Protein AF-A0AAP3CNC2-F1 (afdb_monomer_lite)

Organism: Bacillus mojavensis (NCBI:txid72360)

Secondary structure (DSSP, 8-state):
--------------PPPSEEHHHHHHHHHHHS-SPPPHHHHHHHHHHHHHHHHHHHHTT------SGGGEEEEEETTEEEEEE---STHHHHS---TTSS-S------TTS-HHHHH-STT--THHHHHHHHHHHHHHHH----SS--GGGGTT-TTHHHHHHHT-SSGGGS-SSHHHHHHHHHHHHT--HHHHHHHHHHHHHHHHHHHH--HHHHHHHHHHHHHTTT-HHIIIIIGGGS-HHHHHHHHHHSHHHHHHHHHHHHHHT-S---HHHHHHHHHIIIIIIHHHHTTT-HHHHHHHHHHHHHHHHHTT-HHHHHHHHHHHHH---HHHHHHHHHHHHH-HHHHHHHHHH-S-GGG--HHHHHHHHHH-

Structure (mmCIF, N/CA/C/O backbone):
data_AF-A0AAP3CNC2-F1
#
_entry.id   AF-A0AAP3CNC2-F1
#
loop_
_atom_site.group_PDB
_atom_site.id
_atom_site.type_symbol
_atom_site.label_atom_id
_atom_site.label_alt_id
_atom_site.label_comp_id
_atom_site.label_asym_id
_atom_site.label_entity_id
_atom_site.label_seq_id
_atom_site.pdbx_PDB_ins_code
_atom_site.Cartn_x
_atom_site.Cartn_y
_atom_site.Cartn_z
_atom_site.occupancy
_atom_site.B_iso_or_equiv
_atom_site.auth_seq_id
_atom_site.auth_comp_id
_atom_site.auth_asym_id
_atom_site.auth_atom_id
_atom_site.pdbx_PDB_model_num
ATOM 1 N N . MET A 1 1 ? 43.412 -47.731 -35.402 1.00 42.03 1 MET A N 1
ATOM 2 C CA . MET A 1 1 ? 42.365 -47.232 -34.490 1.00 42.03 1 MET A CA 1
ATOM 3 C C . MET A 1 1 ? 42.784 -45.843 -34.057 1.00 42.03 1 MET A C 1
ATOM 5 O O . MET A 1 1 ? 43.633 -45.721 -33.188 1.00 42.03 1 MET A O 1
ATOM 9 N N . SER A 1 2 ? 42.279 -44.824 -34.744 1.00 35.53 2 SER A N 1
ATOM 10 C CA . SER A 1 2 ? 42.559 -43.418 -34.448 1.00 35.53 2 SER A CA 1
ATOM 11 C C . SER A 1 2 ? 41.281 -42.857 -33.838 1.00 35.53 2 SER A C 1
ATOM 13 O O . SER A 1 2 ? 40.270 -42.754 -34.529 1.00 35.53 2 SER A O 1
ATOM 15 N N . SER A 1 3 ? 41.277 -42.620 -32.528 1.00 43.50 3 SER A N 1
ATOM 16 C CA . SER A 1 3 ? 40.125 -42.074 -31.814 1.00 43.50 3 SER A CA 1
ATOM 17 C C . SER A 1 3 ? 40.007 -40.578 -32.108 1.00 43.50 3 SER A C 1
ATOM 19 O O . SER A 1 3 ? 40.675 -39.764 -31.473 1.00 43.50 3 SER A O 1
ATOM 21 N N . ASN A 1 4 ? 39.159 -40.230 -33.076 1.00 48.72 4 ASN A N 1
ATOM 22 C CA . ASN A 1 4 ? 38.598 -38.888 -33.205 1.00 48.72 4 ASN A CA 1
ATOM 23 C C . ASN A 1 4 ? 37.740 -38.603 -31.967 1.00 48.72 4 ASN A C 1
ATOM 25 O O . ASN A 1 4 ? 36.585 -39.014 -31.894 1.00 48.72 4 ASN A O 1
ATOM 29 N N . THR A 1 5 ? 38.303 -37.898 -30.995 1.00 52.66 5 THR A N 1
ATOM 30 C CA . THR A 1 5 ? 37.522 -37.125 -30.025 1.00 52.66 5 THR A CA 1
ATOM 31 C C . THR A 1 5 ? 37.851 -35.658 -30.240 1.00 52.66 5 THR A C 1
ATOM 33 O O . THR A 1 5 ? 38.486 -35.020 -29.403 1.00 52.66 5 THR A O 1
ATOM 36 N N . GLU A 1 6 ? 37.456 -35.133 -31.400 1.00 53.88 6 GLU A N 1
ATOM 37 C CA . GLU A 1 6 ? 37.222 -33.699 -31.532 1.00 53.88 6 GLU A CA 1
ATOM 38 C C . GLU A 1 6 ? 36.062 -33.376 -30.586 1.00 53.88 6 GLU A C 1
ATOM 40 O O . GLU A 1 6 ? 34.918 -33.772 -30.810 1.00 53.88 6 GLU A O 1
ATOM 45 N N . GLN A 1 7 ? 36.369 -32.751 -29.449 1.00 61.75 7 GLN A N 1
ATOM 46 C CA . GLN A 1 7 ? 35.343 -32.132 -28.624 1.00 61.75 7 GLN A CA 1
ATOM 47 C C . GLN A 1 7 ? 34.680 -31.061 -29.491 1.00 61.75 7 GLN A C 1
ATOM 49 O O . GLN A 1 7 ? 35.320 -30.065 -29.823 1.00 61.75 7 GLN A O 1
ATOM 54 N N . ASN A 1 8 ? 33.425 -31.281 -29.885 1.00 63.44 8 ASN A N 1
ATOM 55 C CA . ASN A 1 8 ? 32.613 -30.267 -30.551 1.00 63.44 8 ASN A CA 1
ATOM 56 C C . ASN A 1 8 ? 32.514 -29.042 -29.632 1.00 63.44 8 ASN A C 1
ATOM 58 O O . ASN A 1 8 ? 31.722 -29.025 -28.689 1.00 63.44 8 ASN A O 1
ATOM 62 N N . LEU A 1 9 ? 33.349 -28.036 -29.884 1.00 70.75 9 LEU A N 1
ATOM 63 C CA . LEU A 1 9 ? 33.241 -26.729 -29.256 1.00 70.75 9 LEU A CA 1
ATOM 64 C C . LEU A 1 9 ? 32.028 -26.032 -29.870 1.00 70.75 9 LEU A C 1
ATOM 66 O O . LEU A 1 9 ? 31.993 -25.753 -31.067 1.00 70.75 9 LEU A O 1
ATOM 70 N N . TYR A 1 10 ? 31.018 -25.782 -29.045 1.00 76.31 10 TYR A N 1
ATOM 71 C CA . TYR A 1 10 ? 29.879 -24.967 -29.434 1.00 76.31 10 TYR A CA 1
ATOM 72 C C . TYR A 1 10 ? 30.263 -23.500 -29.264 1.00 76.31 10 TYR A C 1
ATOM 74 O O . TYR A 1 10 ? 30.655 -23.076 -28.177 1.00 76.31 10 TYR A O 1
ATOM 82 N N . TYR A 1 11 ? 30.153 -22.732 -30.343 1.00 80.19 11 TYR A N 1
ATOM 83 C CA . TYR A 1 11 ? 30.350 -21.289 -30.325 1.00 80.19 11 TYR A CA 1
ATOM 84 C C . TYR A 1 11 ? 28.989 -20.606 -30.398 1.00 80.19 11 TYR A C 1
ATOM 86 O O . TYR A 1 11 ? 28.142 -20.985 -31.206 1.00 80.19 11 TYR A O 1
ATOM 94 N N . TYR A 1 12 ? 28.797 -19.589 -29.565 1.00 79.44 12 TYR A N 1
ATOM 95 C CA . TYR A 1 12 ? 27.640 -18.706 -29.617 1.00 79.44 12 TYR A CA 1
ATOM 96 C C . TYR A 1 12 ? 28.124 -17.284 -29.894 1.00 79.44 12 TYR A C 1
ATOM 98 O O . TYR A 1 12 ? 29.063 -16.808 -29.257 1.00 79.44 12 TYR A O 1
ATOM 106 N N . THR A 1 13 ? 27.509 -16.618 -30.867 1.00 88.00 13 THR A N 1
ATOM 107 C CA . THR A 1 13 ? 27.795 -15.221 -31.214 1.00 88.00 13 THR A CA 1
ATOM 108 C C . THR A 1 13 ? 26.634 -14.349 -30.764 1.00 88.00 13 THR A C 1
ATOM 110 O O . THR A 1 13 ? 25.483 -14.677 -31.045 1.00 88.00 13 THR A O 1
ATOM 113 N N . MET A 1 14 ? 26.928 -13.219 -30.128 1.00 88.25 14 MET A N 1
ATOM 114 C CA . MET A 1 14 ? 25.929 -12.243 -29.692 1.00 88.25 14 MET A CA 1
ATOM 115 C C . MET A 1 14 ? 26.445 -10.815 -29.883 1.00 88.25 14 MET A C 1
ATOM 117 O O . MET A 1 14 ? 27.659 -10.629 -30.017 1.00 88.25 14 MET A O 1
ATOM 121 N N . PRO A 1 15 ? 25.557 -9.806 -29.903 1.00 92.19 15 PRO A N 1
ATOM 122 C CA . PRO A 1 15 ? 25.971 -8.410 -29.876 1.00 92.19 15 PRO A CA 1
ATOM 123 C C . PRO A 1 15 ? 26.899 -8.117 -28.689 1.00 92.19 15 PRO A C 1
ATOM 125 O O . PRO A 1 15 ? 26.666 -8.594 -27.579 1.00 92.19 15 PRO A O 1
ATOM 128 N N . LEU A 1 16 ? 27.945 -7.324 -28.928 1.00 93.38 16 LEU A N 1
ATOM 129 C CA . LEU A 1 16 ? 28.891 -6.920 -27.891 1.00 93.38 16 LEU A CA 1
ATOM 130 C C . LEU A 1 16 ? 28.288 -5.792 -27.045 1.00 93.38 16 LEU A C 1
ATOM 132 O O . LEU A 1 16 ? 27.954 -4.734 -27.577 1.00 93.38 16 LEU A O 1
ATOM 136 N N . ALA A 1 17 ? 28.162 -6.021 -25.740 1.00 96.06 17 ALA A N 1
ATOM 137 C CA . ALA A 1 17 ? 27.747 -5.004 -24.778 1.00 96.06 17 ALA A CA 1
ATOM 138 C C . ALA A 1 17 ? 28.896 -4.035 -24.454 1.00 96.06 17 ALA A C 1
ATOM 140 O O . ALA A 1 17 ? 30.069 -4.399 -24.550 1.00 96.06 17 ALA A O 1
ATOM 141 N N . LYS A 1 18 ? 28.558 -2.813 -24.028 1.00 96.19 18 LYS A N 1
ATOM 142 C CA . LYS A 1 18 ? 29.532 -1.797 -23.594 1.00 96.19 18 LYS A CA 1
ATOM 143 C C . LYS A 1 18 ? 30.190 -2.192 -22.270 1.00 96.19 18 LYS A C 1
ATOM 145 O O . LYS A 1 18 ? 31.400 -2.055 -22.115 1.00 96.19 18 LYS A O 1
ATOM 150 N N . SER A 1 19 ? 29.389 -2.693 -21.334 1.00 96.88 19 SER A N 1
ATOM 151 C CA . SER A 1 19 ? 29.814 -3.207 -20.029 1.00 96.88 19 SER A CA 1
ATOM 152 C C . SER A 1 19 ? 28.738 -4.134 -19.453 1.00 96.88 19 SER A C 1
ATOM 154 O O . SER A 1 19 ? 27.691 -4.336 -20.067 1.00 96.88 19 SER A O 1
ATOM 156 N N . ASN A 1 20 ? 28.977 -4.697 -18.270 1.00 96.00 20 ASN A N 1
ATOM 157 C CA . ASN A 1 20 ? 27.907 -5.234 -17.424 1.00 96.00 20 ASN A CA 1
ATOM 158 C C . ASN A 1 20 ? 27.441 -4.163 -16.412 1.00 96.00 20 ASN A C 1
ATOM 160 O O . ASN A 1 20 ? 28.057 -3.096 -16.295 1.00 96.00 20 ASN A O 1
ATOM 164 N N . LEU A 1 21 ? 26.359 -4.439 -15.680 1.00 96.12 21 LEU A N 1
ATOM 165 C CA . LEU A 1 21 ? 25.781 -3.508 -14.713 1.00 96.12 21 LEU A CA 1
ATOM 166 C C . LEU A 1 21 ? 26.730 -3.241 -13.536 1.00 96.12 21 LEU A C 1
ATOM 168 O O . LEU A 1 21 ? 26.744 -2.122 -13.033 1.00 96.12 21 LEU A O 1
ATOM 172 N N . ARG A 1 22 ? 27.558 -4.211 -13.115 1.00 93.94 22 ARG A N 1
ATOM 173 C CA . ARG A 1 22 ? 28.554 -3.990 -12.047 1.00 93.94 22 ARG A CA 1
ATOM 174 C C . ARG A 1 22 ? 29.519 -2.877 -12.432 1.00 93.94 22 ARG A C 1
ATOM 176 O O . ARG A 1 22 ? 29.684 -1.911 -11.689 1.00 93.94 22 ARG A O 1
ATOM 183 N N . ASP A 1 23 ? 30.158 -3.031 -13.586 1.00 94.50 23 ASP A N 1
ATOM 184 C CA . ASP A 1 23 ? 31.164 -2.091 -14.072 1.00 94.50 23 ASP A CA 1
ATOM 185 C C . ASP A 1 23 ? 30.533 -0.727 -14.365 1.00 94.50 23 ASP A C 1
ATOM 187 O O . ASP A 1 23 ? 31.121 0.311 -14.056 1.00 94.50 23 ASP A O 1
ATOM 191 N N . PHE A 1 24 ? 29.298 -0.731 -14.877 1.00 95.25 24 PHE A N 1
ATOM 192 C CA . PHE A 1 24 ? 28.507 0.479 -15.060 1.00 95.25 24 PHE A CA 1
ATOM 193 C C . PHE A 1 24 ? 28.267 1.218 -13.740 1.00 95.25 24 PHE A C 1
ATOM 195 O O . PHE A 1 24 ? 28.538 2.410 -13.669 1.00 95.25 24 PHE A O 1
ATOM 202 N N . LEU A 1 25 ? 27.821 0.541 -12.675 1.00 93.88 25 LEU A N 1
ATOM 203 C CA . LEU A 1 25 ? 27.546 1.193 -11.387 1.00 93.88 25 LEU A CA 1
ATOM 204 C C . LEU A 1 25 ? 28.807 1.764 -10.735 1.00 93.88 25 LEU A C 1
ATOM 206 O O . LEU A 1 25 ? 28.749 2.830 -10.120 1.00 93.88 25 LEU A O 1
ATOM 210 N N . ILE A 1 26 ? 29.952 1.093 -10.897 1.00 92.19 26 ILE A N 1
ATOM 211 C CA . ILE A 1 26 ? 31.246 1.603 -10.425 1.00 92.19 26 ILE A CA 1
ATOM 212 C C . ILE A 1 26 ? 31.586 2.925 -11.120 1.00 92.19 26 ILE A C 1
ATOM 214 O O . ILE A 1 26 ? 31.996 3.868 -10.445 1.00 92.19 26 ILE A O 1
ATOM 218 N N . GLN A 1 27 ? 31.406 3.003 -12.441 1.00 90.56 27 GLN A N 1
ATOM 219 C CA . GLN A 1 27 ? 31.651 4.225 -13.213 1.00 90.56 27 GLN A CA 1
ATOM 220 C C . GLN A 1 27 ? 30.615 5.307 -12.884 1.00 90.56 27 GLN A C 1
ATOM 222 O O . GLN A 1 27 ? 30.982 6.422 -12.527 1.00 90.56 27 GLN A O 1
ATOM 227 N N . TYR A 1 28 ? 29.328 4.959 -12.882 1.00 89.25 28 TYR A N 1
ATOM 228 C CA . TYR A 1 28 ? 28.232 5.887 -12.616 1.00 89.25 28 TYR A CA 1
ATOM 229 C C . TYR A 1 28 ? 28.367 6.569 -11.249 1.00 89.25 28 TYR A C 1
ATOM 231 O O . TYR A 1 28 ? 28.140 7.772 -11.140 1.00 89.25 28 TYR A O 1
ATOM 239 N N . ARG A 1 29 ? 28.799 5.833 -10.213 1.00 89.25 29 ARG A N 1
ATOM 240 C CA . ARG A 1 29 ? 29.072 6.376 -8.870 1.00 89.25 29 ARG A CA 1
ATOM 241 C C . ARG A 1 29 ? 30.203 7.408 -8.861 1.00 89.25 29 ARG A C 1
ATOM 243 O O . ARG A 1 29 ? 30.174 8.315 -8.031 1.00 89.25 29 ARG A O 1
ATOM 250 N N . GLN A 1 30 ? 31.221 7.254 -9.714 1.00 87.06 30 GLN A N 1
ATOM 251 C CA . GLN A 1 30 ? 32.328 8.218 -9.797 1.00 87.06 30 GLN A CA 1
ATOM 252 C C . GLN A 1 30 ? 31.831 9.573 -10.303 1.00 87.06 30 GLN A C 1
ATOM 254 O O . GLN A 1 30 ? 32.229 10.602 -9.758 1.00 87.06 30 GLN A O 1
ATOM 259 N N . ASP A 1 31 ? 30.916 9.554 -11.272 1.00 84.50 31 ASP A N 1
ATOM 260 C CA . ASP A 1 31 ? 30.313 10.759 -11.844 1.00 84.50 31 ASP A CA 1
ATOM 261 C C . ASP A 1 31 ? 29.149 11.301 -10.992 1.00 84.50 31 ASP A C 1
ATOM 263 O O . ASP A 1 31 ? 28.891 12.504 -10.980 1.00 84.50 31 ASP A O 1
ATOM 267 N N . ASN A 1 32 ? 28.476 10.431 -10.230 1.00 82.19 32 ASN A N 1
ATOM 268 C CA . ASN A 1 32 ? 27.302 10.740 -9.408 1.00 82.19 32 ASN A CA 1
ATOM 269 C C . ASN A 1 32 ? 27.509 10.272 -7.954 1.00 82.19 32 ASN A C 1
ATOM 271 O O . ASN A 1 32 ? 26.952 9.249 -7.534 1.00 82.19 32 ASN A O 1
ATOM 275 N N . PRO A 1 33 ? 28.324 10.990 -7.157 1.00 74.94 33 PRO A N 1
ATOM 276 C CA . PRO A 1 33 ? 28.614 10.595 -5.785 1.00 74.94 33 PRO A CA 1
ATOM 277 C C . PRO A 1 33 ? 27.378 10.734 -4.886 1.00 74.94 33 PRO A C 1
ATOM 279 O O . PRO A 1 33 ? 26.654 11.724 -4.949 1.00 74.94 33 PRO A O 1
ATOM 282 N N . GLY A 1 34 ? 27.182 9.777 -3.978 1.00 80.81 34 GLY A N 1
ATOM 283 C CA . GLY A 1 34 ? 26.041 9.753 -3.057 1.00 80.81 34 GLY A CA 1
ATOM 284 C C . GLY A 1 34 ? 25.201 8.494 -3.237 1.00 80.81 34 GLY A C 1
ATOM 285 O O . GLY A 1 34 ? 25.732 7.470 -3.646 1.00 80.81 34 GLY A O 1
ATOM 286 N N . PHE A 1 35 ? 23.917 8.560 -2.887 1.00 82.50 35 PHE A N 1
ATOM 287 C CA . PHE A 1 35 ? 22.930 7.532 -3.237 1.00 82.50 35 PHE A CA 1
ATOM 288 C C . PHE A 1 35 ? 22.310 7.884 -4.596 1.00 82.50 35 PHE A C 1
ATOM 290 O O . PHE A 1 35 ? 22.192 9.068 -4.913 1.00 82.50 35 PHE A O 1
ATOM 297 N N . MET A 1 36 ? 21.917 6.880 -5.381 1.00 89.12 36 MET A N 1
ATOM 298 C CA . MET A 1 36 ? 21.118 7.103 -6.591 1.00 89.12 36 MET A CA 1
ATOM 299 C C . MET A 1 36 ? 19.708 7.557 -6.191 1.00 89.12 36 MET A C 1
ATOM 301 O O . MET A 1 36 ? 19.151 7.039 -5.220 1.00 89.12 36 MET A O 1
ATOM 305 N N . ASP A 1 37 ? 19.133 8.517 -6.915 1.00 86.62 37 ASP A N 1
ATOM 306 C CA . ASP A 1 37 ? 17.741 8.923 -6.715 1.00 86.62 37 ASP A CA 1
ATOM 307 C C . ASP A 1 37 ? 16.758 7.825 -7.156 1.00 86.62 37 ASP A C 1
ATOM 309 O O . ASP A 1 37 ? 17.073 6.965 -7.985 1.00 86.62 37 ASP A O 1
ATOM 313 N N . ASP A 1 38 ? 15.554 7.848 -6.579 1.00 84.31 38 ASP A N 1
ATOM 314 C CA . ASP A 1 38 ? 14.553 6.802 -6.792 1.00 84.31 38 ASP A CA 1
ATOM 315 C C . ASP A 1 38 ? 14.091 6.748 -8.259 1.00 84.31 38 ASP A C 1
ATOM 317 O O . ASP A 1 38 ? 13.869 5.662 -8.796 1.00 84.31 38 ASP A O 1
ATOM 321 N N . GLU A 1 39 ? 13.952 7.899 -8.923 1.00 83.69 39 GLU A N 1
ATOM 322 C CA . GLU A 1 39 ? 13.516 8.000 -10.316 1.00 83.69 39 GLU A CA 1
ATOM 323 C C . GLU A 1 39 ? 14.515 7.331 -11.275 1.00 83.69 39 GLU A C 1
ATOM 325 O O . GLU A 1 39 ? 14.122 6.509 -12.110 1.00 83.69 39 GLU A O 1
ATOM 330 N N . THR A 1 40 ? 15.808 7.621 -11.120 1.00 85.62 40 THR A N 1
ATOM 331 C CA . THR A 1 40 ? 16.885 6.998 -11.902 1.00 85.62 40 THR A CA 1
ATOM 332 C C . THR A 1 40 ? 17.007 5.505 -11.600 1.00 85.62 40 THR A C 1
ATOM 334 O O . THR A 1 40 ? 17.121 4.691 -12.521 1.00 85.62 40 THR A O 1
ATOM 337 N N . ALA A 1 41 ? 16.923 5.109 -10.325 1.00 94.62 41 ALA A N 1
ATOM 338 C CA . ALA A 1 41 ? 16.965 3.698 -9.946 1.00 94.62 41 ALA A CA 1
ATOM 339 C C . ALA A 1 41 ? 15.813 2.912 -10.591 1.00 94.62 41 ALA A C 1
ATOM 341 O O . ALA A 1 41 ? 16.032 1.832 -11.141 1.00 94.62 41 ALA A O 1
ATOM 342 N N . VAL A 1 42 ? 14.596 3.467 -10.586 1.00 92.69 42 VAL A N 1
ATOM 343 C CA . VAL A 1 42 ? 13.419 2.835 -11.200 1.00 92.69 42 VAL A CA 1
ATOM 344 C C . VAL A 1 42 ? 13.516 2.792 -12.721 1.00 92.69 42 VAL A C 1
ATOM 346 O O . VAL A 1 42 ? 13.094 1.797 -13.309 1.00 92.69 42 VAL A O 1
ATOM 349 N N . PHE A 1 43 ? 14.114 3.799 -13.366 1.00 89.31 43 PHE A N 1
ATOM 350 C CA . PHE A 1 43 ? 14.369 3.767 -14.809 1.00 89.31 43 PHE A CA 1
ATOM 351 C C . PHE A 1 43 ? 15.171 2.524 -15.224 1.00 89.31 43 PHE A C 1
ATOM 353 O O . PHE A 1 43 ? 14.749 1.792 -16.121 1.00 89.31 43 PHE A O 1
ATOM 360 N N . TYR A 1 44 ? 16.287 2.241 -14.546 1.00 95.50 44 TYR A N 1
ATOM 361 C CA . TYR A 1 44 ? 17.084 1.040 -14.808 1.00 95.50 44 TYR A CA 1
ATOM 362 C C . TYR A 1 44 ? 16.363 -0.234 -14.376 1.00 95.50 44 TYR A C 1
ATOM 364 O O . TYR A 1 44 ? 16.320 -1.223 -15.109 1.00 95.50 44 TYR A O 1
ATOM 372 N N . PHE A 1 45 ? 15.773 -0.214 -13.185 1.00 97.81 45 PHE A N 1
ATOM 373 C CA . PHE A 1 45 ? 15.174 -1.398 -12.593 1.00 97.81 45 PHE A CA 1
ATOM 374 C C . PHE A 1 45 ? 13.959 -1.904 -13.380 1.00 97.81 45 PHE A C 1
ATOM 376 O O . PHE A 1 45 ? 13.815 -3.112 -13.553 1.00 97.81 45 PHE A O 1
ATOM 383 N N . ASN A 1 46 ? 13.132 -1.013 -13.937 1.00 94.19 46 ASN A N 1
ATOM 384 C CA . ASN A 1 46 ? 11.985 -1.400 -14.762 1.00 94.19 46 ASN A CA 1
ATOM 385 C C . ASN A 1 46 ? 12.392 -2.208 -16.000 1.00 94.19 46 ASN A C 1
ATOM 387 O O . ASN A 1 46 ? 11.708 -3.175 -16.324 1.00 94.19 46 ASN A O 1
ATOM 391 N N . GLN A 1 47 ? 13.534 -1.901 -16.625 1.00 96.44 47 GLN A N 1
ATOM 392 C CA . GLN A 1 47 ? 14.047 -2.689 -17.754 1.00 96.44 47 GLN A CA 1
ATOM 393 C C . GLN A 1 47 ? 14.329 -4.145 -17.339 1.00 96.44 47 GLN A C 1
ATOM 395 O O . GLN A 1 47 ? 14.016 -5.086 -18.071 1.00 96.44 47 GLN A O 1
ATOM 400 N N . LEU A 1 48 ? 14.858 -4.348 -16.125 1.00 97.94 48 LEU A N 1
ATOM 401 C CA . LEU A 1 48 ? 15.094 -5.684 -15.566 1.00 97.94 48 LEU A CA 1
ATOM 402 C C . LEU A 1 48 ? 13.780 -6.407 -15.260 1.00 97.94 48 LEU A C 1
ATOM 404 O O . LEU A 1 48 ? 13.637 -7.589 -15.576 1.00 97.94 48 LEU A O 1
ATOM 408 N N . LEU A 1 49 ? 12.811 -5.698 -14.674 1.00 97.44 49 LEU A N 1
ATOM 409 C CA . LEU A 1 49 ? 11.488 -6.251 -14.388 1.00 97.44 49 LEU A CA 1
ATOM 410 C C . LEU A 1 49 ? 10.731 -6.615 -15.675 1.00 97.44 49 LEU A C 1
ATOM 412 O O . LEU A 1 49 ? 9.975 -7.582 -15.685 1.00 97.44 49 LEU A O 1
ATOM 416 N N . ASP A 1 50 ? 10.900 -5.870 -16.767 1.00 93.75 50 ASP A N 1
ATOM 417 C CA . ASP A 1 50 ? 10.334 -6.207 -18.079 1.00 93.75 50 ASP A CA 1
ATOM 418 C C . ASP A 1 50 ? 10.942 -7.492 -18.642 1.00 93.75 50 ASP A C 1
ATOM 420 O O . ASP A 1 50 ? 10.200 -8.403 -19.019 1.00 93.75 50 ASP A O 1
ATOM 424 N N . GLY A 1 51 ? 12.272 -7.611 -18.611 1.00 95.62 51 GLY A N 1
ATOM 425 C CA . GLY A 1 51 ? 12.969 -8.816 -19.055 1.00 95.62 51 GLY A CA 1
ATOM 426 C C . GLY A 1 51 ? 12.593 -10.065 -18.249 1.00 95.62 51 GLY A C 1
ATOM 427 O O . GLY A 1 51 ? 12.335 -11.117 -18.833 1.00 95.62 51 GLY A O 1
ATOM 428 N N . ILE A 1 52 ? 12.511 -9.955 -16.917 1.00 96.94 52 ILE A N 1
ATOM 429 C CA . ILE A 1 52 ? 12.167 -11.094 -16.052 1.00 96.94 52 ILE A CA 1
ATOM 430 C C . ILE A 1 52 ? 10.680 -11.441 -16.108 1.00 96.94 52 ILE A C 1
ATOM 432 O O . ILE A 1 52 ? 10.358 -12.619 -16.200 1.00 96.94 52 ILE A O 1
ATOM 436 N N . SER A 1 53 ? 9.775 -10.457 -16.148 1.00 94.44 53 SER A N 1
ATOM 437 C CA . SER A 1 53 ? 8.339 -10.717 -16.363 1.00 94.44 53 SER A CA 1
ATOM 438 C C . SER A 1 53 ? 8.106 -11.466 -17.679 1.00 94.44 53 SER A C 1
ATOM 440 O O . SER A 1 53 ? 7.331 -12.420 -17.729 1.00 94.44 53 SER A O 1
ATOM 442 N N . PHE A 1 54 ? 8.820 -11.096 -18.751 1.00 93.25 54 PHE A N 1
ATOM 443 C CA . PHE A 1 54 ? 8.772 -11.850 -20.002 1.00 93.25 54 PHE A CA 1
ATOM 444 C C . PHE A 1 54 ? 9.268 -13.293 -19.825 1.00 93.25 54 PHE A C 1
ATOM 446 O O . PHE A 1 54 ? 8.554 -14.217 -20.199 1.00 93.25 54 PHE A O 1
ATOM 453 N N . ALA A 1 55 ? 10.437 -13.495 -19.213 1.00 91.81 55 ALA A N 1
ATOM 454 C CA . ALA A 1 55 ? 10.979 -14.832 -18.975 1.00 91.81 55 ALA A CA 1
ATOM 455 C C . ALA A 1 55 ? 10.041 -15.720 -18.135 1.00 91.81 55 ALA A C 1
ATOM 457 O O . ALA A 1 55 ? 9.791 -16.863 -18.514 1.00 91.81 55 ALA A O 1
ATOM 458 N N . HIS A 1 56 ? 9.472 -15.186 -17.049 1.00 92.12 56 HIS A N 1
ATOM 459 C CA . HIS A 1 56 ? 8.529 -15.900 -16.179 1.00 92.12 56 HIS A CA 1
ATOM 460 C C . HIS A 1 56 ? 7.265 -16.322 -16.937 1.00 92.12 56 HIS A C 1
ATOM 462 O O . HIS A 1 56 ? 6.860 -17.479 -16.847 1.00 92.12 56 HIS A O 1
ATOM 468 N N . ARG A 1 57 ? 6.700 -15.452 -17.790 1.00 90.62 57 ARG A N 1
ATOM 469 C CA . ARG A 1 57 ? 5.554 -15.812 -18.653 1.00 90.62 57 ARG A CA 1
ATOM 470 C C . ARG A 1 57 ? 5.860 -16.934 -19.645 1.00 90.62 57 ARG A C 1
ATOM 472 O O . ARG A 1 57 ? 4.972 -17.725 -19.947 1.00 90.62 57 ARG A O 1
ATOM 479 N N . GLU A 1 58 ? 7.104 -17.034 -20.102 1.00 90.69 58 GLU A N 1
ATOM 480 C CA . GLU A 1 58 ? 7.584 -18.137 -20.946 1.00 90.69 58 GLU A CA 1
ATOM 481 C C . GLU A 1 58 ? 7.994 -19.384 -20.130 1.00 90.69 58 GLU A C 1
ATOM 483 O O . GLU A 1 58 ? 8.530 -20.349 -20.676 1.00 90.69 58 GLU A O 1
ATOM 488 N N . GLY A 1 59 ? 7.755 -19.389 -18.813 1.00 88.00 59 GLY A N 1
ATOM 489 C CA . GLY A 1 59 ? 8.081 -20.496 -17.912 1.00 88.00 59 GLY A CA 1
ATOM 490 C C . GLY A 1 59 ? 9.572 -20.622 -17.584 1.00 88.00 59 GLY A C 1
ATOM 491 O O . GLY A 1 59 ? 10.020 -21.680 -17.133 1.00 88.00 59 GLY A O 1
ATOM 492 N N . VAL A 1 60 ? 10.360 -19.571 -17.819 1.00 89.44 60 VAL A N 1
ATOM 493 C CA . VAL A 1 60 ? 11.810 -19.544 -17.600 1.00 89.44 60 VAL A CA 1
ATOM 494 C C . VAL A 1 60 ? 12.142 -18.749 -16.340 1.00 89.44 60 VAL A C 1
ATOM 496 O O . VAL A 1 60 ? 11.930 -17.544 -16.283 1.00 89.44 60 VAL A O 1
ATOM 499 N N . ILE A 1 61 ? 12.757 -19.407 -15.356 1.00 89.44 61 ILE A N 1
ATOM 500 C CA . ILE A 1 61 ? 13.294 -18.768 -14.142 1.00 89.44 61 ILE A CA 1
ATOM 501 C C . ILE A 1 61 ? 14.796 -18.541 -14.338 1.00 89.44 61 ILE A C 1
ATOM 503 O O . ILE A 1 61 ? 15.522 -19.474 -14.696 1.00 89.44 61 ILE A O 1
ATOM 507 N N . HIS A 1 62 ? 15.287 -17.331 -14.076 1.00 91.44 62 HIS A N 1
ATOM 508 C CA . HIS A 1 62 ? 16.669 -16.951 -14.366 1.00 91.44 62 HIS A CA 1
ATOM 509 C C . HIS A 1 62 ? 17.682 -17.613 -13.417 1.00 91.44 62 HIS A C 1
ATOM 511 O O . HIS A 1 62 ? 18.672 -18.192 -13.875 1.00 91.44 62 HIS A O 1
ATOM 517 N N . ARG A 1 63 ? 17.443 -17.564 -12.095 1.00 88.69 63 ARG A N 1
ATOM 518 C CA . ARG A 1 63 ? 18.197 -18.248 -11.010 1.00 88.69 63 ARG A CA 1
ATOM 519 C C . ARG A 1 63 ? 19.653 -17.826 -10.790 1.00 88.69 63 ARG A C 1
ATOM 521 O O . ARG A 1 63 ? 20.310 -18.315 -9.865 1.00 88.69 63 ARG A O 1
ATOM 528 N N . ASP A 1 64 ? 20.198 -16.969 -11.639 1.00 88.88 64 ASP A N 1
ATOM 529 C CA . ASP A 1 64 ? 21.531 -16.374 -11.465 1.00 88.88 64 ASP A CA 1
ATOM 530 C C . ASP A 1 64 ? 21.511 -14.864 -11.726 1.00 88.88 64 ASP A C 1
ATOM 532 O O . ASP A 1 64 ? 22.400 -14.322 -12.371 1.00 88.88 64 ASP A O 1
ATOM 536 N N . LEU A 1 65 ? 20.455 -14.176 -11.286 1.00 92.38 65 LEU A N 1
ATOM 537 C CA . LEU A 1 65 ? 20.388 -12.721 -11.406 1.00 92.38 65 LEU A CA 1
ATOM 538 C C . LEU A 1 65 ? 21.429 -12.057 -10.505 1.00 92.38 65 LEU A C 1
ATOM 540 O O . LEU A 1 65 ? 21.436 -12.256 -9.292 1.00 92.38 65 LEU A O 1
ATOM 544 N N . LYS A 1 66 ? 22.293 -11.256 -11.124 1.00 92.56 66 LYS A N 1
ATOM 545 C CA . LYS A 1 66 ? 23.334 -10.442 -10.491 1.00 92.56 66 LYS A CA 1
ATOM 546 C C . LYS A 1 66 ? 23.813 -9.380 -11.490 1.00 92.56 66 LYS A C 1
ATOM 548 O O . LYS A 1 66 ? 23.628 -9.586 -12.692 1.00 92.56 66 LYS A O 1
ATOM 553 N N . PRO A 1 67 ? 24.442 -8.281 -11.041 1.00 94.69 67 PRO A N 1
ATOM 554 C CA . PRO A 1 67 ? 24.895 -7.214 -11.933 1.00 94.69 67 PRO A CA 1
ATOM 555 C C . PRO A 1 67 ? 25.823 -7.677 -13.068 1.00 94.69 67 PRO A C 1
ATOM 557 O O . PRO A 1 67 ? 25.817 -7.094 -14.145 1.00 94.69 67 PRO A O 1
ATOM 560 N N . GLU A 1 68 ? 26.596 -8.744 -12.867 1.00 93.12 68 GLU A N 1
ATOM 561 C CA . GLU A 1 68 ? 27.504 -9.288 -13.882 1.00 93.12 68 GLU A CA 1
ATOM 562 C C . GLU A 1 68 ? 26.766 -9.962 -15.054 1.00 93.12 68 GLU A C 1
ATOM 564 O O . GLU A 1 68 ? 27.299 -9.990 -16.158 1.00 93.12 68 GLU A O 1
ATOM 569 N N . ASN A 1 69 ? 25.541 -10.451 -14.826 1.00 94.62 69 ASN A N 1
ATOM 570 C CA . ASN A 1 69 ? 24.684 -11.090 -15.838 1.00 94.62 69 ASN A CA 1
ATOM 571 C C . ASN A 1 69 ? 23.663 -10.101 -16.439 1.00 94.62 69 ASN A C 1
ATOM 573 O O . ASN A 1 69 ? 22.654 -10.487 -17.030 1.00 94.62 69 ASN A O 1
ATOM 577 N N . ILE A 1 70 ? 23.882 -8.802 -16.232 1.00 96.94 70 ILE A N 1
ATOM 578 C CA . ILE A 1 70 ? 23.072 -7.732 -16.804 1.00 96.94 70 ILE A CA 1
ATOM 579 C C . ILE A 1 70 ? 23.999 -6.920 -17.690 1.00 96.94 70 ILE A C 1
ATOM 581 O O . ILE A 1 70 ? 24.910 -6.252 -17.210 1.00 96.94 70 ILE A O 1
ATOM 585 N N . LEU A 1 71 ? 23.775 -6.995 -18.992 1.00 97.44 71 LEU A N 1
ATOM 586 C CA . LEU A 1 71 ? 24.581 -6.332 -20.001 1.00 97.44 71 LEU A CA 1
ATOM 587 C C . LEU A 1 71 ? 24.034 -4.935 -20.285 1.00 97.44 71 LEU A C 1
ATOM 589 O O . LEU A 1 71 ? 22.827 -4.754 -20.441 1.00 97.44 71 LEU A O 1
ATOM 593 N N . VAL A 1 72 ? 24.931 -3.960 -20.389 1.00 97.69 72 VAL A N 1
ATOM 594 C CA . VAL A 1 72 ? 24.613 -2.564 -20.691 1.00 97.69 72 VAL A CA 1
ATOM 595 C C . VAL A 1 72 ? 24.964 -2.284 -22.145 1.00 97.69 72 VAL A C 1
ATOM 597 O O . VAL A 1 72 ? 26.122 -2.380 -22.562 1.00 97.69 72 VAL A O 1
ATOM 600 N N . PHE A 1 73 ? 23.948 -1.938 -22.921 1.00 96.31 73 PHE A N 1
ATOM 601 C CA . PHE A 1 73 ? 24.064 -1.443 -24.286 1.00 96.31 73 PHE A CA 1
ATOM 602 C C . PHE A 1 73 ? 23.814 0.061 -24.314 1.00 96.31 73 PHE A C 1
ATOM 604 O O . PHE A 1 73 ? 23.273 0.628 -23.369 1.00 96.31 73 PHE A O 1
ATOM 611 N N . GLU A 1 74 ? 24.198 0.697 -25.412 1.00 92.38 74 GLU A N 1
ATOM 612 C CA . GLU A 1 74 ? 23.881 2.093 -25.682 1.00 92.38 74 GLU A CA 1
ATOM 613 C C . GLU A 1 74 ? 23.040 2.145 -26.957 1.00 92.38 74 GLU A C 1
ATOM 615 O O . GLU A 1 74 ? 23.500 1.746 -28.028 1.00 92.38 74 GLU A O 1
ATOM 620 N N . GLU A 1 75 ? 21.793 2.590 -26.833 1.00 87.62 75 GLU A N 1
ATOM 621 C CA . GLU A 1 75 ? 20.855 2.730 -27.946 1.00 87.62 75 GLU A CA 1
ATOM 622 C C . GLU A 1 75 ? 20.288 4.153 -27.909 1.00 87.62 75 GLU A C 1
ATOM 624 O O . GLU A 1 75 ? 19.810 4.616 -26.876 1.00 87.62 75 GLU A O 1
ATOM 629 N N . GLU A 1 76 ? 20.401 4.888 -29.020 1.00 87.06 76 GLU A N 1
ATOM 630 C CA . GLU A 1 76 ? 19.943 6.287 -29.129 1.00 87.06 76 GLU A CA 1
ATOM 631 C C . GLU A 1 76 ? 20.483 7.221 -28.020 1.00 87.06 76 GLU A C 1
ATOM 633 O O . GLU A 1 76 ? 19.815 8.163 -27.591 1.00 87.06 76 GLU A O 1
ATOM 638 N N . GLY A 1 77 ? 21.711 6.963 -27.553 1.00 82.88 77 GLY A N 1
ATOM 639 C CA . GLY A 1 77 ? 22.363 7.738 -26.493 1.00 82.88 77 GLY A CA 1
ATOM 640 C C . GLY A 1 77 ? 21.825 7.465 -25.085 1.00 82.88 77 GLY A C 1
ATOM 641 O O . GLY A 1 77 ? 22.061 8.272 -24.190 1.00 82.88 77 GLY A O 1
ATOM 642 N N . LYS A 1 78 ? 21.093 6.362 -24.888 1.00 84.56 78 LYS A N 1
ATOM 643 C CA . LYS A 1 78 ? 20.609 5.899 -23.584 1.00 84.56 78 LYS A CA 1
ATOM 644 C C . LYS A 1 78 ? 21.103 4.495 -23.283 1.00 84.56 78 LYS A C 1
ATOM 646 O O . LYS A 1 78 ? 21.223 3.653 -24.175 1.00 84.56 78 LYS A O 1
ATOM 651 N N . GLU A 1 79 ? 21.335 4.229 -22.009 1.00 90.19 79 GLU A N 1
ATOM 652 C CA . GLU A 1 79 ? 21.670 2.905 -21.513 1.00 90.19 79 GLU A CA 1
ATOM 653 C C . GLU A 1 79 ? 20.457 1.966 -21.568 1.00 90.19 79 GLU A C 1
ATOM 655 O O . GLU A 1 79 ? 19.409 2.219 -20.962 1.00 90.19 79 GLU A O 1
ATOM 660 N N . VAL A 1 80 ? 20.629 0.846 -22.270 1.00 95.00 80 VAL A N 1
ATOM 661 C CA . VAL A 1 80 ? 19.644 -0.233 -22.372 1.00 95.00 80 VAL A CA 1
ATOM 662 C C . VAL A 1 80 ? 20.196 -1.479 -21.694 1.00 95.00 80 VAL A C 1
ATOM 664 O O . VAL A 1 80 ? 21.224 -2.024 -22.103 1.00 95.00 80 VAL A O 1
ATOM 667 N N . LEU A 1 81 ? 19.505 -1.944 -20.656 1.00 97.00 81 LEU A N 1
ATOM 668 C CA . LEU A 1 81 ? 19.867 -3.133 -19.896 1.00 97.00 81 LEU A CA 1
ATOM 669 C C . LEU A 1 81 ? 19.260 -4.382 -20.538 1.00 97.00 81 LEU A C 1
ATOM 671 O O . LEU A 1 81 ? 18.062 -4.437 -20.814 1.00 97.00 81 LEU A O 1
ATOM 675 N N . LYS A 1 82 ? 20.081 -5.414 -20.743 1.00 95.62 82 LYS A N 1
ATOM 676 C CA . LYS A 1 82 ? 19.649 -6.718 -21.263 1.00 95.62 82 LYS A CA 1
ATOM 677 C C . LYS A 1 82 ? 20.137 -7.834 -20.352 1.00 95.62 82 LYS A C 1
ATOM 679 O O . LYS A 1 82 ? 21.290 -7.847 -19.934 1.00 95.62 82 LYS A O 1
ATOM 684 N N . LEU A 1 83 ? 19.254 -8.779 -20.056 1.00 94.94 83 LEU A N 1
ATOM 685 C CA . LEU A 1 83 ? 19.580 -9.957 -19.255 1.00 94.94 83 LEU A CA 1
ATOM 686 C C . LEU A 1 83 ? 20.424 -10.936 -20.082 1.00 94.94 83 LEU A C 1
ATOM 688 O O . LEU A 1 83 ? 20.107 -11.190 -21.247 1.00 94.94 83 LEU A O 1
ATOM 692 N N . SER A 1 84 ? 21.468 -11.501 -19.480 1.00 92.00 84 SER A N 1
ATOM 693 C CA . SER A 1 84 ? 22.285 -12.574 -20.053 1.00 92.00 84 SER A CA 1
ATOM 694 C C . SER A 1 84 ? 22.386 -13.754 -19.095 1.00 92.00 84 SER A C 1
ATOM 696 O O . SER A 1 84 ? 22.032 -13.657 -17.928 1.00 92.00 84 SER A O 1
ATOM 698 N N . ASP A 1 85 ? 22.895 -14.882 -19.593 1.00 85.00 85 ASP A N 1
ATOM 699 C CA . ASP A 1 85 ? 23.277 -16.020 -18.747 1.00 85.00 85 ASP A CA 1
ATOM 700 C C . ASP A 1 85 ? 22.136 -16.572 -17.882 1.00 85.00 85 ASP A C 1
ATOM 702 O O . ASP A 1 85 ? 22.292 -16.880 -16.696 1.00 85.00 85 ASP A O 1
ATOM 706 N N . PHE A 1 86 ? 20.981 -16.774 -18.521 1.00 78.50 86 PHE A N 1
ATOM 707 C CA . PHE A 1 86 ? 19.907 -17.598 -17.976 1.00 78.50 86 PHE A CA 1
ATOM 708 C C . PHE A 1 86 ? 20.491 -18.944 -17.540 1.00 78.50 86 PHE A C 1
ATOM 710 O O . PHE A 1 86 ? 21.248 -19.568 -18.288 1.00 78.50 86 PHE A O 1
ATOM 717 N N . GLY A 1 87 ? 20.153 -19.392 -16.327 1.00 63.59 87 GLY A N 1
ATOM 718 C CA . GLY A 1 87 ? 20.794 -20.503 -15.614 1.00 63.59 87 GLY A CA 1
ATOM 719 C C . GLY A 1 87 ? 20.672 -21.911 -16.226 1.00 63.59 87 GLY A C 1
ATOM 720 O O . GLY A 1 87 ? 20.672 -22.891 -15.479 1.00 63.59 87 GLY A O 1
ATOM 721 N N . PHE A 1 88 ? 20.610 -22.050 -17.555 1.00 54.44 88 PHE A N 1
ATOM 722 C CA . PHE A 1 88 ? 20.583 -23.301 -18.320 1.00 54.44 88 PHE A CA 1
ATOM 723 C C . PHE A 1 88 ? 21.704 -24.279 -17.921 1.00 54.44 88 PHE A C 1
ATOM 725 O O . PHE A 1 88 ? 21.506 -25.494 -17.935 1.00 54.44 88 PHE A O 1
ATOM 732 N N . GLY A 1 89 ? 22.860 -23.776 -17.472 1.00 47.56 89 GLY A N 1
ATOM 733 C CA . GLY A 1 89 ? 23.990 -24.601 -17.030 1.00 47.56 89 GLY A CA 1
ATOM 734 C C . GLY A 1 89 ? 23.761 -25.409 -15.742 1.00 47.56 89 GLY A C 1
ATOM 735 O O . GLY A 1 89 ? 24.466 -26.390 -15.522 1.00 47.56 89 GLY A O 1
ATOM 736 N N . LYS A 1 90 ? 22.777 -25.053 -14.898 1.00 49.09 90 LYS A N 1
ATOM 737 C CA . LYS A 1 90 ? 22.530 -25.741 -13.609 1.00 49.09 90 LYS A CA 1
ATOM 738 C C . LYS A 1 90 ? 21.625 -26.978 -13.728 1.00 49.09 90 LYS A C 1
ATOM 740 O O . LYS A 1 90 ? 21.540 -27.753 -12.781 1.00 49.09 90 LYS A O 1
ATOM 745 N N . TYR A 1 91 ? 20.973 -27.181 -14.875 1.00 43.00 91 TYR A N 1
ATOM 746 C CA . TYR A 1 91 ? 20.128 -28.355 -15.140 1.00 43.00 91 TYR A CA 1
ATOM 747 C C . TYR A 1 91 ? 20.814 -29.431 -15.983 1.00 43.00 91 TYR A C 1
ATOM 749 O O . TYR A 1 91 ? 20.431 -30.597 -15.912 1.00 43.00 91 TYR A O 1
ATOM 757 N N . LEU A 1 92 ? 21.819 -29.053 -16.778 1.00 40.00 92 LEU A N 1
ATOM 758 C CA . LEU A 1 92 ? 22.481 -29.963 -17.716 1.00 40.00 92 LEU A CA 1
ATOM 759 C C . LEU A 1 92 ? 23.367 -31.006 -17.025 1.00 40.00 92 LEU A C 1
ATOM 761 O O . LEU A 1 92 ? 23.545 -32.097 -17.556 1.00 40.00 92 LEU A O 1
ATOM 765 N N . ASN A 1 93 ? 23.853 -30.716 -15.818 1.00 37.34 93 ASN A N 1
ATOM 766 C CA . ASN A 1 93 ? 24.573 -31.678 -14.997 1.00 37.34 93 ASN A CA 1
ATOM 767 C C . ASN A 1 93 ? 23.751 -31.917 -13.736 1.00 37.34 93 ASN A C 1
ATOM 769 O O . ASN A 1 93 ? 23.711 -31.066 -12.856 1.00 37.34 93 ASN A O 1
ATOM 773 N N . GLY A 1 94 ? 23.098 -33.076 -13.633 1.00 40.00 94 GLY A N 1
ATOM 774 C CA . GLY A 1 94 ? 22.319 -33.500 -12.461 1.00 40.00 94 GLY A CA 1
ATOM 775 C C . GLY A 1 94 ? 23.097 -33.566 -11.135 1.00 40.00 94 GLY A C 1
ATOM 776 O O . GLY A 1 94 ? 22.522 -33.973 -10.121 1.00 40.00 94 GLY A O 1
ATOM 777 N N . ASP A 1 95 ? 24.353 -33.130 -11.128 1.00 36.09 95 ASP A N 1
ATOM 778 C CA . ASP A 1 95 ? 25.197 -32.973 -9.965 1.00 36.09 95 ASP A CA 1
ATOM 779 C C . ASP A 1 95 ? 24.856 -31.662 -9.254 1.00 36.09 95 ASP A C 1
ATOM 781 O O . ASP A 1 95 ? 25.184 -30.550 -9.664 1.00 36.09 95 ASP A O 1
ATOM 785 N N . THR A 1 96 ? 24.179 -31.840 -8.125 1.00 39.84 96 THR A N 1
ATOM 786 C CA . THR A 1 96 ? 24.191 -30.930 -6.979 1.00 39.84 96 THR A CA 1
ATOM 787 C C . THR A 1 96 ? 25.543 -30.228 -6.813 1.00 39.84 96 THR A C 1
ATOM 789 O O . THR A 1 96 ? 26.571 -30.830 -7.108 1.00 39.84 96 THR A O 1
ATOM 792 N N . PHE A 1 97 ? 25.517 -29.020 -6.235 1.00 40.81 97 PHE A N 1
ATOM 793 C CA . PHE A 1 97 ? 26.596 -28.133 -5.739 1.00 40.81 97 PHE A CA 1
ATOM 794 C C . PHE A 1 97 ? 27.854 -28.762 -5.075 1.00 40.81 97 PHE A C 1
ATOM 796 O O . PHE A 1 97 ? 28.688 -28.049 -4.524 1.00 40.81 97 PHE A O 1
ATOM 803 N N . LEU A 1 98 ? 28.011 -30.081 -5.069 1.00 35.31 98 LEU A N 1
ATOM 804 C CA . LEU A 1 98 ? 28.922 -30.845 -4.236 1.00 35.31 98 LEU A CA 1
ATOM 805 C C . LEU A 1 98 ? 30.189 -31.362 -4.917 1.00 35.31 98 LEU A C 1
ATOM 807 O O . LEU A 1 98 ? 30.994 -31.973 -4.220 1.00 35.31 98 LEU A O 1
ATOM 811 N N . THR A 1 99 ? 30.456 -31.124 -6.204 1.00 32.59 99 THR A N 1
ATOM 812 C CA . THR A 1 99 ? 31.746 -31.568 -6.769 1.00 32.59 99 THR A CA 1
ATOM 813 C C . THR A 1 99 ? 32.432 -30.548 -7.674 1.00 32.59 99 THR A C 1
ATOM 815 O O . THR A 1 99 ? 31.960 -30.239 -8.759 1.00 32.59 99 THR A O 1
ATOM 818 N N . LYS A 1 100 ? 33.637 -30.151 -7.216 1.00 30.89 100 LYS A N 1
ATOM 819 C CA . LYS A 1 100 ? 34.671 -29.295 -7.839 1.00 30.89 100 LYS A CA 1
ATOM 820 C C . LYS A 1 100 ? 34.347 -27.794 -7.727 1.00 30.89 100 LYS A C 1
ATOM 822 O O . LYS A 1 100 ? 33.522 -27.284 -8.459 1.00 30.89 100 LYS A O 1
ATOM 827 N N . THR A 1 101 ? 34.958 -26.989 -6.855 1.00 32.41 101 THR A N 1
ATOM 828 C CA . THR A 1 101 ? 36.338 -27.007 -6.342 1.00 32.41 101 THR A CA 1
ATOM 829 C C . THR A 1 101 ? 36.405 -26.092 -5.106 1.00 32.41 101 THR A C 1
ATOM 831 O O . THR A 1 101 ? 35.710 -25.083 -5.057 1.00 32.41 101 THR A O 1
ATOM 834 N N . GLN A 1 102 ? 37.226 -26.432 -4.108 1.00 30.45 102 GLN A N 1
ATOM 835 C CA . GLN A 1 102 ? 37.435 -25.705 -2.839 1.00 30.45 102 GLN A CA 1
ATOM 836 C C . GLN A 1 102 ? 38.194 -24.362 -2.986 1.00 30.45 102 GLN A C 1
ATOM 838 O O . GLN A 1 102 ? 39.041 -24.017 -2.165 1.00 30.45 102 GLN A O 1
ATOM 843 N N . THR A 1 103 ? 37.885 -23.564 -4.007 1.00 33.34 103 THR A N 1
ATOM 844 C CA 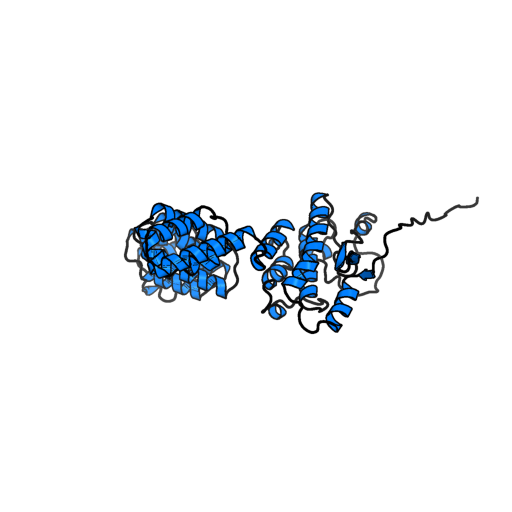. THR A 1 103 ? 38.526 -22.263 -4.244 1.00 33.34 103 THR A CA 1
ATOM 845 C C . THR A 1 103 ? 37.540 -21.305 -4.916 1.00 33.34 103 THR A C 1
ATOM 847 O O . THR A 1 103 ? 36.979 -21.643 -5.951 1.00 33.34 103 THR A O 1
ATOM 850 N N . ALA A 1 104 ? 37.375 -20.115 -4.319 1.00 38.19 104 ALA A N 1
ATOM 851 C CA . ALA A 1 104 ? 36.400 -19.041 -4.595 1.00 38.19 104 ALA A CA 1
ATOM 852 C C . ALA A 1 104 ? 34.970 -19.334 -4.076 1.00 38.19 104 ALA A C 1
ATOM 854 O O . ALA A 1 104 ? 34.065 -19.628 -4.838 1.00 38.19 104 ALA A O 1
ATOM 855 N N . LEU A 1 105 ? 34.662 -19.333 -2.772 1.00 33.66 105 LEU A N 1
ATOM 856 C CA . LEU A 1 105 ? 34.925 -18.268 -1.787 1.00 33.66 105 LEU A CA 1
ATOM 857 C C . LEU A 1 105 ? 34.543 -16.862 -2.291 1.00 33.66 105 LEU A C 1
ATOM 859 O O . LEU A 1 105 ? 35.286 -15.901 -2.147 1.00 33.66 105 LEU A O 1
ATOM 863 N N . GLY A 1 106 ? 33.348 -16.762 -2.863 1.00 38.34 106 GLY A N 1
ATOM 864 C CA . GLY A 1 106 ? 32.538 -15.550 -2.891 1.00 38.34 106 GLY A CA 1
ATOM 865 C C . GLY A 1 106 ? 31.095 -15.999 -2.716 1.00 38.34 106 GLY A C 1
ATOM 866 O O . GLY A 1 106 ? 30.534 -16.613 -3.616 1.00 38.34 106 GLY A O 1
ATOM 867 N N . THR A 1 107 ? 30.529 -15.825 -1.523 1.00 51.47 107 THR A N 1
ATOM 868 C CA . THR A 1 107 ? 29.120 -16.127 -1.234 1.00 51.47 107 THR A CA 1
ATOM 869 C C . THR A 1 107 ? 28.255 -15.556 -2.360 1.00 51.47 107 THR A C 1
ATOM 871 O O . THR A 1 107 ? 28.432 -14.400 -2.720 1.00 51.47 107 THR A O 1
ATOM 874 N N . ASN A 1 108 ? 27.356 -16.336 -2.967 1.00 73.56 108 ASN A N 1
ATOM 875 C CA . ASN A 1 108 ? 26.460 -15.791 -3.990 1.00 73.56 108 ASN A CA 1
ATOM 876 C C . ASN A 1 108 ? 25.425 -14.887 -3.298 1.00 73.56 108 ASN A C 1
ATOM 878 O O . ASN A 1 108 ? 24.355 -15.348 -2.914 1.00 73.56 108 ASN A O 1
ATOM 882 N N . PHE A 1 109 ? 25.790 -13.624 -3.065 1.00 85.31 109 PHE A N 1
ATOM 883 C CA . PHE A 1 109 ? 25.042 -12.662 -2.250 1.00 85.31 109 PHE A CA 1
ATOM 884 C C . PHE A 1 109 ? 23.676 -12.272 -2.838 1.00 85.31 109 PHE A C 1
ATOM 886 O O . PHE A 1 109 ? 22.847 -11.696 -2.139 1.00 85.31 109 PHE A O 1
ATOM 893 N N . TYR A 1 110 ? 23.436 -12.615 -4.104 1.00 90.81 110 TYR A N 1
ATOM 894 C CA . TYR A 1 110 ? 22.179 -12.372 -4.809 1.00 90.81 110 TYR A CA 1
ATOM 895 C C . TYR A 1 110 ? 21.245 -13.581 -4.766 1.00 90.81 110 TYR A C 1
ATOM 897 O O . TYR A 1 110 ? 20.060 -13.446 -5.064 1.00 90.81 110 TYR A O 1
ATOM 905 N N . ALA A 1 111 ? 21.747 -14.764 -4.400 1.00 89.69 111 ALA A N 1
ATOM 906 C CA . ALA A 1 111 ? 20.935 -15.967 -4.321 1.00 89.69 111 ALA A CA 1
ATOM 907 C C . ALA A 1 111 ? 20.131 -15.999 -3.012 1.00 89.69 111 ALA A C 1
ATOM 909 O O . ALA A 1 111 ? 20.691 -15.766 -1.935 1.00 89.69 111 ALA A O 1
ATOM 910 N N . PRO A 1 112 ? 18.836 -16.346 -3.064 1.00 90.00 112 PRO A N 1
ATOM 911 C CA . PRO A 1 112 ? 18.034 -16.446 -1.860 1.00 90.00 112 PRO A CA 1
ATOM 912 C C . PRO A 1 112 ? 18.404 -17.687 -1.025 1.00 90.00 112 PRO A C 1
ATOM 914 O O . PRO A 1 112 ? 18.920 -18.679 -1.558 1.00 90.00 112 PRO A O 1
ATOM 917 N N . PRO A 1 113 ? 18.092 -17.693 0.286 1.00 87.56 113 PRO A N 1
ATOM 918 C CA . PRO A 1 113 ? 18.460 -18.786 1.185 1.00 87.56 113 PRO A CA 1
ATOM 919 C C . PRO A 1 113 ? 17.948 -20.165 0.752 1.00 87.56 113 PRO A C 1
ATOM 921 O O . PRO A 1 113 ? 18.632 -21.166 0.958 1.00 87.56 113 PRO A O 1
ATOM 924 N N . GLU A 1 114 ? 16.748 -20.246 0.178 1.00 85.69 114 GLU A N 1
ATOM 925 C CA . GLU A 1 114 ? 16.169 -21.505 -0.291 1.00 85.69 114 GLU A CA 1
ATOM 926 C C . GLU A 1 114 ? 16.882 -22.063 -1.524 1.00 85.69 114 GLU A C 1
ATOM 928 O O . GLU A 1 114 ? 17.058 -23.272 -1.599 1.00 85.69 114 GLU A O 1
ATOM 933 N N . GLN A 1 115 ? 17.389 -21.216 -2.423 1.00 85.94 115 GLN A N 1
ATOM 934 C CA . GLN A 1 115 ? 18.146 -21.668 -3.595 1.00 85.94 115 GLN A CA 1
ATOM 935 C C . GLN A 1 115 ? 19.507 -22.253 -3.196 1.00 85.94 115 GLN A C 1
ATOM 937 O O . GLN A 1 115 ? 19.982 -23.211 -3.806 1.00 85.94 115 GLN A O 1
ATOM 942 N N . LEU A 1 116 ? 20.129 -21.699 -2.151 1.00 83.25 116 LEU A N 1
ATOM 943 C CA . LEU A 1 116 ? 21.37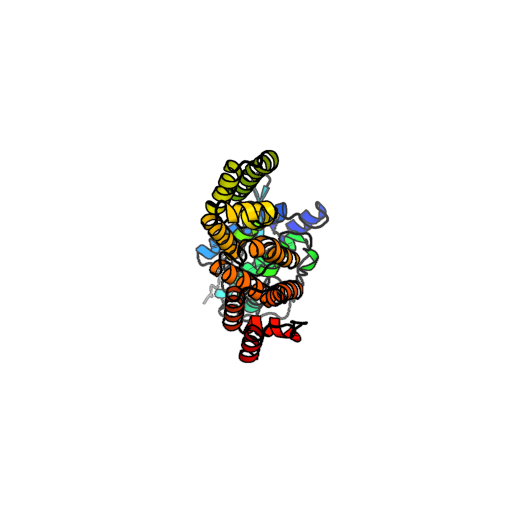5 -22.224 -1.584 1.00 83.25 116 LEU A CA 1
ATOM 944 C C . LEU A 1 116 ? 21.175 -23.577 -0.882 1.00 83.25 116 LEU A C 1
ATOM 946 O O . LEU A 1 116 ? 22.114 -24.365 -0.795 1.00 83.25 116 LEU A O 1
ATOM 950 N N . LYS A 1 117 ? 19.963 -23.845 -0.378 1.00 80.19 117 LYS A N 1
ATOM 951 C CA . LYS A 1 117 ? 19.597 -25.114 0.270 1.00 80.19 117 LYS A CA 1
ATOM 952 C C . LYS A 1 117 ? 19.148 -26.172 -0.734 1.00 80.19 117 LYS A C 1
ATOM 954 O O . LYS A 1 117 ? 19.572 -27.318 -0.639 1.00 80.19 117 LYS A O 1
ATOM 959 N N . ASP A 1 118 ? 18.283 -25.787 -1.666 1.00 76.50 118 ASP A N 1
ATOM 960 C CA . ASP A 1 118 ? 17.681 -26.659 -2.667 1.00 76.50 118 ASP A CA 1
ATOM 961 C C . ASP A 1 118 ? 17.401 -25.887 -3.965 1.00 76.50 118 ASP A C 1
ATOM 963 O O . ASP A 1 118 ? 16.321 -25.345 -4.209 1.00 76.50 118 ASP A O 1
ATOM 967 N N . SER A 1 119 ? 18.409 -25.875 -4.833 1.00 71.75 119 SER A N 1
ATOM 968 C CA . SER A 1 119 ? 18.338 -25.230 -6.147 1.00 71.75 119 SER A CA 1
ATOM 969 C C . SER A 1 119 ? 17.384 -25.905 -7.141 1.00 71.75 119 SER A C 1
ATOM 971 O O . SER A 1 119 ? 17.061 -25.314 -8.174 1.00 71.75 119 SER A O 1
ATOM 973 N N . LYS A 1 120 ? 16.922 -27.139 -6.881 1.00 68.81 120 LYS A N 1
ATOM 974 C CA . LYS A 1 120 ? 16.031 -27.854 -7.812 1.00 68.81 120 LYS A CA 1
ATOM 975 C C . LYS A 1 120 ? 14.589 -27.366 -7.679 1.00 68.81 120 LYS A C 1
ATOM 977 O O . LYS A 1 120 ? 13.939 -27.154 -8.699 1.00 68.81 120 LYS A O 1
ATOM 982 N N . ASN A 1 121 ? 14.144 -27.084 -6.454 1.00 70.06 121 ASN A N 1
ATOM 983 C CA . ASN A 1 121 ? 12.769 -26.681 -6.131 1.00 70.06 121 ASN A CA 1
ATOM 984 C C . ASN A 1 121 ? 12.573 -25.156 -6.010 1.00 70.06 121 ASN A C 1
ATOM 986 O O . ASN A 1 121 ? 11.705 -24.679 -5.279 1.00 70.06 121 ASN A O 1
ATOM 990 N N . THR A 1 122 ? 13.410 -24.381 -6.699 1.00 78.56 122 THR A N 1
ATOM 991 C CA . THR A 1 122 ? 13.346 -22.916 -6.704 1.00 78.56 122 THR A CA 1
ATOM 992 C C . THR A 1 122 ? 12.309 -22.410 -7.719 1.00 78.56 122 THR A C 1
ATOM 994 O O . THR A 1 122 ? 12.342 -22.821 -8.881 1.00 78.56 122 THR A O 1
ATOM 997 N N . ASP A 1 123 ? 11.411 -21.523 -7.284 1.00 87.81 123 ASP A N 1
ATOM 998 C CA . ASP A 1 123 ? 10.362 -20.887 -8.096 1.00 87.81 123 ASP A CA 1
ATOM 999 C C . ASP A 1 123 ? 10.721 -19.424 -8.454 1.00 87.81 123 ASP A C 1
ATOM 1001 O O . ASP A 1 123 ? 11.821 -18.949 -8.158 1.00 87.81 123 ASP A O 1
ATOM 1005 N N . GLU A 1 124 ? 9.802 -18.712 -9.108 1.00 91.69 124 GLU A N 1
ATOM 1006 C CA . GLU A 1 124 ? 9.960 -17.317 -9.556 1.00 91.69 124 GLU A CA 1
ATOM 1007 C C . GLU A 1 124 ? 10.308 -16.337 -8.421 1.00 91.69 124 GLU A C 1
ATOM 1009 O O . GLU A 1 124 ? 10.983 -15.328 -8.646 1.00 91.69 124 GLU A O 1
ATOM 1014 N N . THR A 1 125 ? 9.937 -16.651 -7.171 1.00 92.12 125 THR A N 1
ATOM 1015 C CA . THR A 1 125 ? 10.220 -15.790 -6.009 1.00 92.12 125 THR A CA 1
ATOM 1016 C C . THR A 1 125 ? 11.710 -15.688 -5.678 1.00 92.12 125 THR A C 1
ATOM 1018 O O . THR A 1 125 ? 12.119 -14.824 -4.889 1.00 92.12 125 THR A O 1
ATOM 1021 N N . ALA A 1 126 ? 12.540 -16.543 -6.278 1.00 92.31 126 ALA A N 1
ATOM 1022 C CA . ALA A 1 126 ? 13.984 -16.437 -6.179 1.00 92.31 126 ALA A CA 1
ATOM 1023 C C . ALA A 1 126 ? 14.553 -15.291 -7.008 1.00 92.31 126 ALA A C 1
ATOM 1025 O O . ALA A 1 126 ? 15.387 -14.541 -6.501 1.00 92.31 126 ALA A O 1
ATOM 1026 N N . ASP A 1 127 ? 14.054 -15.103 -8.230 1.00 94.94 127 ASP A N 1
ATOM 1027 C CA . ASP A 1 127 ? 14.450 -13.965 -9.058 1.00 94.94 127 ASP A CA 1
ATOM 1028 C C . ASP A 1 127 ? 13.991 -12.653 -8.408 1.00 94.94 127 ASP A C 1
ATOM 1030 O O . ASP A 1 127 ? 14.742 -11.682 -8.400 1.00 94.94 127 ASP A O 1
ATOM 1034 N N . ILE A 1 128 ? 12.818 -12.641 -7.757 1.00 97.19 128 ILE A N 1
ATOM 1035 C CA . ILE A 1 128 ? 12.325 -11.495 -6.968 1.00 97.19 128 ILE A CA 1
ATOM 1036 C C . ILE A 1 128 ? 13.305 -11.122 -5.847 1.00 97.19 128 ILE A C 1
ATOM 1038 O O . ILE A 1 128 ? 13.577 -9.940 -5.631 1.00 97.19 128 ILE A O 1
ATOM 1042 N N . TYR A 1 129 ? 13.872 -12.107 -5.142 1.00 95.88 129 TYR A N 1
ATOM 1043 C CA . TYR A 1 129 ? 14.887 -11.836 -4.122 1.00 95.88 129 TYR A CA 1
ATOM 1044 C C . TYR A 1 129 ? 16.137 -11.206 -4.733 1.00 95.88 129 TYR A C 1
ATOM 1046 O O . TYR A 1 129 ? 16.589 -10.164 -4.256 1.00 95.88 129 TYR A O 1
ATOM 1054 N N . SER A 1 130 ? 16.671 -11.805 -5.800 1.00 95.56 130 SER A N 1
ATOM 1055 C CA . SER A 1 130 ? 17.857 -11.293 -6.489 1.00 95.56 130 SER A CA 1
ATOM 1056 C C . SER A 1 130 ? 17.638 -9.877 -7.025 1.00 95.56 130 SER A C 1
ATOM 1058 O O . SER A 1 130 ? 18.501 -9.018 -6.856 1.00 95.56 130 SER A O 1
ATOM 1060 N N . LEU A 1 131 ? 16.460 -9.596 -7.586 1.00 97.88 131 LEU A N 1
ATOM 1061 C CA . LEU A 1 131 ? 16.042 -8.260 -8.011 1.00 97.88 131 LEU A CA 1
ATOM 1062 C C . LEU A 1 131 ? 15.989 -7.278 -6.834 1.00 97.88 131 LEU A C 1
ATOM 1064 O O . LEU A 1 131 ? 16.463 -6.154 -6.961 1.00 97.88 131 LEU A O 1
ATOM 1068 N N . GLY A 1 132 ? 15.491 -7.691 -5.666 1.00 97.50 132 GLY A N 1
ATOM 1069 C CA . GLY A 1 132 ? 15.528 -6.870 -4.452 1.00 97.50 132 GLY A CA 1
ATOM 1070 C C . GLY A 1 132 ? 16.950 -6.506 -4.009 1.00 97.50 132 GLY A C 1
ATOM 1071 O O . GLY A 1 132 ? 17.204 -5.365 -3.619 1.00 97.50 132 GLY A O 1
ATOM 1072 N N . VAL A 1 133 ? 17.889 -7.453 -4.111 1.00 96.81 133 VAL A N 1
ATOM 1073 C CA . VAL A 1 133 ? 19.318 -7.223 -3.834 1.00 96.81 133 VAL A CA 1
ATOM 1074 C C . VAL A 1 133 ? 19.925 -6.258 -4.862 1.00 96.81 133 VAL A C 1
ATOM 1076 O O . VAL A 1 133 ? 20.655 -5.344 -4.483 1.00 96.81 133 VAL A O 1
ATOM 1079 N N . ILE A 1 134 ? 19.593 -6.413 -6.147 1.00 97.06 134 ILE A N 1
ATOM 1080 C CA . ILE A 1 134 ? 20.041 -5.507 -7.217 1.00 97.06 134 ILE A CA 1
ATOM 1081 C C . ILE A 1 134 ? 19.483 -4.096 -7.004 1.00 97.06 134 ILE A C 1
ATOM 1083 O O . ILE A 1 134 ? 20.234 -3.136 -7.111 1.00 97.06 134 ILE A O 1
ATOM 1087 N N . LEU A 1 135 ? 18.206 -3.946 -6.638 1.00 97.81 135 LEU A N 1
ATOM 1088 C CA . LEU A 1 135 ? 17.608 -2.637 -6.362 1.00 97.81 135 LEU A CA 1
ATOM 1089 C C . LEU A 1 135 ? 18.284 -1.932 -5.180 1.00 97.81 135 LEU A C 1
ATOM 1091 O O . LEU A 1 135 ? 18.534 -0.730 -5.237 1.00 97.81 135 LEU A O 1
ATOM 1095 N N . TYR A 1 136 ? 18.622 -2.675 -4.122 1.00 96.88 136 TYR A N 1
ATOM 1096 C CA . TYR A 1 136 ? 19.433 -2.138 -3.028 1.00 96.88 136 TYR A CA 1
ATOM 1097 C C . TYR A 1 136 ? 20.783 -1.614 -3.533 1.00 96.88 136 TYR A C 1
ATOM 1099 O O . TYR A 1 136 ? 21.228 -0.540 -3.126 1.00 96.88 136 TYR A O 1
ATOM 1107 N N . GLU A 1 137 ? 21.442 -2.358 -4.416 1.00 95.62 137 GLU A N 1
ATOM 1108 C CA . GLU A 1 137 ? 22.721 -1.937 -4.972 1.00 95.62 137 GLU A CA 1
ATOM 1109 C C . GLU A 1 137 ? 22.589 -0.722 -5.894 1.00 95.62 137 GLU A C 1
ATOM 1111 O O . GLU A 1 137 ? 23.399 0.190 -5.773 1.00 95.62 137 GLU A O 1
ATOM 1116 N N . LEU A 1 138 ? 21.558 -0.653 -6.742 1.00 96.31 138 LEU A N 1
ATOM 1117 C CA . LEU A 1 138 ? 21.274 0.531 -7.563 1.00 96.31 138 LEU A CA 1
ATOM 1118 C C . LEU A 1 138 ? 21.176 1.787 -6.689 1.00 96.31 138 LEU A C 1
ATOM 1120 O O . LEU A 1 138 ? 21.814 2.792 -6.977 1.00 96.31 138 LEU A O 1
ATOM 1124 N N . LEU A 1 139 ? 20.436 1.702 -5.581 1.00 94.88 139 LEU A N 1
ATOM 1125 C CA . LEU A 1 139 ? 20.213 2.833 -4.678 1.00 94.88 139 LEU A CA 1
ATOM 1126 C C . LEU A 1 139 ? 21.470 3.243 -3.906 1.00 94.88 139 LEU A C 1
ATOM 1128 O O . LEU A 1 139 ? 21.676 4.425 -3.638 1.00 94.88 139 LEU A O 1
ATOM 1132 N N . THR A 1 140 ? 22.299 2.279 -3.503 1.00 92.00 140 THR A N 1
ATOM 1133 C CA . THR A 1 140 ? 23.394 2.518 -2.545 1.00 92.00 140 THR A CA 1
ATOM 1134 C C . THR A 1 140 ? 24.796 2.501 -3.148 1.00 92.00 140 THR A C 1
ATOM 1136 O O . THR A 1 140 ? 25.741 2.915 -2.474 1.00 92.00 140 THR A O 1
ATOM 1139 N N . TYR A 1 141 ? 24.937 1.994 -4.374 1.00 89.56 141 TYR A N 1
ATOM 1140 C CA . TYR A 1 141 ? 26.189 1.617 -5.036 1.00 89.56 141 TYR A CA 1
ATOM 1141 C C . TYR A 1 141 ? 27.097 0.672 -4.242 1.00 89.56 141 TYR A C 1
ATOM 1143 O O . TYR A 1 141 ? 28.289 0.555 -4.545 1.00 89.56 141 TYR A O 1
ATOM 1151 N N . ASP A 1 142 ? 26.583 0.038 -3.191 1.00 83.19 142 ASP A N 1
ATOM 1152 C CA . ASP A 1 142 ? 27.385 -0.809 -2.325 1.00 83.19 142 ASP A CA 1
ATOM 1153 C C . ASP A 1 142 ? 27.122 -2.274 -2.632 1.00 83.19 142 ASP A C 1
ATOM 1155 O O . ASP A 1 142 ? 25.990 -2.756 -2.577 1.00 83.19 142 ASP A O 1
ATOM 1159 N N . HIS A 1 143 ? 28.214 -2.994 -2.888 1.00 79.00 143 HIS A N 1
ATOM 1160 C CA . HIS A 1 143 ? 28.182 -4.433 -3.068 1.00 79.00 143 HIS A CA 1
ATOM 1161 C C . HIS A 1 143 ? 27.572 -5.088 -1.811 1.00 79.00 143 HIS A C 1
ATOM 1163 O O . HIS A 1 143 ? 28.152 -4.992 -0.720 1.00 79.00 143 HIS A O 1
ATOM 1169 N N . PRO A 1 144 ? 26.431 -5.783 -1.921 1.00 71.25 144 PRO A N 1
ATOM 1170 C CA . PRO A 1 144 ? 25.683 -6.233 -0.762 1.00 71.25 144 PRO A CA 1
ATOM 1171 C C . PRO A 1 144 ? 26.306 -7.505 -0.183 1.00 71.25 144 PRO A C 1
ATOM 1173 O O . PRO A 1 144 ? 25.851 -8.608 -0.441 1.00 71.25 144 PRO A O 1
ATOM 1176 N N . ALA A 1 145 ? 27.337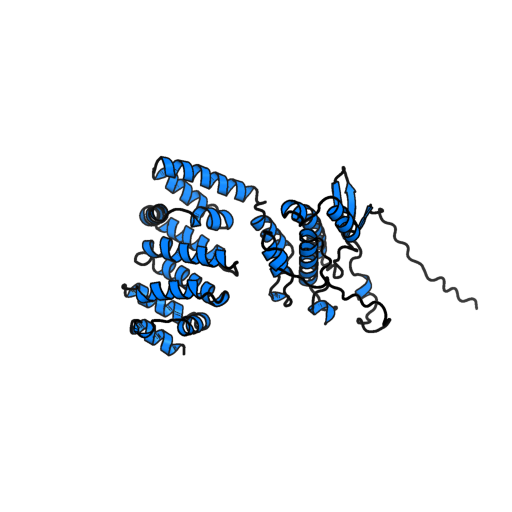 -7.373 0.655 1.00 72.75 145 ALA A N 1
ATOM 1177 C CA . ALA A 1 145 ? 27.734 -8.475 1.540 1.00 72.75 145 ALA A CA 1
ATOM 1178 C C . ALA A 1 145 ? 26.601 -8.823 2.534 1.00 72.75 145 ALA A C 1
ATOM 1180 O O . ALA A 1 145 ? 26.450 -9.969 2.954 1.00 72.75 145 ALA A O 1
ATOM 1181 N N . TYR A 1 146 ? 25.800 -7.814 2.890 1.00 77.69 146 TYR A N 1
ATOM 1182 C CA . TYR A 1 146 ? 24.534 -7.901 3.610 1.00 77.69 146 TYR A CA 1
ATOM 1183 C C . TYR A 1 146 ? 23.674 -6.671 3.270 1.00 77.69 146 TYR A C 1
ATOM 1185 O O . TYR A 1 146 ? 24.205 -5.602 2.966 1.00 77.69 146 TYR A O 1
ATOM 1193 N N . ILE A 1 147 ? 22.348 -6.803 3.342 1.00 85.56 147 ILE A N 1
ATOM 1194 C CA . ILE A 1 147 ? 21.416 -5.695 3.086 1.00 85.56 147 ILE A CA 1
ATOM 1195 C C . ILE A 1 147 ? 21.173 -4.922 4.384 1.00 85.56 147 ILE A C 1
ATOM 1197 O O . ILE A 1 147 ? 20.633 -5.469 5.347 1.00 85.56 147 ILE A O 1
ATOM 1201 N N . ASN A 1 148 ? 21.533 -3.636 4.403 1.00 87.56 148 ASN A N 1
ATOM 1202 C CA . ASN A 1 148 ? 21.217 -2.730 5.504 1.00 87.56 148 ASN A CA 1
ATOM 1203 C C . ASN A 1 148 ? 20.071 -1.788 5.117 1.00 87.56 148 ASN A C 1
ATOM 1205 O O . ASN A 1 148 ? 20.292 -0.711 4.563 1.00 87.56 148 ASN A O 1
ATOM 1209 N N . ILE A 1 149 ? 18.845 -2.189 5.452 1.00 86.62 149 ILE A N 1
ATOM 1210 C CA . ILE A 1 149 ? 17.611 -1.462 5.121 1.00 86.62 149 ILE A CA 1
ATOM 1211 C C . ILE A 1 149 ? 17.588 -0.022 5.668 1.00 86.62 149 ILE A C 1
ATOM 1213 O O . ILE A 1 149 ? 16.968 0.847 5.059 1.00 86.62 149 ILE A O 1
ATOM 1217 N N . GLU A 1 150 ? 18.298 0.272 6.760 1.00 82.69 150 GLU A N 1
ATOM 1218 C CA . GLU A 1 150 ? 18.342 1.622 7.344 1.00 82.69 150 GLU A CA 1
ATOM 1219 C C . GLU A 1 150 ? 19.084 2.638 6.469 1.00 82.69 150 GLU A C 1
ATOM 1221 O O . GLU A 1 150 ? 18.860 3.843 6.574 1.00 82.69 150 GLU A O 1
ATOM 1226 N N . ARG A 1 151 ? 19.919 2.175 5.533 1.00 84.25 151 ARG A N 1
ATOM 1227 C CA . ARG A 1 151 ? 20.559 3.063 4.552 1.00 84.25 151 ARG A CA 1
ATOM 1228 C C . ARG A 1 151 ? 19.578 3.643 3.540 1.00 84.25 151 ARG A C 1
ATOM 1230 O O . ARG A 1 151 ? 19.899 4.631 2.895 1.00 84.25 151 ARG A O 1
ATOM 1237 N N . LEU A 1 152 ? 18.392 3.050 3.425 1.00 85.88 152 LEU A N 1
ATOM 1238 C CA . LEU A 1 152 ? 17.340 3.476 2.510 1.00 85.88 152 LEU A CA 1
ATOM 1239 C C . LEU A 1 152 ? 16.285 4.355 3.197 1.00 85.88 152 LEU A C 1
ATOM 1241 O O . LEU A 1 152 ? 15.204 4.532 2.653 1.00 85.88 152 LEU A O 1
ATOM 1245 N N . ASN A 1 153 ? 16.551 4.911 4.387 1.00 78.00 153 ASN A N 1
ATOM 1246 C CA . ASN A 1 153 ? 15.560 5.686 5.152 1.00 78.00 153 ASN A CA 1
ATOM 1247 C C . ASN A 1 153 ? 14.947 6.875 4.395 1.00 78.00 153 ASN A C 1
ATOM 1249 O O . ASN A 1 153 ? 13.815 7.246 4.692 1.00 78.00 153 ASN A O 1
ATOM 1253 N N . ASN A 1 154 ? 15.660 7.419 3.408 1.00 73.62 154 ASN A N 1
ATOM 1254 C CA . ASN A 1 154 ? 15.192 8.532 2.581 1.00 73.62 154 ASN A CA 1
ATOM 1255 C C . ASN A 1 154 ? 14.657 8.097 1.204 1.00 73.62 154 ASN A C 1
ATOM 1257 O O . ASN A 1 154 ? 14.227 8.952 0.439 1.00 73.62 154 ASN A O 1
ATOM 1261 N N . SER A 1 155 ? 14.693 6.801 0.880 1.00 80.31 155 SER A N 1
ATOM 1262 C CA . SER A 1 155 ? 14.207 6.263 -0.394 1.00 80.31 155 SER A CA 1
ATOM 1263 C C . SER A 1 155 ? 12.777 5.758 -0.239 1.00 80.31 155 SER A C 1
ATOM 1265 O O . SER A 1 155 ? 12.462 4.978 0.669 1.00 80.31 155 SER A O 1
ATOM 1267 N N . LYS A 1 156 ? 11.911 6.137 -1.178 1.00 80.56 156 LYS A N 1
ATOM 1268 C CA . LYS A 1 156 ? 10.542 5.623 -1.281 1.00 80.56 156 LYS A CA 1
ATOM 1269 C C . LYS A 1 156 ? 10.542 4.110 -1.549 1.00 80.56 156 LYS A C 1
ATOM 1271 O O . LYS A 1 156 ? 9.643 3.390 -1.115 1.00 80.56 156 LYS A O 1
ATOM 1276 N N . LEU A 1 157 ? 11.603 3.596 -2.176 1.00 85.31 157 LEU A N 1
ATOM 1277 C CA . LEU A 1 157 ? 11.781 2.187 -2.536 1.00 85.31 157 LEU A CA 1
ATOM 1278 C C . LEU A 1 157 ? 12.261 1.301 -1.372 1.00 85.31 157 LEU A C 1
ATOM 1280 O O . LEU A 1 157 ? 12.352 0.080 -1.539 1.00 85.31 157 LEU A O 1
ATOM 1284 N N . LYS A 1 158 ? 12.498 1.860 -0.170 1.00 86.69 158 LYS A N 1
ATOM 1285 C CA . LYS A 1 158 ? 12.884 1.104 1.043 1.00 86.69 158 LYS A CA 1
ATOM 1286 C C . LYS A 1 158 ? 12.002 -0.124 1.271 1.00 86.69 158 LYS A C 1
ATOM 1288 O O . LYS A 1 158 ? 12.501 -1.206 1.591 1.00 86.69 158 LYS A O 1
ATOM 1293 N N . PHE A 1 159 ? 10.687 0.042 1.128 1.00 81.81 159 PHE A N 1
ATOM 1294 C CA . PHE A 1 159 ? 9.726 -1.043 1.324 1.00 81.81 159 PHE A CA 1
ATOM 1295 C C . PHE A 1 159 ? 9.877 -2.143 0.271 1.00 81.81 159 PHE A C 1
ATOM 1297 O O . PHE A 1 159 ? 9.858 -3.322 0.624 1.00 81.81 159 PHE A O 1
ATOM 1304 N N . ILE A 1 160 ? 10.073 -1.761 -0.994 1.00 88.56 160 ILE A N 1
ATOM 1305 C CA . ILE A 1 160 ? 10.225 -2.689 -2.117 1.00 88.56 160 ILE A CA 1
ATOM 1306 C C . ILE A 1 160 ? 11.434 -3.594 -1.883 1.00 88.56 160 ILE A C 1
ATOM 1308 O O . ILE A 1 160 ? 11.294 -4.816 -1.900 1.00 88.56 160 ILE A O 1
ATOM 1312 N N . VAL A 1 161 ? 12.585 -3.004 -1.547 1.00 94.06 161 VAL A N 1
ATOM 1313 C CA . VAL A 1 161 ? 13.796 -3.757 -1.194 1.00 94.06 161 VAL A CA 1
ATOM 1314 C C . VAL A 1 161 ? 13.526 -4.679 -0.002 1.00 94.06 161 VAL A C 1
ATOM 1316 O O . VAL A 1 161 ? 13.724 -5.885 -0.097 1.00 94.06 161 VAL A O 1
ATOM 1319 N N . ASN A 1 162 ? 12.996 -4.147 1.105 1.00 88.50 162 ASN A N 1
ATOM 1320 C CA . ASN A 1 162 ? 12.769 -4.922 2.330 1.00 88.50 162 ASN A CA 1
ATOM 1321 C C . ASN A 1 162 ? 11.800 -6.104 2.146 1.00 88.50 162 ASN A C 1
ATOM 1323 O O . ASN A 1 162 ? 11.985 -7.147 2.779 1.00 88.50 162 ASN A O 1
ATOM 1327 N N . LYS A 1 163 ? 10.749 -5.945 1.331 1.00 85.12 163 LYS A N 1
ATOM 1328 C CA . LYS A 1 163 ? 9.784 -7.014 1.042 1.00 85.12 163 LYS A CA 1
ATOM 1329 C C . LYS A 1 163 ? 10.383 -8.047 0.085 1.00 85.12 163 LYS A C 1
ATOM 1331 O O . LYS A 1 163 ? 10.309 -9.238 0.370 1.00 85.12 163 LYS A O 1
ATOM 1336 N N . ALA A 1 164 ? 11.044 -7.618 -0.990 1.00 93.75 164 ALA A N 1
ATOM 1337 C CA . ALA A 1 164 ? 11.675 -8.528 -1.947 1.00 93.75 164 ALA A CA 1
ATOM 1338 C C . ALA A 1 164 ? 12.765 -9.402 -1.300 1.00 93.75 164 ALA A C 1
ATOM 1340 O O . ALA A 1 164 ? 12.885 -10.583 -1.612 1.00 93.75 164 ALA A O 1
ATOM 1341 N N . THR A 1 165 ? 13.516 -8.867 -0.333 1.00 94.62 165 THR A N 1
ATOM 1342 C CA . THR A 1 165 ? 14.682 -9.550 0.249 1.00 94.62 165 THR A CA 1
ATOM 1343 C C . THR A 1 165 ? 14.374 -10.311 1.545 1.00 94.62 165 THR A C 1
ATOM 1345 O O . THR A 1 165 ? 15.274 -10.574 2.350 1.00 94.62 165 THR A O 1
ATOM 1348 N N . LYS A 1 166 ? 13.109 -10.670 1.809 1.00 89.12 166 LYS A N 1
ATOM 1349 C CA . LYS A 1 166 ? 12.758 -11.484 2.986 1.00 89.12 166 LYS A CA 1
ATOM 1350 C C . LYS A 1 166 ? 13.346 -12.891 2.880 1.00 89.12 166 LYS A C 1
ATOM 1352 O O . LYS A 1 166 ? 13.298 -13.533 1.837 1.00 89.12 166 LYS A O 1
ATOM 1357 N N . GLY A 1 167 ? 13.868 -13.415 3.992 1.00 85.38 167 GLY A N 1
ATOM 1358 C CA . GLY A 1 167 ? 14.484 -14.749 4.014 1.00 85.38 167 GLY A CA 1
ATOM 1359 C C . GLY A 1 167 ? 13.502 -15.902 3.773 1.00 85.38 167 GLY A C 1
ATOM 1360 O O . GLY A 1 167 ? 13.906 -16.952 3.290 1.00 85.38 167 GLY A O 1
ATOM 1361 N N . ARG A 1 168 ? 12.219 -15.699 4.088 1.00 81.25 168 ARG A N 1
ATOM 1362 C CA . ARG A 1 168 ? 11.122 -16.624 3.780 1.00 81.25 168 ARG A CA 1
ATOM 1363 C C . ARG A 1 168 ? 10.415 -16.160 2.510 1.00 81.25 168 ARG A C 1
ATOM 1365 O O . ARG A 1 168 ? 10.026 -14.991 2.451 1.00 81.25 168 ARG A O 1
ATOM 1372 N N . LYS A 1 169 ? 10.278 -17.042 1.518 1.00 87.00 169 LYS A N 1
ATOM 1373 C CA . LYS A 1 169 ? 9.752 -16.691 0.191 1.00 87.00 169 LYS A CA 1
ATOM 1374 C C . LYS A 1 169 ? 8.286 -16.257 0.215 1.00 87.00 169 LYS A C 1
ATOM 1376 O O . LYS A 1 169 ? 7.922 -15.337 -0.499 1.00 87.00 169 LYS A O 1
ATOM 1381 N N . GLU A 1 170 ? 7.489 -16.810 1.127 1.00 82.31 170 GLU A N 1
ATOM 1382 C CA . GLU A 1 170 ? 6.080 -16.455 1.346 1.00 82.31 170 GLU A CA 1
ATOM 1383 C C . GLU A 1 170 ? 5.861 -15.011 1.835 1.00 82.31 170 GLU A C 1
ATOM 1385 O O . GLU A 1 170 ? 4.745 -14.509 1.803 1.00 82.31 170 GLU A O 1
ATOM 1390 N N . ASN A 1 171 ? 6.920 -14.332 2.284 1.00 80.75 171 ASN A N 1
ATOM 1391 C CA . ASN A 1 171 ? 6.860 -12.937 2.725 1.00 80.75 171 ASN A CA 1
ATOM 1392 C C . ASN A 1 171 ? 7.346 -11.948 1.648 1.00 80.75 171 ASN A C 1
ATOM 1394 O O . ASN A 1 171 ? 7.488 -10.757 1.941 1.00 80.75 171 ASN A O 1
ATOM 1398 N N . ARG A 1 172 ? 7.672 -12.431 0.443 1.00 89.62 172 ARG A N 1
ATOM 1399 C CA . ARG A 1 172 ? 8.096 -11.605 -0.697 1.00 89.62 172 ARG A CA 1
ATOM 1400 C C . ARG A 1 172 ? 6.886 -11.208 -1.546 1.00 89.62 172 ARG A C 1
ATOM 1402 O O . ARG A 1 172 ? 5.744 -11.484 -1.188 1.00 89.62 172 ARG A O 1
ATOM 1409 N N . PHE A 1 173 ? 7.130 -10.497 -2.641 1.00 83.06 173 PHE A N 1
ATOM 1410 C CA . PHE A 1 173 ? 6.135 -10.379 -3.709 1.00 83.06 173 PHE A CA 1
ATOM 1411 C C . PHE A 1 173 ? 5.920 -11.755 -4.348 1.00 83.06 173 PHE A C 1
ATOM 1413 O O . PHE A 1 173 ? 6.866 -12.541 -4.434 1.00 83.06 173 PHE A O 1
ATOM 1420 N N . HIS A 1 174 ? 4.695 -12.040 -4.776 1.00 82.94 174 HIS A N 1
ATOM 1421 C CA . HIS A 1 174 ? 4.336 -13.327 -5.374 1.00 82.94 174 HIS A CA 1
ATOM 1422 C C . HIS A 1 17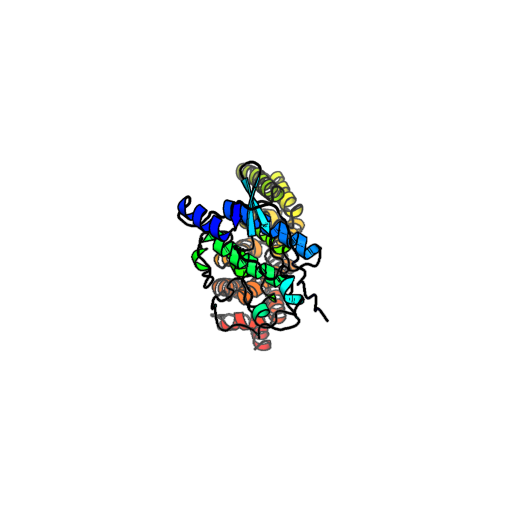4 ? 4.636 -13.376 -6.874 1.00 82.94 174 HIS A C 1
ATOM 1424 O O . HIS A 1 174 ? 4.814 -14.463 -7.409 1.00 82.94 174 HIS A O 1
ATOM 1430 N N . SER A 1 175 ? 4.714 -12.217 -7.535 1.00 88.50 175 SER A N 1
ATOM 1431 C CA . SER A 1 175 ? 5.072 -12.092 -8.949 1.00 88.50 175 SER A CA 1
ATOM 1432 C C . SER A 1 175 ? 5.799 -10.777 -9.241 1.00 88.50 175 SER A C 1
ATOM 1434 O O . SER A 1 175 ? 5.845 -9.861 -8.408 1.00 88.50 175 SER A O 1
ATOM 1436 N N . ILE A 1 176 ? 6.360 -10.673 -10.447 1.00 93.50 176 ILE A N 1
ATOM 1437 C CA . ILE A 1 176 ? 6.987 -9.442 -10.941 1.00 93.50 176 ILE A CA 1
ATOM 1438 C C . ILE A 1 176 ? 5.948 -8.336 -11.142 1.00 93.50 176 ILE A C 1
ATOM 1440 O O . ILE A 1 176 ? 6.237 -7.170 -10.882 1.00 93.50 176 ILE A O 1
ATOM 1444 N N . GLU A 1 177 ? 4.732 -8.687 -11.552 1.00 85.75 177 GLU A N 1
ATOM 1445 C CA . GLU A 1 177 ? 3.614 -7.760 -11.733 1.00 85.75 177 GLU A CA 1
ATOM 1446 C C . GLU A 1 177 ? 3.223 -7.110 -10.398 1.00 85.75 177 GLU A C 1
ATOM 1448 O O . GLU A 1 177 ? 3.163 -5.885 -10.324 1.00 85.75 177 GLU A O 1
ATOM 1453 N N . GLU A 1 178 ? 3.101 -7.892 -9.311 1.00 83.12 178 GLU A N 1
ATOM 1454 C CA . GLU A 1 178 ? 2.837 -7.343 -7.968 1.00 83.12 178 GLU A CA 1
ATOM 1455 C C . GLU A 1 178 ? 3.930 -6.340 -7.554 1.00 83.12 178 GLU A C 1
ATOM 1457 O O . GLU A 1 178 ? 3.652 -5.296 -6.956 1.00 83.12 178 GLU A O 1
ATOM 1462 N N . MET A 1 179 ? 5.192 -6.642 -7.873 1.00 90.00 179 MET A N 1
ATOM 1463 C CA . MET A 1 179 ? 6.319 -5.761 -7.569 1.00 90.00 179 MET A CA 1
ATOM 1464 C C . MET A 1 179 ? 6.276 -4.467 -8.397 1.00 90.00 179 MET A C 1
ATOM 1466 O O . MET A 1 179 ? 6.473 -3.386 -7.834 1.00 90.00 179 MET A O 1
ATOM 1470 N N . LYS A 1 180 ? 5.979 -4.553 -9.703 1.00 84.00 180 LYS A N 1
ATOM 1471 C CA . LYS A 1 180 ? 5.824 -3.394 -10.602 1.00 84.00 180 LYS A CA 1
ATOM 1472 C C . LYS A 1 180 ? 4.702 -2.471 -10.146 1.00 84.00 180 LYS A C 1
ATOM 1474 O O . LYS A 1 180 ? 4.919 -1.264 -10.053 1.00 84.00 180 LYS A O 1
ATOM 1479 N N . ASP A 1 181 ? 3.543 -3.021 -9.799 1.00 75.75 181 ASP A N 1
ATOM 1480 C CA . ASP A 1 181 ? 2.400 -2.235 -9.323 1.00 75.75 181 ASP A CA 1
ATOM 1481 C C . ASP A 1 181 ? 2.759 -1.444 -8.064 1.00 75.75 181 ASP A C 1
ATOM 1483 O O . ASP A 1 181 ? 2.443 -0.259 -7.933 1.00 75.75 181 ASP A O 1
ATOM 1487 N N . ARG A 1 182 ? 3.502 -2.074 -7.150 1.00 79.19 182 ARG A N 1
ATOM 1488 C CA . ARG A 1 182 ? 3.950 -1.434 -5.909 1.00 79.19 182 ARG A CA 1
ATOM 1489 C C . ARG A 1 182 ? 4.998 -0.354 -6.151 1.00 79.19 182 ARG A C 1
ATOM 1491 O O . ARG A 1 182 ? 4.939 0.678 -5.487 1.00 79.19 182 ARG A O 1
ATOM 1498 N N . ILE A 1 183 ? 5.903 -0.539 -7.111 1.00 81.25 183 ILE A N 1
ATOM 1499 C CA . ILE A 1 183 ? 6.849 0.505 -7.536 1.00 81.25 183 ILE A CA 1
ATOM 1500 C C . ILE A 1 183 ? 6.099 1.679 -8.170 1.00 81.25 183 ILE A C 1
ATOM 1502 O O . ILE A 1 183 ? 6.309 2.821 -7.770 1.00 81.25 183 ILE A O 1
ATOM 1506 N N . ASN A 1 184 ? 5.180 1.414 -9.100 1.00 75.19 184 ASN A N 1
ATOM 1507 C CA . ASN A 1 184 ? 4.391 2.450 -9.768 1.00 75.19 184 ASN A CA 1
ATOM 1508 C C . ASN A 1 184 ? 3.563 3.274 -8.779 1.00 75.19 184 ASN A C 1
ATOM 1510 O O . ASN A 1 184 ? 3.477 4.494 -8.921 1.00 75.19 184 ASN A O 1
ATOM 1514 N N . MET A 1 185 ? 3.002 2.623 -7.760 1.00 66.44 185 MET A N 1
ATOM 1515 C CA . MET A 1 185 ? 2.283 3.273 -6.668 1.00 66.44 185 MET A CA 1
ATOM 1516 C C . MET A 1 185 ? 3.209 4.178 -5.842 1.00 66.44 185 MET A C 1
ATOM 1518 O O . MET A 1 185 ? 2.924 5.357 -5.670 1.00 66.44 185 MET A O 1
ATOM 1522 N N . VAL A 1 186 ? 4.352 3.658 -5.389 1.00 69.38 186 VAL A N 1
ATOM 1523 C CA . VAL A 1 186 ? 5.323 4.388 -4.551 1.00 69.38 186 VAL A CA 1
ATOM 1524 C C . VAL A 1 186 ? 5.982 5.563 -5.284 1.00 69.38 186 VAL A C 1
ATOM 1526 O O . VAL A 1 186 ? 6.285 6.590 -4.676 1.00 69.38 186 VAL A O 1
ATOM 1529 N N . MET A 1 187 ? 6.183 5.439 -6.594 1.00 74.06 187 MET A N 1
ATOM 1530 C CA . MET A 1 187 ? 6.743 6.497 -7.438 1.00 74.06 187 MET A CA 1
ATOM 1531 C C . MET A 1 187 ? 5.683 7.460 -7.991 1.00 74.06 187 MET A C 1
ATOM 1533 O O . MET A 1 187 ? 6.003 8.482 -8.607 1.00 74.06 187 MET A O 1
ATOM 1537 N N . GLY A 1 188 ? 4.403 7.133 -7.806 1.00 64.25 188 GLY A N 1
ATOM 1538 C CA . GLY A 1 188 ? 3.283 7.852 -8.397 1.00 64.25 188 GLY A CA 1
ATOM 1539 C C . GLY A 1 188 ? 3.286 7.823 -9.930 1.00 64.25 188 GLY A C 1
ATOM 1540 O O . GLY A 1 188 ? 2.828 8.775 -10.546 1.00 64.25 188 GLY A O 1
ATOM 1541 N N . TYR A 1 189 ? 3.838 6.808 -10.601 1.00 57.72 189 TYR A N 1
ATOM 1542 C CA . TYR A 1 189 ? 3.892 6.755 -12.077 1.00 57.72 189 TYR A CA 1
ATOM 1543 C C . TYR A 1 189 ? 2.569 6.383 -12.753 1.00 57.72 189 TYR A C 1
ATOM 1545 O O . TYR A 1 189 ? 2.469 6.434 -13.978 1.00 57.72 189 TYR A O 1
ATOM 1553 N N . ASN A 1 190 ? 1.522 6.088 -11.988 1.00 54.97 190 ASN A N 1
ATOM 1554 C CA . ASN A 1 190 ? 0.188 5.955 -12.549 1.00 54.97 190 ASN A CA 1
ATOM 1555 C C . ASN A 1 190 ? -0.338 7.330 -12.998 1.00 54.97 190 ASN A C 1
ATOM 1557 O O . ASN A 1 190 ? -0.856 8.095 -12.189 1.00 54.97 190 ASN A O 1
ATOM 1561 N N . ASN A 1 191 ? -0.216 7.651 -14.292 1.00 53.25 191 ASN A N 1
ATOM 1562 C CA . ASN A 1 191 ? -0.727 8.904 -14.867 1.00 53.25 191 ASN A CA 1
ATOM 1563 C C . ASN A 1 191 ? -2.238 9.076 -14.656 1.00 53.25 191 ASN A C 1
ATOM 1565 O O . ASN A 1 191 ? -2.683 10.201 -14.451 1.00 53.25 191 ASN A O 1
ATOM 1569 N N . ALA A 1 192 ? -3.002 7.979 -14.658 1.00 54.00 192 ALA A N 1
ATOM 1570 C CA . ALA A 1 192 ? -4.423 7.992 -14.320 1.00 54.00 192 ALA A CA 1
ATOM 1571 C C . ALA A 1 192 ? -4.639 8.429 -12.862 1.00 54.00 192 ALA A C 1
ATOM 1573 O O . ALA A 1 192 ? -5.291 9.438 -12.641 1.00 54.00 192 ALA A O 1
ATOM 1574 N N . LEU A 1 193 ? -3.977 7.794 -11.886 1.00 55.38 193 LEU A N 1
ATOM 1575 C CA . LEU A 1 193 ? -4.106 8.161 -10.464 1.00 55.38 193 LEU A CA 1
ATOM 1576 C C . LEU A 1 193 ? -3.528 9.561 -10.164 1.00 55.38 193 LEU A C 1
ATOM 1578 O O . LEU A 1 193 ? -4.089 10.325 -9.383 1.00 55.38 193 LEU A O 1
ATOM 1582 N N . LYS A 1 194 ? -2.440 9.974 -10.835 1.00 60.28 194 LYS A N 1
ATOM 1583 C CA . LYS A 1 194 ? -1.934 11.363 -10.795 1.00 60.28 194 LYS A CA 1
ATOM 1584 C C . LYS A 1 194 ? -2.929 12.362 -11.389 1.00 60.28 194 LYS A C 1
ATOM 1586 O O . LYS A 1 194 ? -2.943 13.512 -10.964 1.00 60.28 194 LYS A O 1
ATOM 1591 N N . SER A 1 195 ? -3.717 11.965 -12.387 1.00 72.44 195 SER A N 1
ATOM 1592 C CA . SER A 1 195 ? -4.792 12.791 -12.940 1.00 72.44 195 SER A CA 1
ATOM 1593 C C . SER A 1 195 ? -5.974 12.853 -11.976 1.00 72.44 195 SER A C 1
ATOM 1595 O O . SER A 1 195 ? -6.422 13.951 -11.668 1.00 72.44 195 SER A O 1
ATOM 1597 N N . THR A 1 196 ? -6.411 11.717 -11.429 1.00 84.00 196 THR A N 1
ATOM 1598 C CA . THR A 1 196 ? -7.511 11.623 -10.459 1.00 84.00 196 THR A CA 1
ATOM 1599 C C . THR A 1 196 ? -7.211 12.418 -9.191 1.00 84.00 196 THR A C 1
ATOM 1601 O O . THR A 1 196 ? -8.006 13.252 -8.778 1.00 84.00 196 THR A O 1
ATOM 1604 N N . THR A 1 197 ? -6.023 12.266 -8.602 1.00 86.06 197 THR A N 1
ATOM 1605 C CA . THR A 1 197 ? -5.619 13.039 -7.411 1.00 86.06 197 THR A CA 1
ATOM 1606 C C . THR A 1 197 ? -5.507 14.543 -7.674 1.00 86.06 197 THR A C 1
ATOM 1608 O O . THR A 1 197 ? -5.763 15.339 -6.768 1.00 86.06 197 THR A O 1
ATOM 1611 N N . LYS A 1 198 ? -5.146 14.959 -8.897 1.00 86.44 198 LYS A N 1
ATOM 1612 C CA . LYS A 1 198 ? -5.181 16.372 -9.314 1.00 86.44 198 LYS A CA 1
ATOM 1613 C C . LYS A 1 198 ? -6.607 16.873 -9.511 1.00 86.44 198 LYS A C 1
ATOM 1615 O O . LYS A 1 198 ? -6.901 17.986 -9.090 1.00 86.44 198 LYS A O 1
ATOM 1620 N N . GLN A 1 199 ? -7.466 16.068 -10.131 1.00 88.69 199 GLN A N 1
ATOM 1621 C CA . GLN A 1 199 ? -8.882 16.372 -10.311 1.00 88.69 199 GLN A CA 1
ATOM 1622 C C . GLN A 1 199 ? -9.553 16.551 -8.950 1.00 88.69 199 GLN A C 1
ATOM 1624 O O . GLN A 1 199 ? -10.093 17.623 -8.690 1.00 88.69 199 GLN A O 1
ATOM 1629 N N . PHE A 1 200 ? -9.398 15.576 -8.051 1.00 95.19 200 PHE A N 1
ATOM 1630 C CA . PHE A 1 200 ? -9.852 15.666 -6.666 1.00 95.19 200 PHE A CA 1
ATOM 1631 C C . PHE A 1 200 ? -9.389 16.971 -6.021 1.00 95.19 200 PHE A C 1
ATOM 1633 O O . PHE A 1 200 ? -10.207 17.727 -5.511 1.00 95.19 200 PHE A O 1
ATOM 1640 N N . GLN A 1 201 ? -8.084 17.272 -6.082 1.00 94.62 201 GLN A N 1
ATOM 1641 C CA . GLN A 1 201 ? -7.549 18.480 -5.453 1.00 94.62 201 GLN A CA 1
ATOM 1642 C C . GLN A 1 201 ? -8.181 19.748 -6.032 1.00 94.62 201 GLN A C 1
ATOM 1644 O O . GLN A 1 201 ? -8.516 20.649 -5.278 1.00 94.62 201 GLN A O 1
ATOM 1649 N N . SER A 1 202 ? -8.379 19.811 -7.350 1.00 89.94 202 SER A N 1
ATOM 1650 C CA . SER A 1 202 ? -8.980 20.985 -7.984 1.00 89.94 202 SER A CA 1
ATOM 1651 C C . SER A 1 202 ? -10.420 21.231 -7.532 1.00 89.94 202 SER A C 1
ATOM 1653 O O . SER A 1 202 ? -10.785 22.378 -7.287 1.00 89.94 202 SER A O 1
ATOM 1655 N N . VAL A 1 203 ? -11.218 20.172 -7.366 1.00 92.50 203 VAL A N 1
ATOM 1656 C CA . VAL A 1 203 ? -12.595 20.277 -6.864 1.00 92.50 203 VAL A CA 1
ATOM 1657 C C . VAL A 1 203 ? -12.585 20.621 -5.376 1.00 92.50 203 VAL A C 1
ATOM 1659 O O . VAL A 1 203 ? -13.297 21.530 -4.956 1.00 92.50 203 VAL A O 1
ATOM 1662 N N . TYR A 1 204 ? -11.716 19.976 -4.593 1.00 95.69 204 TYR A N 1
ATOM 1663 C CA . TYR A 1 204 ? -11.568 20.230 -3.160 1.00 95.69 204 TYR A CA 1
ATOM 1664 C C . TYR A 1 204 ? -11.131 21.667 -2.854 1.00 95.69 204 TYR A C 1
ATOM 1666 O O . TYR A 1 204 ? -11.676 22.302 -1.956 1.00 95.69 204 TYR A O 1
ATOM 1674 N N . ASP A 1 205 ? -10.231 22.238 -3.654 1.00 93.00 205 ASP A N 1
ATOM 1675 C CA . ASP A 1 205 ? -9.833 23.642 -3.532 1.00 93.00 205 ASP A CA 1
ATOM 1676 C C . ASP A 1 205 ? -11.008 24.594 -3.822 1.00 93.00 205 ASP A C 1
ATOM 1678 O O . ASP A 1 205 ? -11.145 25.631 -3.173 1.00 93.00 205 ASP A O 1
ATOM 1682 N N . ILE A 1 206 ? -11.876 24.268 -4.785 1.00 89.88 206 ILE A N 1
ATOM 1683 C CA . ILE A 1 206 ? -13.077 25.068 -5.076 1.00 89.88 206 ILE A CA 1
ATOM 1684 C C . ILE A 1 206 ? -14.087 24.944 -3.933 1.00 89.88 206 ILE A C 1
ATOM 1686 O O . ILE A 1 206 ? -14.617 25.963 -3.481 1.00 89.88 206 ILE A O 1
ATOM 1690 N N . TYR A 1 207 ? -14.316 23.724 -3.448 1.00 93.25 207 TYR A N 1
ATOM 1691 C CA . TYR A 1 207 ? -15.169 23.455 -2.298 1.00 93.25 207 TYR A CA 1
ATOM 1692 C C . TYR A 1 207 ? -14.704 24.248 -1.069 1.00 93.25 207 TYR A C 1
ATOM 1694 O O . TYR A 1 207 ? -15.489 25.026 -0.541 1.00 93.25 207 TYR A O 1
ATOM 1702 N N . ASN A 1 208 ? -13.420 24.204 -0.707 1.00 90.56 208 ASN A N 1
ATOM 1703 C CA . ASN A 1 208 ? -12.873 24.937 0.445 1.00 90.56 208 ASN A CA 1
ATOM 1704 C C . ASN A 1 208 ? -12.993 26.467 0.335 1.00 90.56 208 ASN A C 1
ATOM 1706 O O . ASN A 1 208 ? -12.856 27.183 1.328 1.00 90.56 208 ASN A O 1
ATOM 1710 N N . ASN A 1 209 ? -13.231 26.992 -0.871 1.00 87.44 209 ASN A N 1
ATOM 1711 C CA . ASN A 1 209 ? -13.481 28.414 -1.091 1.00 87.44 209 ASN A CA 1
ATOM 1712 C C . ASN A 1 209 ? -14.970 28.781 -1.043 1.00 87.44 209 ASN A C 1
ATOM 1714 O O . ASN A 1 209 ? -15.301 29.919 -0.709 1.00 87.44 209 ASN A O 1
ATOM 1718 N N . LYS A 1 210 ? -15.862 27.866 -1.434 1.00 86.94 210 LYS A N 1
ATOM 1719 C CA . LYS A 1 210 ? -17.284 28.163 -1.665 1.00 86.94 210 LYS A CA 1
ATOM 1720 C C . LYS A 1 210 ? -18.239 27.490 -0.684 1.00 86.94 210 LYS A C 1
ATOM 1722 O O . LYS A 1 210 ? -19.307 28.039 -0.444 1.00 86.94 210 LYS A O 1
ATOM 1727 N N . TYR A 1 211 ? -17.860 26.337 -0.138 1.00 86.62 211 TYR A N 1
ATOM 1728 C CA . TYR A 1 211 ? -18.668 25.482 0.734 1.00 86.62 211 TYR A CA 1
ATOM 1729 C C . TYR A 1 211 ? -20.055 25.168 0.144 1.00 86.62 211 TYR A C 1
ATOM 1731 O O . TYR A 1 211 ? -21.067 25.202 0.837 1.00 86.62 211 TYR A O 1
ATOM 1739 N N . GLU A 1 212 ? -20.111 24.902 -1.167 1.00 85.88 212 GLU A N 1
ATOM 1740 C CA . GLU A 1 212 ? -21.346 24.514 -1.859 1.00 85.88 212 GLU A CA 1
ATOM 1741 C C . GLU A 1 212 ? -21.441 22.983 -1.969 1.00 85.88 212 GLU A C 1
ATOM 1743 O O . GLU A 1 212 ? -20.492 22.326 -2.404 1.00 85.88 212 GLU A O 1
ATOM 1748 N N . GLU A 1 213 ? -22.617 22.435 -1.639 1.00 88.38 213 GLU A N 1
ATOM 1749 C CA . GLU A 1 213 ? -22.937 20.994 -1.636 1.00 88.38 213 GLU A CA 1
ATOM 1750 C C . GLU A 1 213 ? -22.573 20.292 -2.954 1.00 88.38 213 GLU A C 1
ATOM 1752 O O . GLU A 1 213 ? -22.072 19.171 -2.950 1.00 88.38 213 GLU A O 1
ATOM 1757 N N . ILE A 1 214 ? -22.741 20.977 -4.093 1.00 87.38 214 ILE A N 1
ATOM 1758 C CA . ILE A 1 214 ? -22.439 20.427 -5.422 1.00 87.38 214 ILE A CA 1
ATOM 1759 C C . ILE A 1 214 ? -20.980 19.974 -5.565 1.00 87.38 214 ILE A C 1
ATOM 1761 O O . ILE A 1 214 ? -20.716 18.963 -6.210 1.00 87.38 214 ILE A O 1
ATOM 1765 N N . TYR A 1 215 ? -20.035 20.685 -4.945 1.00 92.69 215 TYR A N 1
ATOM 1766 C CA . TYR A 1 215 ? -18.624 20.310 -5.011 1.00 92.69 215 TYR A CA 1
ATOM 1767 C C . TYR A 1 215 ? -18.303 19.165 -4.053 1.00 92.69 215 TYR A C 1
ATOM 1769 O O . TYR A 1 215 ? -17.473 18.326 -4.386 1.00 92.69 215 TYR A O 1
ATOM 1777 N N . MET A 1 216 ? -18.985 19.087 -2.903 1.00 95.00 216 MET A N 1
ATOM 1778 C CA . MET A 1 216 ? -18.876 17.922 -2.021 1.00 95.00 216 MET A CA 1
ATOM 1779 C C . MET A 1 216 ? -19.418 16.665 -2.706 1.00 95.00 216 MET A C 1
ATOM 1781 O O . MET A 1 216 ? -18.776 15.619 -2.662 1.00 95.00 216 MET A O 1
ATOM 1785 N N . ARG A 1 217 ? -20.539 16.779 -3.428 1.00 92.44 217 ARG A N 1
ATOM 1786 C CA . ARG A 1 217 ? -21.059 15.684 -4.252 1.00 92.44 217 ARG A CA 1
ATOM 1787 C C . ARG A 1 217 ? -20.031 15.215 -5.283 1.00 92.44 217 ARG A C 1
ATOM 1789 O O . ARG A 1 217 ? -19.772 14.022 -5.379 1.00 92.44 217 ARG A O 1
ATOM 1796 N N . GLU A 1 218 ? -19.407 16.145 -6.005 1.00 88.56 218 GLU A N 1
ATOM 1797 C CA . GLU A 1 218 ? -18.376 15.816 -6.997 1.00 88.56 218 GLU A CA 1
ATOM 1798 C C . GLU A 1 218 ? -17.141 15.150 -6.356 1.00 88.56 218 GLU A C 1
ATOM 1800 O O . GLU A 1 218 ? -16.577 14.217 -6.923 1.00 88.56 218 GLU A O 1
ATOM 1805 N N . ILE A 1 219 ? -16.743 15.565 -5.147 1.00 96.25 219 ILE A N 1
ATOM 1806 C CA . ILE A 1 219 ? -15.679 14.908 -4.367 1.00 96.25 219 ILE A CA 1
ATOM 1807 C C . ILE A 1 219 ? -16.044 13.455 -4.033 1.00 96.25 219 ILE A C 1
ATOM 1809 O O . ILE A 1 219 ? -15.215 12.561 -4.222 1.00 96.25 219 ILE A O 1
ATOM 1813 N N . VAL A 1 220 ? -17.267 13.217 -3.548 1.00 93.19 220 VAL A N 1
ATOM 1814 C CA . VAL A 1 220 ? -17.781 11.874 -3.229 1.00 93.19 220 VAL A CA 1
ATOM 1815 C C . VAL A 1 220 ? -17.803 10.998 -4.483 1.00 93.19 220 VAL A C 1
ATOM 1817 O O . VAL A 1 220 ? -17.280 9.884 -4.453 1.00 93.19 220 VAL A O 1
ATOM 1820 N N . ASP A 1 221 ? -18.320 11.518 -5.599 1.00 84.94 221 ASP A N 1
ATOM 1821 C CA . ASP A 1 221 ? -18.381 10.795 -6.873 1.00 84.94 221 ASP A CA 1
ATOM 1822 C C . ASP A 1 221 ? -16.969 10.400 -7.354 1.00 84.94 221 ASP A C 1
ATOM 1824 O O . ASP A 1 221 ? -16.741 9.245 -7.719 1.00 84.94 221 ASP A O 1
ATOM 1828 N N . ILE A 1 222 ? -15.977 11.301 -7.257 1.00 90.56 222 ILE A N 1
ATOM 1829 C CA . ILE A 1 222 ? -14.575 10.984 -7.592 1.00 90.56 222 ILE A CA 1
ATOM 1830 C C . ILE A 1 222 ? -14.044 9.821 -6.741 1.00 90.56 222 ILE A C 1
ATOM 1832 O O . ILE A 1 222 ? -13.334 8.960 -7.267 1.00 90.56 222 ILE A O 1
ATOM 1836 N N . LEU A 1 223 ? -14.352 9.782 -5.441 1.00 93.56 223 LEU A N 1
ATOM 1837 C CA . LEU A 1 223 ? -13.910 8.703 -4.552 1.00 93.56 223 LEU A CA 1
ATOM 1838 C C . LEU A 1 223 ? -14.548 7.363 -4.938 1.00 93.56 223 LEU A C 1
ATOM 1840 O O . LEU A 1 223 ? -13.831 6.373 -5.087 1.00 93.56 223 LEU A O 1
ATOM 1844 N N . LEU A 1 224 ? -15.864 7.341 -5.161 1.00 82.31 224 LEU A N 1
ATOM 1845 C CA . LEU A 1 224 ? -16.610 6.133 -5.528 1.00 82.31 224 LEU A CA 1
ATOM 1846 C C . LEU A 1 224 ? -16.176 5.564 -6.885 1.00 82.31 224 LEU A C 1
ATOM 1848 O O . LEU A 1 224 ? -15.910 4.367 -7.007 1.00 82.31 224 LEU A O 1
ATOM 1852 N N . GLU A 1 225 ? -16.031 6.419 -7.899 1.00 81.12 225 GLU A N 1
ATOM 1853 C CA . GLU A 1 225 ? -15.596 6.009 -9.241 1.00 81.12 225 GLU A CA 1
ATOM 1854 C C . GLU A 1 225 ? -14.161 5.457 -9.258 1.00 81.12 225 GLU A C 1
ATOM 1856 O O . GLU A 1 225 ? -13.794 4.687 -10.149 1.00 81.12 225 GLU A O 1
ATOM 1861 N N . ASN A 1 226 ? -13.347 5.825 -8.263 1.00 83.50 226 ASN A N 1
ATOM 1862 C CA . ASN A 1 226 ? -11.946 5.431 -8.133 1.00 83.50 226 ASN A CA 1
ATOM 1863 C C . ASN A 1 226 ? -11.706 4.589 -6.866 1.00 83.50 226 ASN A C 1
ATOM 1865 O O . ASN A 1 226 ? -10.664 4.704 -6.219 1.00 83.50 226 ASN A O 1
ATOM 1869 N N . ASN A 1 227 ? -12.646 3.698 -6.539 1.00 79.75 227 ASN A N 1
ATOM 1870 C CA . ASN A 1 227 ? -12.662 2.866 -5.326 1.00 79.75 227 ASN A CA 1
ATOM 1871 C C . ASN A 1 227 ? -11.428 1.963 -5.084 1.00 79.75 227 ASN A C 1
ATOM 1873 O O . ASN A 1 227 ? -11.239 1.468 -3.974 1.00 79.75 227 ASN A O 1
ATOM 1877 N N . LEU A 1 228 ? -10.568 1.756 -6.088 1.00 78.06 228 LEU A N 1
ATOM 1878 C CA . LEU A 1 228 ? -9.305 1.011 -5.964 1.00 78.06 228 LEU A CA 1
ATOM 1879 C C . LEU A 1 228 ? -8.051 1.913 -5.909 1.00 78.06 228 LEU A C 1
ATOM 1881 O O . LEU A 1 228 ? -6.929 1.402 -5.836 1.00 78.06 228 LEU A O 1
ATOM 1885 N N . ASP A 1 229 ? -8.202 3.241 -5.952 1.00 78.06 229 ASP A N 1
ATOM 1886 C CA . ASP A 1 229 ? -7.084 4.191 -5.950 1.00 78.06 229 ASP A CA 1
ATOM 1887 C C . ASP A 1 229 ? -6.534 4.415 -4.535 1.00 78.06 229 ASP A C 1
ATOM 1889 O O . ASP A 1 229 ? -6.917 5.329 -3.804 1.00 78.06 229 ASP A O 1
ATOM 1893 N N . PHE A 1 230 ? -5.555 3.596 -4.158 1.00 79.75 230 PHE A N 1
ATOM 1894 C CA . PHE A 1 230 ? -4.880 3.717 -2.868 1.00 79.75 230 PHE A CA 1
ATOM 1895 C C . PHE A 1 230 ? -4.343 5.132 -2.586 1.00 79.75 230 PHE A C 1
ATOM 1897 O O . PHE A 1 230 ? -4.397 5.575 -1.440 1.00 79.75 230 PHE A O 1
ATOM 1904 N N . ILE A 1 231 ? -3.815 5.850 -3.584 1.00 79.81 231 ILE A N 1
ATOM 1905 C CA . ILE A 1 231 ? -3.192 7.168 -3.368 1.00 79.81 231 ILE A CA 1
ATOM 1906 C C . ILE A 1 231 ? -4.275 8.213 -3.114 1.00 79.81 231 ILE A C 1
ATOM 1908 O O . ILE A 1 231 ? -4.159 8.991 -2.170 1.00 79.81 231 ILE A O 1
ATOM 1912 N N . LEU A 1 232 ? -5.351 8.199 -3.903 1.00 86.12 232 LEU A N 1
ATOM 1913 C CA . LEU A 1 232 ? -6.513 9.057 -3.680 1.00 86.12 232 LEU A CA 1
ATOM 1914 C C . LEU A 1 232 ? -7.031 8.913 -2.246 1.00 86.12 232 LEU A C 1
ATOM 1916 O O . LEU A 1 232 ? -7.161 9.898 -1.521 1.00 86.12 232 LEU A O 1
ATOM 1920 N N . TYR A 1 233 ? -7.229 7.682 -1.791 1.00 90.75 233 TYR A N 1
ATOM 1921 C CA . TYR A 1 233 ? -7.744 7.437 -0.452 1.00 90.75 233 TYR A CA 1
ATOM 1922 C C . TYR A 1 233 ? -6.750 7.800 0.661 1.00 90.75 233 TYR A C 1
ATOM 1924 O O . TYR A 1 233 ? -7.124 8.388 1.678 1.00 90.75 233 TYR A O 1
ATOM 1932 N N . THR A 1 234 ? -5.468 7.476 0.490 1.00 84.69 234 THR A N 1
ATOM 1933 C CA . THR A 1 234 ? -4.485 7.621 1.575 1.00 84.69 234 THR A CA 1
ATOM 1934 C C . THR A 1 234 ? -3.776 8.970 1.625 1.00 84.69 234 THR A C 1
ATOM 1936 O O . THR A 1 234 ? -3.237 9.331 2.671 1.00 84.69 234 THR A O 1
ATOM 1939 N N . GLU A 1 235 ? -3.812 9.743 0.540 1.00 85.50 235 GLU A N 1
ATOM 1940 C CA . GLU A 1 235 ? -3.245 11.093 0.482 1.00 85.50 235 GLU A CA 1
ATOM 1941 C C . GLU A 1 235 ? -4.290 12.199 0.334 1.00 85.50 235 GLU A C 1
ATOM 1943 O O . GLU A 1 235 ? -3.989 13.339 0.691 1.00 85.50 235 GLU A O 1
ATOM 1948 N N . LYS A 1 236 ? -5.489 11.920 -0.196 1.00 93.56 236 LYS A N 1
ATOM 1949 C CA . LYS A 1 236 ? -6.543 12.936 -0.344 1.00 93.56 236 LYS A CA 1
ATOM 1950 C C . LYS A 1 236 ? -7.639 12.760 0.691 1.00 93.56 236 LYS A C 1
ATOM 1952 O O . LYS A 1 236 ? -7.715 13.580 1.598 1.00 93.56 236 LYS A O 1
ATOM 1957 N N . PHE A 1 237 ? -8.391 11.663 0.633 1.00 96.06 237 PHE A N 1
ATOM 1958 C CA . PHE A 1 237 ? -9.495 11.410 1.567 1.00 96.06 237 PHE A CA 1
ATOM 1959 C C . PHE A 1 237 ? -9.046 11.444 3.038 1.00 96.06 237 PHE A C 1
ATOM 1961 O O . PHE A 1 237 ? -9.641 12.144 3.848 1.00 96.06 237 PHE A O 1
ATOM 1968 N N . MET A 1 238 ? -7.927 10.791 3.383 1.00 93.56 238 MET A N 1
ATOM 1969 C CA . MET A 1 238 ? -7.387 10.808 4.757 1.00 93.56 238 MET A CA 1
ATOM 1970 C C . MET A 1 238 ? -7.067 12.224 5.285 1.00 93.56 238 MET A C 1
ATOM 1972 O O . MET A 1 238 ? -7.088 12.474 6.496 1.00 93.56 238 MET A O 1
ATOM 1976 N N . ASN A 1 239 ? -6.741 13.147 4.378 1.00 93.38 239 ASN A N 1
ATOM 1977 C CA . ASN A 1 239 ? -6.347 14.513 4.703 1.00 93.38 239 ASN A CA 1
ATOM 1978 C C . ASN A 1 239 ? -7.514 15.514 4.663 1.00 93.38 239 ASN A C 1
ATOM 1980 O O . ASN A 1 239 ? -7.269 16.669 4.987 1.00 93.38 239 ASN A O 1
ATOM 1984 N N . MET A 1 240 ? -8.740 15.097 4.321 1.00 95.31 240 MET A N 1
ATOM 1985 C CA . MET A 1 240 ? -9.937 15.941 4.465 1.00 95.31 240 MET A CA 1
ATOM 1986 C C . MET A 1 240 ? -10.205 16.245 5.939 1.00 95.31 240 MET A C 1
ATOM 1988 O O . MET A 1 240 ? -9.932 15.396 6.791 1.00 95.31 240 MET A O 1
ATOM 1992 N N . ASP A 1 241 ? -10.718 17.426 6.259 1.00 94.12 241 ASP A N 1
ATOM 1993 C CA . ASP A 1 241 ? -10.917 17.846 7.649 1.00 94.12 241 ASP A CA 1
ATOM 1994 C C . ASP A 1 241 ? -12.132 17.159 8.304 1.00 94.12 241 ASP A C 1
ATOM 1996 O O . ASP A 1 241 ? -12.952 16.528 7.641 1.00 94.12 241 ASP A O 1
ATOM 2000 N N . GLU A 1 242 ? -12.223 17.223 9.638 1.00 94.75 242 GLU A N 1
ATOM 2001 C CA . GLU A 1 242 ? -13.289 16.562 10.418 1.00 94.75 242 GLU A CA 1
ATOM 2002 C C . GLU A 1 242 ? -14.694 17.011 9.991 1.00 94.75 242 GLU A C 1
ATOM 2004 O O . GLU A 1 242 ? -15.591 16.177 9.861 1.00 94.75 242 GLU A O 1
ATOM 2009 N N . ASP A 1 243 ? -14.860 18.305 9.706 1.00 94.00 243 ASP A N 1
ATOM 2010 C CA . ASP A 1 243 ? -16.128 18.879 9.252 1.00 94.00 243 ASP A CA 1
ATOM 2011 C C . ASP A 1 243 ? -16.554 18.310 7.890 1.00 94.00 243 ASP A C 1
ATOM 2013 O O . ASP A 1 243 ? -17.730 18.020 7.689 1.00 94.00 243 ASP A O 1
ATOM 2017 N N . ASP A 1 244 ? -15.610 18.068 6.978 1.00 96.06 244 ASP A N 1
ATOM 2018 C CA . ASP A 1 244 ? -15.916 17.507 5.658 1.00 96.06 244 ASP A CA 1
ATOM 2019 C C . ASP A 1 244 ? -16.403 16.065 5.764 1.00 96.06 244 ASP A C 1
ATOM 2021 O O . ASP A 1 244 ? -17.369 15.676 5.113 1.00 96.06 244 ASP A O 1
ATOM 2025 N N . ILE A 1 245 ? -15.756 15.276 6.626 1.00 97.06 245 ILE A N 1
ATOM 2026 C CA . ILE A 1 245 ? -16.164 13.898 6.908 1.00 97.06 245 ILE A CA 1
ATOM 2027 C C . ILE A 1 245 ? -17.561 13.868 7.539 1.00 97.06 245 ILE A C 1
ATOM 2029 O O . ILE A 1 245 ? -18.380 13.026 7.171 1.00 97.06 245 ILE A O 1
ATOM 2033 N N . ALA A 1 246 ? -17.860 14.806 8.442 1.00 95.38 246 ALA A N 1
ATOM 2034 C CA . ALA A 1 246 ? -19.191 14.949 9.022 1.00 95.38 246 ALA A CA 1
ATOM 2035 C C . ALA A 1 246 ? -20.246 15.337 7.978 1.00 95.38 246 ALA A C 1
ATOM 2037 O O . ALA A 1 246 ? -21.324 14.746 7.968 1.00 95.38 246 ALA A O 1
ATOM 2038 N N . ILE A 1 247 ? -19.933 16.269 7.074 1.00 94.44 247 ILE A N 1
ATOM 2039 C CA . ILE A 1 247 ? -20.816 16.658 5.966 1.00 94.44 247 ILE A CA 1
ATOM 2040 C C . ILE A 1 247 ? -21.095 15.455 5.063 1.00 94.44 247 ILE A C 1
ATOM 2042 O O . ILE A 1 247 ? -22.256 15.162 4.792 1.00 94.44 247 ILE A O 1
ATOM 2046 N N . MET A 1 248 ? -20.064 14.704 4.658 1.00 96.00 248 MET A N 1
ATOM 2047 C CA . MET A 1 248 ? -20.245 13.498 3.842 1.00 96.00 248 MET A CA 1
ATOM 2048 C C . MET A 1 248 ? -21.182 12.490 4.515 1.00 96.00 248 MET A C 1
ATOM 2050 O O . MET A 1 248 ? -22.094 11.979 3.872 1.00 96.00 248 MET A O 1
ATOM 2054 N N . ALA A 1 249 ? -20.984 12.230 5.809 1.00 95.31 249 ALA A N 1
ATOM 2055 C CA . ALA A 1 249 ? -21.787 11.269 6.559 1.00 95.31 249 ALA A CA 1
ATOM 2056 C C . ALA A 1 249 ? -23.252 11.704 6.744 1.00 95.31 249 ALA A C 1
ATOM 2058 O O . ALA A 1 249 ? -24.137 10.853 6.818 1.00 95.31 249 ALA A O 1
ATOM 2059 N N . VAL A 1 250 ? -23.517 13.011 6.841 1.00 93.75 250 VAL A N 1
ATOM 2060 C CA . VAL A 1 250 ? -24.872 13.552 7.035 1.00 93.75 250 VAL A CA 1
ATOM 2061 C C . V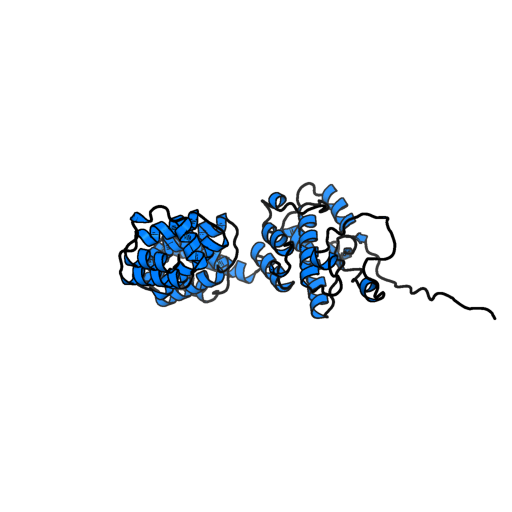AL A 1 250 ? -25.620 13.691 5.712 1.00 93.75 250 VAL A C 1
ATOM 2063 O O . VAL A 1 250 ? -26.774 13.271 5.621 1.00 93.75 250 VAL A O 1
ATOM 2066 N N . ASP A 1 251 ? -24.973 14.262 4.698 1.00 93.25 251 ASP A N 1
ATOM 2067 C CA . ASP A 1 251 ? -25.621 14.615 3.433 1.00 93.25 251 ASP A CA 1
ATOM 2068 C C . ASP A 1 251 ? -25.660 13.427 2.457 1.00 93.25 251 ASP A C 1
ATOM 2070 O O . ASP A 1 251 ? -26.593 13.307 1.659 1.00 93.25 251 ASP A O 1
ATOM 2074 N N . PHE A 1 252 ? -24.685 12.513 2.545 1.00 93.75 252 PHE A N 1
ATOM 2075 C CA . PHE A 1 252 ? -24.529 11.365 1.645 1.00 93.75 252 PHE A CA 1
ATOM 2076 C C . PHE A 1 252 ? -24.252 10.054 2.415 1.00 93.75 252 PHE A C 1
ATOM 2078 O O . PHE A 1 252 ? -23.220 9.426 2.192 1.00 93.75 252 PHE A O 1
ATOM 2085 N N . PRO A 1 253 ? -25.141 9.600 3.321 1.00 91.50 253 PRO A N 1
ATOM 2086 C CA . PRO A 1 253 ? -24.848 8.507 4.255 1.00 91.50 253 PRO A CA 1
ATOM 2087 C C . PRO A 1 253 ? -24.488 7.173 3.578 1.00 91.50 253 PRO A C 1
ATOM 2089 O O . PRO A 1 253 ? -23.487 6.563 3.945 1.00 91.50 253 PRO A O 1
ATOM 2092 N N . ASP A 1 254 ? -25.254 6.738 2.571 1.00 90.44 254 ASP A N 1
ATOM 2093 C CA . ASP A 1 254 ? -24.994 5.468 1.871 1.00 90.44 254 ASP A CA 1
ATOM 2094 C C . ASP A 1 254 ? -23.662 5.518 1.094 1.00 90.44 254 ASP A C 1
ATOM 2096 O O . ASP A 1 254 ? -22.832 4.611 1.194 1.00 90.44 254 ASP A O 1
ATOM 2100 N N . ASP A 1 255 ? -23.432 6.621 0.373 1.00 94.06 255 ASP A N 1
ATOM 2101 C CA . ASP A 1 255 ? -22.205 6.864 -0.392 1.00 94.06 255 ASP A CA 1
ATOM 2102 C C . ASP A 1 255 ? -20.986 6.973 0.546 1.00 94.06 255 ASP A C 1
ATOM 2104 O O . ASP A 1 255 ? -19.911 6.448 0.253 1.00 94.06 255 ASP A O 1
ATOM 2108 N N . PHE A 1 256 ? -21.142 7.623 1.704 1.00 95.81 256 PHE A N 1
ATOM 2109 C CA . PHE A 1 256 ? -20.105 7.725 2.727 1.00 95.81 256 PHE A CA 1
ATOM 2110 C C . PHE A 1 256 ? -19.710 6.349 3.264 1.00 95.81 256 PHE A C 1
ATOM 2112 O O . PHE A 1 256 ? -18.512 6.054 3.342 1.00 95.81 256 PHE A O 1
ATOM 2119 N N . SER A 1 257 ? -20.685 5.492 3.586 1.00 94.25 257 SER A N 1
ATOM 2120 C CA . SER A 1 257 ? -20.401 4.127 4.030 1.00 94.25 257 SER A CA 1
ATOM 2121 C C . SER A 1 257 ? -19.617 3.357 2.966 1.00 94.25 257 SER A C 1
ATOM 2123 O O . SER A 1 257 ? -18.587 2.761 3.287 1.00 94.25 257 SER A O 1
ATOM 2125 N N . GLU A 1 258 ? -19.997 3.450 1.688 1.00 92.62 258 GLU A N 1
ATOM 2126 C CA . GLU A 1 258 ? -19.250 2.815 0.594 1.00 92.62 258 GLU A CA 1
ATOM 2127 C C . GLU A 1 258 ? -17.818 3.370 0.452 1.00 92.62 258 GLU A C 1
ATOM 2129 O O . GLU A 1 258 ? -16.857 2.601 0.346 1.00 92.62 258 GLU A O 1
ATOM 2134 N N . VAL A 1 259 ? -17.632 4.693 0.521 1.00 96.69 259 VAL A N 1
ATOM 2135 C CA . VAL A 1 259 ? -16.300 5.326 0.501 1.00 96.69 259 VAL A CA 1
ATOM 2136 C C . VAL A 1 259 ? -15.428 4.798 1.643 1.00 96.69 259 VAL A C 1
ATOM 2138 O O . VAL A 1 259 ? -14.266 4.441 1.418 1.00 96.69 259 VAL A O 1
ATOM 2141 N N . VAL A 1 260 ? -15.960 4.716 2.862 1.00 96.81 260 VAL A N 1
ATOM 2142 C CA . VAL A 1 260 ? -15.214 4.200 4.015 1.00 96.81 260 VAL A CA 1
ATOM 2143 C C . VAL A 1 260 ? -14.906 2.712 3.851 1.00 96.81 260 VAL A C 1
ATOM 2145 O O . VAL A 1 260 ? -13.793 2.294 4.163 1.00 96.81 260 VAL A O 1
ATOM 2148 N N . GLU A 1 261 ? -15.818 1.900 3.323 1.00 93.25 261 GLU A N 1
ATOM 2149 C CA . GLU A 1 261 ? -15.539 0.485 3.051 1.00 93.25 261 GLU A CA 1
ATOM 2150 C C . GLU A 1 261 ? -14.409 0.298 2.036 1.00 93.25 261 GLU A C 1
ATOM 2152 O O . GLU A 1 261 ? -13.500 -0.510 2.266 1.00 93.25 261 GLU A O 1
ATOM 2157 N N . ASN A 1 262 ? -14.411 1.092 0.963 1.00 89.06 262 ASN A N 1
ATOM 2158 C CA . ASN A 1 262 ? -13.335 1.115 -0.025 1.00 89.06 262 ASN A CA 1
ATOM 2159 C C . ASN A 1 262 ? -12.000 1.491 0.634 1.00 89.06 262 ASN A C 1
ATOM 2161 O O . ASN A 1 262 ? -10.997 0.789 0.469 1.00 89.06 262 ASN A O 1
ATOM 2165 N N . PHE A 1 263 ? -11.996 2.531 1.474 1.00 95.06 263 PHE A N 1
ATOM 2166 C CA . PHE A 1 263 ? -10.827 2.923 2.260 1.00 95.06 263 PHE A CA 1
ATOM 2167 C C . PHE A 1 263 ? -10.321 1.786 3.160 1.00 95.06 263 PHE A C 1
ATOM 2169 O O . PHE A 1 263 ? -9.138 1.440 3.114 1.00 95.06 263 PHE A O 1
ATOM 2176 N N . LEU A 1 264 ? -11.205 1.181 3.961 1.00 92.12 264 LEU A N 1
ATOM 2177 C CA . LEU A 1 264 ? -10.867 0.102 4.891 1.00 92.12 264 LEU A CA 1
ATOM 2178 C C . LEU A 1 264 ? -10.309 -1.123 4.161 1.00 92.12 264 LEU A C 1
ATOM 2180 O O . LEU A 1 264 ? -9.372 -1.747 4.656 1.00 92.12 264 LEU A O 1
ATOM 2184 N N . SER A 1 265 ? -10.849 -1.449 2.984 1.00 83.69 265 SER A N 1
ATOM 2185 C CA . SER A 1 265 ? -10.361 -2.518 2.105 1.00 83.69 265 SER A CA 1
ATOM 2186 C C . SER A 1 265 ? -8.936 -2.246 1.605 1.00 83.69 265 SER A C 1
ATOM 2188 O O . SER A 1 265 ? -8.060 -3.109 1.702 1.00 83.69 265 SER A O 1
ATOM 2190 N N . LEU A 1 266 ? -8.659 -1.018 1.153 1.00 78.56 266 LEU A N 1
ATOM 2191 C CA . LEU A 1 266 ? -7.354 -0.614 0.615 1.00 78.56 266 LEU A CA 1
ATOM 2192 C C . LEU A 1 266 ? -6.224 -0.647 1.650 1.00 78.56 266 LEU A C 1
ATOM 2194 O O . LEU A 1 266 ? -5.062 -0.873 1.303 1.00 78.56 266 LEU A O 1
ATOM 2198 N N . ILE A 1 267 ? -6.546 -0.430 2.925 1.00 80.62 267 ILE A N 1
ATOM 2199 C CA . ILE A 1 267 ? -5.551 -0.366 4.002 1.00 80.62 267 ILE A CA 1
ATOM 2200 C C . ILE A 1 267 ? -5.313 -1.723 4.676 1.00 80.62 267 ILE A C 1
ATOM 2202 O O . ILE A 1 267 ? -4.506 -1.808 5.604 1.00 80.62 267 ILE A O 1
ATOM 2206 N N . GLN A 1 268 ? -5.935 -2.806 4.201 1.00 73.88 268 GLN A N 1
ATOM 2207 C CA . GLN A 1 268 ? -5.646 -4.155 4.689 1.00 73.88 268 GLN A CA 1
ATOM 2208 C C . GLN A 1 268 ? -4.237 -4.590 4.251 1.00 73.88 268 GLN A C 1
ATOM 2210 O O . GLN A 1 268 ? -3.973 -4.833 3.077 1.00 73.88 268 GLN A O 1
ATOM 2215 N N . GLY A 1 269 ? -3.292 -4.696 5.190 1.00 64.94 269 GLY A N 1
ATOM 2216 C CA . GLY A 1 269 ? -1.922 -5.122 4.883 1.00 64.94 269 GLY A CA 1
ATOM 2217 C C . GLY A 1 269 ? -0.885 -4.661 5.901 1.00 64.94 269 GLY A C 1
ATOM 2218 O O . GLY A 1 269 ? -1.225 -4.064 6.919 1.00 64.94 269 GLY A O 1
ATOM 2219 N N . ASP A 1 270 ? 0.388 -4.959 5.624 1.00 52.66 270 ASP A N 1
ATOM 2220 C CA . ASP A 1 270 ? 1.498 -4.501 6.460 1.00 52.66 270 ASP A CA 1
ATOM 2221 C C . ASP A 1 270 ? 2.023 -3.145 5.959 1.00 52.66 270 ASP A C 1
ATOM 2223 O O . ASP A 1 270 ? 2.617 -3.060 4.883 1.00 52.66 270 ASP A O 1
ATOM 2227 N N . HIS A 1 271 ? 1.859 -2.097 6.771 1.00 64.00 271 HIS A N 1
ATOM 2228 C CA . HIS A 1 271 ? 2.290 -0.730 6.463 1.00 64.00 271 HIS A CA 1
ATOM 2229 C C . HIS A 1 271 ? 3.454 -0.216 7.340 1.00 64.00 271 HIS A C 1
ATOM 2231 O O . HIS A 1 271 ? 3.670 -0.717 8.451 1.00 64.00 271 HIS A O 1
ATOM 2237 N N . PRO A 1 272 ? 4.221 0.802 6.885 1.00 53.25 272 PRO A N 1
ATOM 2238 C CA . PRO A 1 272 ? 5.256 1.457 7.685 1.00 53.25 272 PRO A CA 1
ATOM 2239 C C . PRO A 1 272 ? 4.713 2.099 8.955 1.00 53.25 272 PRO A C 1
ATOM 2241 O O . PRO A 1 272 ? 3.553 2.498 9.025 1.00 53.25 272 PRO A O 1
ATOM 2244 N N . PHE A 1 273 ? 5.590 2.277 9.946 1.00 54.75 273 PHE A N 1
ATOM 2245 C CA . PHE A 1 273 ? 5.116 2.577 11.282 1.00 54.75 273 PHE A CA 1
ATOM 2246 C C . PHE A 1 273 ? 4.343 3.894 11.430 1.00 54.75 273 PHE A C 1
ATOM 2248 O O . PHE A 1 273 ? 3.189 3.896 11.859 1.00 54.75 273 PHE A O 1
ATOM 2255 N N . SER A 1 274 ? 4.938 4.989 10.979 1.00 63.69 274 SER A N 1
ATOM 2256 C CA . SER A 1 274 ? 4.312 6.313 10.972 1.00 63.69 274 SER A CA 1
ATOM 2257 C C . SER A 1 274 ? 3.029 6.386 10.138 1.00 63.69 274 SER A C 1
ATOM 2259 O O . SER A 1 274 ? 2.165 7.212 10.416 1.00 63.69 274 SER A O 1
ATOM 2261 N N . PHE A 1 275 ? 2.888 5.534 9.123 1.00 71.06 275 PHE A N 1
ATOM 2262 C CA . PHE A 1 275 ? 1.696 5.485 8.282 1.00 71.06 275 PHE A CA 1
ATOM 2263 C C . PHE A 1 275 ? 0.529 4.805 9.003 1.00 71.06 275 PHE A C 1
ATOM 2265 O O . PHE A 1 275 ? -0.589 5.308 8.981 1.00 71.06 275 PHE A O 1
ATOM 2272 N N . THR A 1 276 ? 0.801 3.716 9.726 1.00 76.44 276 THR A N 1
ATOM 2273 C CA . THR A 1 276 ? -0.202 3.019 10.545 1.00 76.44 276 THR A CA 1
ATOM 2274 C C . THR A 1 276 ? -0.820 3.922 11.617 1.00 76.44 276 THR A C 1
ATOM 2276 O O . THR A 1 276 ? -2.004 3.801 11.911 1.00 76.44 276 THR A O 1
ATOM 2279 N N . ASP A 1 277 ? -0.036 4.843 12.185 1.00 82.50 277 ASP A N 1
ATOM 2280 C CA . ASP A 1 277 ? -0.534 5.773 13.205 1.00 82.50 277 ASP A CA 1
ATOM 2281 C C . ASP A 1 277 ? -1.481 6.819 12.583 1.00 82.50 277 ASP A C 1
ATOM 2283 O O . ASP A 1 277 ? -2.526 7.121 13.155 1.00 82.50 277 ASP A O 1
ATOM 2287 N N . LYS A 1 278 ? -1.180 7.310 11.371 1.00 85.38 278 LYS A N 1
ATOM 2288 C CA . LYS A 1 278 ? -2.082 8.202 10.618 1.00 85.38 278 LYS A CA 1
ATOM 2289 C C . LYS A 1 278 ? -3.395 7.514 10.239 1.00 85.38 278 LYS A C 1
ATOM 2291 O O . LYS A 1 278 ? -4.453 8.115 10.388 1.00 85.38 278 LYS A O 1
ATOM 2296 N N . LEU A 1 279 ? -3.329 6.248 9.817 1.00 88.19 279 LEU A N 1
ATOM 2297 C CA . LEU A 1 279 ? -4.514 5.429 9.544 1.00 88.19 279 LEU A CA 1
ATOM 2298 C C . LEU A 1 279 ? -5.404 5.288 10.780 1.00 88.19 279 LEU A C 1
ATOM 2300 O O . LEU A 1 279 ? -6.616 5.468 10.692 1.00 88.19 279 LEU A O 1
ATOM 2304 N N . ALA A 1 280 ? -4.802 5.001 11.937 1.00 90.12 280 ALA A N 1
ATOM 2305 C CA . ALA A 1 280 ? -5.543 4.899 13.188 1.00 90.12 280 ALA A CA 1
ATOM 2306 C C . ALA A 1 280 ? -6.223 6.221 13.563 1.00 90.12 280 ALA A C 1
ATOM 2308 O O . ALA A 1 280 ? -7.383 6.212 13.968 1.00 90.12 280 ALA A O 1
ATOM 2309 N N . ASN A 1 281 ? -5.537 7.348 13.362 1.00 90.62 281 ASN A N 1
ATOM 2310 C CA . ASN A 1 281 ? -6.094 8.669 13.637 1.00 90.62 281 ASN A CA 1
ATOM 2311 C C . ASN A 1 281 ? -7.268 9.016 12.720 1.00 90.62 281 ASN A C 1
ATOM 2313 O O . ASN A 1 281 ? -8.263 9.538 13.204 1.00 90.62 281 ASN A O 1
ATOM 2317 N N . MET A 1 282 ? -7.181 8.696 11.425 1.00 94.19 282 MET A N 1
ATOM 2318 C CA . MET A 1 282 ? -8.302 8.865 10.494 1.00 94.19 282 MET A CA 1
ATOM 2319 C C . MET A 1 282 ? -9.539 8.103 10.976 1.00 94.19 282 MET A C 1
ATOM 2321 O O . MET A 1 282 ? -10.625 8.669 11.072 1.00 94.19 282 MET A O 1
ATOM 2325 N N . ILE A 1 283 ? -9.366 6.827 11.332 1.00 94.62 283 ILE A N 1
ATOM 2326 C CA . ILE A 1 283 ? -10.486 5.989 11.759 1.00 94.62 283 ILE A CA 1
ATOM 2327 C C . ILE A 1 283 ? -11.084 6.504 13.072 1.00 94.62 283 ILE A C 1
ATOM 2329 O O . ILE A 1 283 ? -12.294 6.671 13.154 1.00 94.62 283 ILE A O 1
ATOM 2333 N N . VAL A 1 284 ? -10.263 6.793 14.08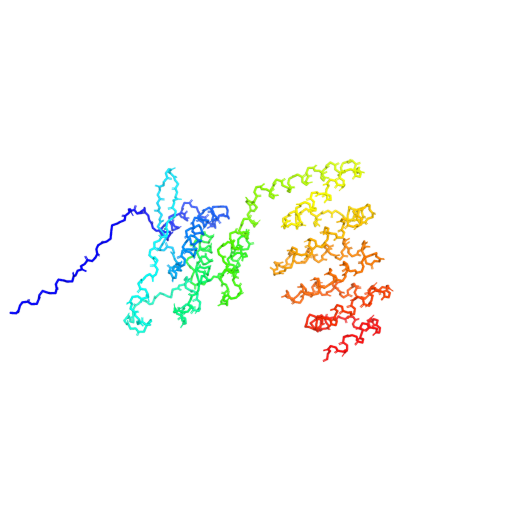2 1.00 92.56 284 VAL A N 1
ATOM 2334 C CA . VAL A 1 284 ? -10.782 7.110 15.422 1.00 92.56 284 VAL A CA 1
ATOM 2335 C C . VAL A 1 284 ? -11.231 8.555 15.577 1.00 92.56 284 VAL A C 1
ATOM 2337 O O . VAL A 1 284 ? -12.225 8.804 16.248 1.00 92.56 284 VAL A O 1
ATOM 2340 N N . TYR A 1 285 ? -10.529 9.512 14.975 1.00 91.25 285 TYR A N 1
ATOM 2341 C CA . TYR A 1 285 ? -10.852 10.925 15.172 1.00 91.25 285 TYR A CA 1
ATOM 2342 C C . TYR A 1 285 ? -11.780 11.492 14.103 1.00 91.25 285 TYR A C 1
ATOM 2344 O O . TYR A 1 285 ? -12.435 12.487 14.380 1.00 91.25 285 TYR A O 1
ATOM 2352 N N . LYS A 1 286 ? -11.880 10.870 12.919 1.00 94.88 286 LYS A N 1
ATOM 2353 C CA . LYS A 1 286 ? -12.752 11.374 11.844 1.00 94.88 286 LYS A CA 1
ATOM 2354 C C . LYS A 1 286 ? -13.924 10.447 11.536 1.00 94.88 286 LYS A C 1
ATOM 2356 O O . LYS A 1 286 ? -15.051 10.911 11.451 1.00 94.88 286 LYS A O 1
ATOM 2361 N N . ILE A 1 287 ? -13.687 9.138 11.417 1.00 95.12 287 ILE A N 1
ATOM 2362 C CA . ILE A 1 287 ? -14.738 8.190 11.002 1.00 95.12 287 ILE A CA 1
ATOM 2363 C C . ILE A 1 287 ? -15.618 7.756 12.188 1.00 95.12 287 ILE A C 1
ATOM 2365 O O . ILE A 1 287 ? -16.840 7.833 12.109 1.00 95.12 287 ILE A O 1
ATOM 2369 N N . PHE A 1 288 ? -15.036 7.324 13.311 1.00 94.06 288 PHE A N 1
ATOM 2370 C CA . PHE A 1 288 ? -15.802 6.870 14.483 1.00 94.06 288 PHE A CA 1
ATOM 2371 C C . PHE A 1 288 ? -16.829 7.892 14.987 1.00 94.06 288 PHE A C 1
ATOM 2373 O O . PHE A 1 288 ? -17.964 7.477 15.231 1.00 94.06 288 PHE A O 1
ATOM 2380 N N . PRO A 1 289 ? -16.513 9.198 15.110 1.00 93.06 289 PRO A N 1
ATOM 2381 C CA . PRO A 1 289 ? -17.467 10.174 15.633 1.00 93.06 289 PRO A CA 1
ATOM 2382 C C . PRO A 1 289 ? -18.748 10.303 14.808 1.00 93.06 289 PRO A C 1
ATOM 2384 O O . PRO A 1 289 ? -19.786 10.624 15.379 1.00 93.06 289 PRO A O 1
ATOM 2387 N N . VAL A 1 290 ? -18.688 10.042 13.497 1.00 92.88 290 VAL A N 1
ATOM 2388 C CA . VAL A 1 290 ? -19.828 10.218 12.585 1.00 92.88 290 VAL A CA 1
ATOM 2389 C C . VAL A 1 290 ? -20.625 8.932 12.354 1.00 92.88 290 VAL A C 1
ATOM 2391 O O . VAL A 1 290 ? -21.776 9.011 11.934 1.00 92.88 290 VAL A O 1
ATOM 2394 N N . MET A 1 291 ? -20.048 7.758 12.655 1.00 88.38 291 MET A N 1
ATOM 2395 C CA . MET A 1 291 ? -20.696 6.464 12.390 1.00 88.38 291 MET A CA 1
ATOM 2396 C C . MET A 1 291 ? -21.093 5.652 13.629 1.00 88.38 291 MET A C 1
ATOM 2398 O O . MET A 1 291 ? -21.984 4.813 13.546 1.00 88.38 291 MET A O 1
ATOM 2402 N N . ARG A 1 292 ? -20.452 5.859 14.790 1.00 83.19 292 ARG A N 1
ATOM 2403 C CA . ARG A 1 292 ? -20.586 4.951 15.955 1.00 83.19 292 ARG A CA 1
ATOM 2404 C C . ARG A 1 292 ? -22.002 4.829 16.537 1.00 83.19 292 ARG A C 1
ATOM 2406 O O . ARG A 1 292 ? -22.262 3.891 17.287 1.00 83.19 292 ARG A O 1
ATOM 2413 N N . ASP A 1 293 ? -22.891 5.759 16.195 1.00 83.56 293 ASP A N 1
ATOM 2414 C CA . ASP A 1 293 ? -24.294 5.782 16.623 1.00 83.56 293 ASP A CA 1
ATOM 2415 C C . ASP A 1 293 ? -25.291 5.613 15.461 1.00 83.56 293 ASP A C 1
ATOM 2417 O O . ASP A 1 293 ? -26.501 5.584 15.691 1.00 83.56 293 ASP A O 1
ATOM 2421 N N . THR A 1 294 ? -24.802 5.501 14.223 1.00 83.75 294 THR A N 1
ATOM 2422 C CA . THR A 1 294 ? -25.615 5.528 12.996 1.00 83.75 294 THR A CA 1
ATOM 2423 C C . THR A 1 294 ? -25.413 4.291 12.117 1.00 83.75 294 THR A C 1
ATOM 2425 O O . THR A 1 294 ? -26.400 3.776 11.598 1.00 83.75 294 THR A O 1
ATOM 2428 N N . ASP A 1 295 ? -24.187 3.765 12.009 1.00 89.69 295 ASP A N 1
ATOM 2429 C CA . ASP A 1 295 ? -23.832 2.607 11.176 1.00 89.69 295 ASP A CA 1
ATOM 2430 C C . ASP A 1 295 ? -22.930 1.620 11.946 1.00 89.69 295 ASP A C 1
ATOM 2432 O O . ASP A 1 295 ? -21.702 1.745 12.013 1.00 89.69 295 ASP A O 1
ATOM 2436 N N . PHE A 1 296 ? -23.560 0.615 12.563 1.00 90.62 296 PHE A N 1
ATOM 2437 C CA . PHE A 1 296 ? -22.861 -0.385 13.377 1.00 90.62 296 PHE A CA 1
ATOM 2438 C C . PHE A 1 296 ? -22.089 -1.416 12.550 1.00 90.62 296 PHE A C 1
ATOM 2440 O O . PHE A 1 296 ? -21.100 -1.955 13.053 1.00 90.62 296 PHE A O 1
ATOM 2447 N N . ASP A 1 297 ? -22.502 -1.674 11.307 1.00 90.88 297 ASP A N 1
ATOM 2448 C CA . ASP A 1 297 ? -21.832 -2.631 10.422 1.00 90.88 297 ASP A CA 1
ATOM 2449 C C . ASP A 1 297 ? -20.499 -2.042 9.940 1.00 90.88 297 ASP A C 1
ATOM 2451 O O . ASP A 1 297 ? -19.452 -2.702 9.977 1.00 90.88 297 ASP A O 1
ATOM 2455 N N . LEU A 1 298 ? -20.503 -0.762 9.559 1.00 91.62 298 LEU A N 1
ATOM 2456 C CA . LEU A 1 298 ? -19.287 -0.032 9.214 1.00 91.62 298 LEU A CA 1
ATOM 2457 C C . LEU A 1 298 ? -18.370 0.144 10.430 1.00 91.62 298 LEU A C 1
ATOM 2459 O O . LEU A 1 298 ? -17.152 -0.056 10.329 1.00 91.62 298 LEU A O 1
ATOM 2463 N N . TYR A 1 299 ? -18.953 0.440 11.598 1.00 94.12 299 TYR A N 1
ATOM 2464 C CA . TYR A 1 299 ? -18.224 0.498 12.864 1.00 94.12 299 TYR A CA 1
ATOM 2465 C C . TYR A 1 299 ? -17.510 -0.820 13.176 1.00 94.12 299 TYR A C 1
ATOM 2467 O O . TYR A 1 299 ? -16.315 -0.815 13.490 1.00 94.12 299 TYR A O 1
ATOM 2475 N N . GLU A 1 300 ? -18.193 -1.955 13.017 1.00 94.31 300 GLU A N 1
ATOM 2476 C CA . GLU A 1 300 ? -17.611 -3.286 13.189 1.00 94.31 300 GLU A CA 1
ATOM 2477 C C . GLU A 1 300 ? -16.391 -3.495 12.279 1.00 94.31 300 GLU A C 1
ATOM 2479 O O . GLU A 1 300 ? -15.305 -3.861 12.751 1.00 94.31 300 GLU A O 1
ATOM 2484 N N . LYS A 1 301 ? -16.540 -3.212 10.976 1.00 94.25 301 LYS A N 1
ATOM 2485 C CA . LYS A 1 301 ? -15.470 -3.359 9.973 1.00 94.25 301 LYS A CA 1
ATOM 2486 C C . LYS A 1 301 ? -14.252 -2.501 10.318 1.00 94.25 301 LYS A C 1
ATOM 2488 O O . LYS A 1 301 ? -13.112 -2.985 10.270 1.00 94.25 301 LYS A O 1
ATOM 2493 N N . ALA A 1 302 ? -14.464 -1.244 10.696 1.00 95.06 302 ALA A N 1
ATOM 2494 C CA . ALA A 1 302 ? -13.386 -0.321 11.030 1.00 95.06 302 ALA A CA 1
ATOM 2495 C C . ALA A 1 302 ? -12.682 -0.695 12.343 1.00 95.06 302 ALA A C 1
ATOM 2497 O O . ALA A 1 302 ? -11.448 -0.723 12.401 1.00 95.06 302 ALA A O 1
ATOM 2498 N N . PHE A 1 303 ? -13.445 -1.054 13.380 1.00 95.56 303 PHE A N 1
ATOM 2499 C CA . PHE A 1 303 ? -12.901 -1.486 14.667 1.00 95.56 303 PHE A CA 1
ATOM 2500 C C . PHE A 1 303 ? -12.071 -2.767 14.518 1.00 95.56 303 PHE A C 1
ATOM 2502 O O . PHE A 1 303 ? -10.941 -2.853 15.010 1.00 95.56 303 PHE A O 1
ATOM 2509 N N . LYS A 1 304 ? -12.572 -3.743 13.751 1.00 95.31 304 LYS A N 1
ATOM 2510 C CA . LYS A 1 304 ? -11.831 -4.960 13.393 1.00 95.31 304 LYS A CA 1
ATOM 2511 C C . LYS A 1 304 ? -10.537 -4.644 12.646 1.00 95.31 304 LYS A C 1
ATOM 2513 O O . LYS A 1 304 ? -9.492 -5.215 12.966 1.00 95.31 304 LYS A O 1
ATOM 2518 N N . THR A 1 305 ? -10.586 -3.719 11.688 1.00 93.12 305 THR A N 1
ATOM 2519 C CA . THR A 1 305 ? -9.406 -3.281 10.926 1.00 93.12 305 THR A CA 1
ATOM 2520 C C . THR A 1 305 ? -8.340 -2.699 11.855 1.00 93.12 305 THR A C 1
ATOM 2522 O O . THR A 1 305 ? -7.182 -3.120 11.798 1.00 93.12 305 THR A O 1
ATOM 2525 N N . LEU A 1 306 ? -8.727 -1.819 12.785 1.00 93.75 306 LEU A N 1
ATOM 2526 C CA . LEU A 1 306 ? -7.823 -1.262 13.795 1.00 93.75 306 LEU A CA 1
ATOM 2527 C C . LEU A 1 306 ? -7.219 -2.330 14.709 1.00 93.75 306 LEU A C 1
ATOM 2529 O O . LEU A 1 306 ? -6.007 -2.330 14.935 1.00 93.75 306 LEU A O 1
ATOM 2533 N N . LEU A 1 307 ? -8.038 -3.257 15.212 1.00 94.56 307 LEU A N 1
ATOM 2534 C CA . LEU A 1 307 ? -7.600 -4.334 16.099 1.00 94.56 307 LEU A CA 1
ATOM 2535 C C . LEU A 1 307 ? -6.549 -5.231 15.431 1.00 94.56 307 LEU A C 1
ATOM 2537 O O . LEU A 1 307 ? -5.497 -5.516 16.013 1.00 94.56 307 LEU A O 1
ATOM 2541 N N . ILE A 1 308 ? -6.808 -5.648 14.189 1.00 91.06 308 ILE A N 1
ATOM 2542 C CA . ILE A 1 308 ? -5.877 -6.464 13.403 1.00 91.06 308 ILE A CA 1
ATOM 2543 C C . ILE A 1 308 ? -4.589 -5.682 13.126 1.00 91.06 308 ILE A C 1
ATOM 2545 O O . ILE A 1 308 ? -3.493 -6.229 13.276 1.00 91.06 308 ILE A O 1
ATOM 2549 N N . MET A 1 309 ? -4.705 -4.403 12.765 1.00 88.31 309 MET A N 1
ATOM 2550 C CA . MET A 1 309 ? -3.571 -3.528 12.478 1.00 88.31 309 MET A CA 1
ATOM 2551 C C . MET A 1 309 ? -2.676 -3.324 13.712 1.00 88.31 309 MET A C 1
ATOM 2553 O O . MET A 1 309 ? -1.451 -3.441 13.614 1.00 88.31 309 MET A O 1
ATOM 2557 N N . ALA A 1 310 ? -3.268 -3.104 14.889 1.00 90.19 310 ALA A N 1
ATOM 2558 C CA . ALA A 1 310 ? -2.541 -2.981 16.150 1.00 90.19 310 ALA A CA 1
ATOM 2559 C C . ALA A 1 310 ? -1.747 -4.256 16.474 1.00 90.19 310 ALA A C 1
ATOM 2561 O O . ALA A 1 310 ? -0.561 -4.179 16.806 1.00 90.19 310 ALA A O 1
ATOM 2562 N N . PHE A 1 311 ? -2.379 -5.423 16.310 1.00 89.94 311 PHE A N 1
ATOM 2563 C CA . PHE A 1 311 ? -1.767 -6.725 16.559 1.00 89.94 311 PHE A CA 1
ATOM 2564 C C . PHE A 1 311 ? -0.620 -7.036 15.591 1.00 89.94 311 PHE A C 1
ATOM 2566 O O . PHE A 1 311 ? 0.498 -7.305 16.033 1.00 89.94 311 PHE A O 1
ATOM 2573 N N . ARG A 1 312 ? -0.868 -6.967 14.275 1.00 81.88 312 ARG A N 1
ATOM 2574 C CA . ARG A 1 312 ? 0.126 -7.321 13.242 1.00 81.88 312 ARG A CA 1
ATOM 2575 C C . ARG A 1 312 ? 1.390 -6.477 13.341 1.00 81.88 312 ARG A C 1
ATOM 2577 O O . ARG A 1 312 ? 2.493 -6.989 13.168 1.00 81.88 312 ARG A O 1
ATOM 2584 N N . HIS A 1 313 ? 1.233 -5.195 13.660 1.00 74.69 313 HIS A N 1
ATOM 2585 C CA . HIS A 1 313 ? 2.349 -4.264 13.770 1.00 74.69 313 HIS A CA 1
ATOM 2586 C C . HIS A 1 313 ? 2.911 -4.122 15.188 1.00 74.69 313 HIS A C 1
ATOM 2588 O O . HIS A 1 313 ? 3.844 -3.337 15.378 1.00 74.69 313 HIS A O 1
ATOM 2594 N N . ASN A 1 314 ? 2.363 -4.848 16.169 1.00 82.94 314 ASN A N 1
ATOM 2595 C CA . ASN A 1 314 ? 2.706 -4.734 17.586 1.00 82.94 314 ASN A CA 1
ATOM 2596 C C . ASN A 1 314 ? 2.705 -3.264 18.069 1.00 82.94 314 ASN A C 1
ATOM 2598 O O . ASN A 1 314 ? 3.688 -2.772 18.630 1.00 82.94 314 ASN A O 1
ATOM 2602 N N . ARG A 1 315 ? 1.620 -2.526 17.787 1.00 83.94 315 ARG A N 1
ATOM 2603 C CA . ARG A 1 315 ? 1.545 -1.066 17.978 1.00 83.94 315 ARG A CA 1
ATOM 2604 C C . ARG A 1 315 ? 0.795 -0.644 19.216 1.00 83.94 315 ARG A C 1
ATOM 2606 O O . ARG A 1 315 ? -0.425 -0.525 19.218 1.00 83.94 315 ARG A O 1
ATOM 2613 N N . PHE A 1 316 ? 1.560 -0.293 20.242 1.00 86.06 316 PHE A N 1
ATOM 2614 C CA . PHE A 1 316 ? 1.018 0.184 21.512 1.00 86.06 316 PHE A CA 1
ATOM 2615 C C . PHE A 1 316 ? 0.270 1.518 21.410 1.00 86.06 316 PHE A C 1
ATOM 2617 O O . PHE A 1 316 ? -0.624 1.753 22.214 1.00 86.06 316 PHE A O 1
ATOM 2624 N N . TYR A 1 317 ? 0.600 2.376 20.435 1.00 87.00 317 TYR A N 1
ATOM 2625 C CA . TYR A 1 317 ? -0.164 3.604 20.193 1.00 87.00 317 TYR A CA 1
ATOM 2626 C C . TYR A 1 317 ? -1.599 3.281 19.767 1.00 87.00 317 TYR A C 1
ATOM 2628 O O . TYR A 1 317 ? -2.539 3.699 20.428 1.00 87.00 317 TYR A O 1
ATOM 2636 N N . ILE A 1 318 ? -1.760 2.446 18.739 1.00 88.25 318 ILE A N 1
ATOM 2637 C CA . ILE A 1 318 ? -3.078 2.027 18.242 1.00 88.25 318 ILE A CA 1
ATOM 2638 C C . ILE A 1 318 ? -3.827 1.230 19.314 1.00 88.25 318 ILE A C 1
ATOM 2640 O O . ILE A 1 318 ? -5.018 1.432 19.500 1.00 88.25 318 ILE A O 1
ATOM 2644 N N . ALA A 1 319 ? -3.130 0.385 20.082 1.00 90.81 319 ALA A N 1
ATOM 2645 C CA . ALA A 1 319 ? -3.732 -0.305 21.223 1.00 90.81 319 ALA A CA 1
ATOM 2646 C C . ALA A 1 319 ? -4.312 0.670 22.260 1.00 90.81 319 ALA A C 1
ATOM 2648 O O . ALA A 1 319 ? -5.402 0.424 22.761 1.00 90.81 319 ALA A O 1
ATOM 2649 N N . LYS A 1 320 ? -3.615 1.779 22.547 1.00 90.50 320 LYS A N 1
ATOM 2650 C CA . LYS A 1 320 ? -4.123 2.829 23.437 1.00 90.50 320 LYS A CA 1
ATOM 2651 C C . LYS A 1 320 ? -5.369 3.495 22.852 1.00 90.50 320 LYS A C 1
ATOM 2653 O O . LYS A 1 320 ? -6.335 3.691 23.568 1.00 90.50 320 LYS A O 1
ATOM 2658 N N . VAL A 1 321 ? -5.349 3.810 21.560 1.00 90.62 321 VAL A N 1
ATOM 2659 C CA . VAL A 1 321 ? -6.492 4.424 20.874 1.00 90.62 321 VAL A CA 1
ATOM 2660 C C . VAL A 1 321 ? -7.720 3.495 20.906 1.00 90.62 321 VAL A C 1
ATOM 2662 O O . VAL A 1 321 ? -8.822 3.948 21.192 1.00 90.62 321 VAL A O 1
ATOM 2665 N N . ILE A 1 322 ? -7.530 2.185 20.705 1.00 92.81 322 ILE A N 1
ATOM 2666 C CA . ILE A 1 322 ? -8.595 1.175 20.852 1.00 92.81 322 ILE A CA 1
ATOM 2667 C C . ILE A 1 322 ? -9.069 1.072 22.310 1.00 92.81 322 ILE A C 1
ATOM 2669 O O . ILE A 1 322 ? -10.261 0.926 22.558 1.00 92.81 322 ILE A O 1
ATOM 2673 N N . GLU A 1 323 ? -8.154 1.125 23.280 1.00 92.88 323 GLU A N 1
ATOM 2674 C CA . GLU A 1 323 ? -8.493 1.138 24.707 1.00 92.88 323 GLU A CA 1
ATOM 2675 C C . GLU A 1 323 ? -9.361 2.353 25.065 1.00 92.88 323 GLU A C 1
ATOM 2677 O O . GLU A 1 323 ? -10.400 2.178 25.697 1.00 92.88 323 GLU A O 1
ATOM 2682 N N . ASP A 1 324 ? -8.992 3.551 24.610 1.00 91.38 324 ASP A N 1
ATOM 2683 C CA . ASP A 1 324 ? -9.762 4.776 24.839 1.00 91.38 324 ASP A CA 1
ATOM 2684 C C . ASP A 1 324 ? -11.173 4.672 24.215 1.00 91.38 324 ASP A C 1
ATOM 2686 O O . ASP A 1 324 ? -12.160 5.040 24.855 1.00 91.38 324 ASP A O 1
ATOM 2690 N N . GLU A 1 325 ? -11.299 4.084 23.021 1.00 92.12 325 GLU A N 1
ATOM 2691 C CA . GLU A 1 325 ? -12.597 3.826 22.377 1.00 92.12 325 GLU A CA 1
ATOM 2692 C C . GLU A 1 325 ? -13.452 2.825 23.177 1.00 92.12 325 GLU A C 1
ATOM 2694 O O . GLU A 1 325 ? -14.625 3.073 23.442 1.00 92.12 325 GLU A O 1
ATOM 2699 N N . ILE A 1 326 ? -12.867 1.712 23.638 1.00 93.19 326 ILE A N 1
ATOM 2700 C CA . ILE A 1 326 ? -13.571 0.704 24.452 1.00 93.19 326 ILE A CA 1
ATOM 2701 C C . ILE A 1 326 ? -14.098 1.313 25.757 1.00 93.19 326 ILE A C 1
ATOM 2703 O O . ILE A 1 326 ? -15.199 0.985 26.200 1.00 93.19 326 ILE A O 1
ATOM 2707 N N . LEU A 1 327 ? -13.296 2.161 26.401 1.00 92.25 327 LEU A N 1
ATOM 2708 C CA . LEU A 1 327 ? -13.628 2.759 27.694 1.00 92.25 327 LEU A CA 1
ATOM 2709 C C . LEU A 1 327 ? -14.655 3.888 27.591 1.00 92.25 327 LEU A C 1
ATOM 2711 O O . LEU A 1 327 ? -15.297 4.199 28.593 1.00 92.25 327 LEU A O 1
ATOM 2715 N N . THR A 1 328 ? -14.795 4.499 26.416 1.00 89.94 328 THR A N 1
ATOM 2716 C CA . THR A 1 328 ? -15.748 5.588 26.162 1.00 89.94 328 THR A CA 1
ATOM 2717 C C . THR A 1 328 ? -17.019 5.125 25.448 1.00 89.94 328 THR A C 1
ATOM 2719 O O . THR A 1 328 ? -17.906 5.941 25.215 1.00 89.94 328 THR A O 1
ATOM 2722 N N . ALA A 1 329 ? -17.151 3.830 25.143 1.00 89.12 329 ALA A N 1
ATOM 2723 C CA . ALA A 1 329 ? -18.370 3.267 24.575 1.00 89.12 329 ALA A CA 1
ATOM 2724 C C . ALA A 1 329 ? -19.536 3.331 25.581 1.00 89.12 329 ALA A C 1
ATOM 2726 O O . ALA A 1 329 ? -19.543 2.633 26.599 1.00 89.12 329 ALA A O 1
ATOM 2727 N N . GLU A 1 330 ? -20.539 4.158 25.281 1.00 83.44 330 GLU A N 1
ATOM 2728 C CA . GLU A 1 330 ? -21.734 4.353 26.120 1.00 83.44 330 GLU A CA 1
ATOM 2729 C C . GLU A 1 330 ? -22.969 3.623 25.569 1.00 83.44 330 GLU A C 1
ATOM 2731 O O . GLU A 1 330 ? -23.873 3.250 26.321 1.00 83.44 330 GLU A O 1
ATOM 2736 N N . ASN A 1 331 ? -23.011 3.390 24.255 1.00 86.00 331 ASN A N 1
ATOM 2737 C CA . ASN A 1 331 ? -24.142 2.781 23.568 1.00 86.00 331 ASN A CA 1
ATOM 2738 C C . ASN A 1 331 ? -24.109 1.246 23.701 1.00 86.00 331 ASN A C 1
ATOM 2740 O O . ASN A 1 331 ? -23.110 0.598 23.389 1.00 86.00 331 ASN A O 1
ATOM 2744 N N . ASN A 1 332 ? -25.225 0.635 24.122 1.00 89.88 332 ASN A N 1
ATOM 2745 C CA . ASN A 1 332 ? -25.332 -0.823 24.269 1.00 89.88 332 ASN A CA 1
ATOM 2746 C C . ASN A 1 332 ? -25.004 -1.576 22.972 1.00 89.88 332 ASN A C 1
ATOM 2748 O O . ASN A 1 332 ? -24.358 -2.620 23.032 1.00 89.88 332 ASN A O 1
ATOM 2752 N N . GLN A 1 333 ? -25.441 -1.066 21.817 1.00 90.38 333 GLN A N 1
ATOM 2753 C CA . GLN A 1 333 ? -25.194 -1.724 20.536 1.00 90.38 333 GLN A CA 1
ATOM 2754 C C . GLN A 1 333 ? -23.707 -1.666 20.171 1.00 90.38 333 GLN A C 1
ATOM 2756 O O . GLN A 1 333 ? -23.128 -2.689 19.825 1.00 90.38 333 GLN A O 1
ATOM 2761 N N . GLN A 1 334 ? -23.064 -0.513 20.372 1.00 90.62 334 GLN A N 1
ATOM 2762 C CA . GLN A 1 334 ? -21.618 -0.346 20.207 1.00 90.62 334 GLN A CA 1
ATOM 2763 C C . GLN A 1 334 ? -20.831 -1.304 21.120 1.00 90.62 334 GLN A C 1
ATOM 2765 O O . GLN A 1 334 ? -19.924 -1.996 20.664 1.00 90.62 334 GLN A O 1
ATOM 2770 N N . ILE A 1 335 ? -21.212 -1.409 22.400 1.00 92.44 335 ILE A N 1
ATOM 2771 C CA . ILE A 1 335 ? -20.593 -2.331 23.368 1.00 92.44 335 ILE A CA 1
ATOM 2772 C C . ILE A 1 335 ? -20.724 -3.793 22.912 1.00 92.44 335 ILE A C 1
ATOM 2774 O O . ILE A 1 335 ? -19.778 -4.577 23.056 1.00 92.44 335 ILE A O 1
ATOM 2778 N N . ILE A 1 336 ? -21.884 -4.167 22.359 1.00 93.75 336 ILE A N 1
ATOM 2779 C CA . ILE A 1 336 ? -22.120 -5.504 21.806 1.00 93.75 336 ILE A CA 1
ATOM 2780 C C . ILE A 1 336 ? -21.195 -5.753 20.613 1.00 93.75 336 ILE A C 1
ATOM 2782 O O . ILE A 1 336 ? -20.451 -6.735 20.647 1.00 93.75 336 ILE A O 1
ATOM 2786 N N . THR A 1 337 ? -21.168 -4.838 19.640 1.00 94.44 337 THR A N 1
ATOM 2787 C CA . THR A 1 337 ? -20.319 -4.921 18.444 1.00 94.44 337 THR A CA 1
ATOM 2788 C C . THR A 1 337 ? -18.841 -5.061 18.811 1.00 94.44 337 THR A C 1
ATOM 2790 O O . THR A 1 337 ? -18.172 -5.980 18.340 1.00 94.44 337 THR A O 1
ATOM 2793 N N . ILE A 1 338 ? -18.330 -4.231 19.729 1.00 94.94 338 ILE A N 1
ATOM 2794 C CA . ILE A 1 338 ? -16.953 -4.343 20.242 1.00 94.94 338 ILE A CA 1
ATOM 2795 C C . ILE A 1 338 ? -16.705 -5.742 20.816 1.00 94.94 338 ILE A C 1
ATOM 2797 O O . ILE A 1 338 ? -15.709 -6.393 20.490 1.00 94.94 338 ILE A O 1
ATOM 2801 N N . GLY A 1 339 ? -17.602 -6.217 21.683 1.00 94.56 339 GLY A N 1
ATOM 2802 C CA . GLY A 1 339 ? -17.463 -7.520 22.326 1.00 94.56 339 GLY A CA 1
ATOM 2803 C C . GLY A 1 339 ? -17.456 -8.687 21.336 1.00 94.56 339 GLY A C 1
ATOM 2804 O O . GLY A 1 339 ? -16.734 -9.666 21.552 1.00 94.56 339 GLY A O 1
ATOM 2805 N N . ASP A 1 340 ? -18.223 -8.587 20.254 1.00 94.69 340 ASP A N 1
ATOM 2806 C CA . ASP A 1 340 ? -18.298 -9.619 19.224 1.00 94.69 340 ASP A CA 1
ATOM 2807 C C . ASP A 1 340 ? -17.059 -9.601 18.320 1.00 94.69 340 ASP A C 1
ATOM 2809 O O . ASP A 1 340 ? -16.432 -10.652 18.155 1.00 94.69 340 ASP A O 1
ATOM 2813 N N . VAL A 1 341 ? -16.572 -8.425 17.900 1.00 96.31 341 VAL A N 1
ATOM 2814 C CA . VAL A 1 341 ? -15.282 -8.313 17.191 1.00 96.31 341 VAL A CA 1
ATOM 2815 C C . VAL A 1 341 ? -14.142 -8.892 18.027 1.00 96.31 341 VAL A C 1
ATOM 2817 O O . VAL A 1 341 ? -13.305 -9.639 17.508 1.00 96.31 341 VAL A O 1
ATOM 2820 N N . LEU A 1 342 ? -14.100 -8.594 19.330 1.00 96.31 342 LEU A N 1
ATOM 2821 C CA . LEU A 1 342 ? -13.072 -9.135 20.218 1.00 96.31 342 LEU A CA 1
ATOM 2822 C C . LEU A 1 342 ? -13.129 -10.668 20.280 1.00 96.31 342 LEU A C 1
ATOM 2824 O O . LEU A 1 342 ? -12.087 -11.330 20.217 1.00 96.31 342 LEU A O 1
ATOM 2828 N N . LYS A 1 343 ? -14.332 -11.240 20.374 1.00 94.56 343 LYS A N 1
ATOM 2829 C CA . LYS A 1 343 ? -14.547 -12.690 20.431 1.00 94.56 343 LYS A CA 1
ATOM 2830 C C . LYS A 1 343 ? -14.146 -13.387 19.128 1.00 94.56 343 LYS A C 1
ATOM 2832 O O . LYS A 1 343 ? -13.516 -14.443 19.174 1.00 94.56 343 LYS A O 1
ATOM 2837 N N . GLU A 1 344 ? -14.487 -12.806 17.984 1.00 95.31 344 GLU A N 1
ATOM 2838 C CA . GLU A 1 344 ? -14.179 -13.362 16.662 1.00 95.31 344 GLU A CA 1
ATOM 2839 C C . GLU A 1 344 ? -12.690 -13.295 16.301 1.00 95.31 344 GLU A C 1
ATOM 2841 O O . GLU A 1 344 ? -12.217 -14.065 15.464 1.00 95.31 344 GLU A O 1
ATOM 2846 N N . ASN A 1 345 ? -11.925 -12.418 16.958 1.00 95.12 345 ASN A N 1
ATOM 2847 C CA . ASN A 1 345 ? -10.508 -12.188 16.680 1.00 95.12 345 ASN A CA 1
ATOM 2848 C C . ASN A 1 345 ? -9.627 -12.531 17.901 1.00 95.12 345 ASN A C 1
ATOM 2850 O O . ASN A 1 345 ? -8.933 -11.665 18.438 1.00 95.12 345 ASN A O 1
ATOM 2854 N N . PRO A 1 346 ? -9.579 -13.803 18.349 1.00 95.00 346 PRO A N 1
ATOM 2855 C CA . PRO A 1 346 ? -9.040 -14.174 19.659 1.00 95.00 346 PRO A CA 1
ATOM 2856 C C . PRO A 1 346 ? -7.550 -13.854 19.845 1.00 95.00 346 PRO A C 1
ATOM 2858 O O . PRO A 1 346 ? -7.131 -13.508 20.946 1.00 95.00 346 PRO A O 1
ATOM 2861 N N . GLN A 1 347 ? -6.729 -13.967 18.795 1.00 94.06 347 GLN A N 1
ATOM 2862 C CA . GLN A 1 347 ? -5.289 -13.683 18.883 1.00 94.06 347 GLN A CA 1
ATOM 2863 C C . GLN A 1 347 ? -5.008 -12.174 19.043 1.00 94.06 347 GLN A C 1
ATOM 2865 O O . GLN A 1 347 ? -4.372 -11.809 20.039 1.00 94.06 347 GLN A O 1
ATOM 2870 N N . PRO A 1 348 ? -5.525 -11.287 18.162 1.00 94.62 348 PRO A N 1
ATOM 2871 C CA . PRO A 1 348 ? -5.475 -9.843 18.387 1.00 94.62 348 PRO A CA 1
ATOM 2872 C C . PRO A 1 348 ? -6.037 -9.408 19.741 1.00 94.62 348 PRO A C 1
ATOM 2874 O O . PRO A 1 348 ? -5.409 -8.611 20.434 1.00 94.62 348 PRO A O 1
ATOM 2877 N N . SER A 1 349 ? -7.168 -9.973 20.162 1.00 95.88 349 SER A N 1
ATOM 2878 C CA . SER A 1 349 ? -7.825 -9.606 21.420 1.00 95.88 349 SER A CA 1
ATOM 2879 C C . SER A 1 349 ? -7.011 -9.985 22.654 1.00 95.88 349 SER A C 1
ATOM 2881 O O . SER A 1 349 ? -6.891 -9.184 23.579 1.00 95.88 349 SER A O 1
ATOM 2883 N N . LYS A 1 350 ? -6.376 -11.165 22.673 1.00 94.06 350 LYS A N 1
ATOM 2884 C CA . LYS A 1 350 ? -5.445 -11.555 23.750 1.00 94.06 350 LYS A CA 1
ATOM 2885 C C . LYS A 1 350 ? -4.246 -10.622 23.830 1.00 94.06 350 LYS A C 1
ATOM 2887 O O . LYS A 1 350 ? -3.817 -10.252 24.925 1.00 94.06 350 LYS A O 1
ATOM 2892 N N . TRP A 1 351 ? -3.696 -10.253 22.675 1.00 94.88 351 TRP A N 1
ATOM 2893 C CA . TRP A 1 351 ? -2.599 -9.296 22.605 1.00 94.88 351 TRP A CA 1
ATOM 2894 C C . TRP A 1 351 ? -3.035 -7.927 23.137 1.00 94.88 351 TRP A C 1
ATOM 2896 O O . TRP A 1 351 ? -2.368 -7.395 24.023 1.00 94.88 351 TRP A O 1
ATOM 2906 N N . LEU A 1 352 ? -4.188 -7.412 22.699 1.00 94.31 352 LEU A N 1
ATOM 2907 C CA . LEU A 1 352 ? -4.749 -6.156 23.195 1.00 94.31 352 LEU A CA 1
ATOM 2908 C C . LEU A 1 352 ? -4.937 -6.211 24.715 1.00 94.31 352 LEU A C 1
ATOM 2910 O O . LEU A 1 352 ? -4.430 -5.346 25.422 1.00 94.31 352 LEU A O 1
ATOM 2914 N N . TYR A 1 353 ? -5.559 -7.271 25.241 1.00 92.69 353 TYR A N 1
ATOM 2915 C CA . TYR A 1 353 ? -5.775 -7.429 26.680 1.00 92.69 353 TYR A CA 1
ATOM 2916 C C . TYR A 1 353 ? -4.473 -7.459 27.489 1.00 92.69 353 TYR A C 1
ATOM 2918 O O . TYR A 1 353 ? -4.417 -6.958 28.613 1.00 92.69 353 TYR A O 1
ATOM 2926 N N . LYS A 1 354 ? -3.390 -8.029 26.948 1.00 89.88 354 LYS A N 1
ATOM 2927 C CA . LYS A 1 354 ? -2.074 -8.010 27.607 1.00 89.88 354 LYS A CA 1
ATOM 2928 C C . LYS A 1 354 ? -1.526 -6.586 27.759 1.00 89.88 354 LYS A C 1
ATOM 2930 O O . LYS A 1 354 ? -0.797 -6.323 28.713 1.00 89.88 354 LYS A O 1
ATOM 2935 N N . HIS A 1 355 ? -1.873 -5.698 26.833 1.00 87.56 355 HIS A N 1
ATOM 2936 C CA . HIS A 1 355 ? -1.387 -4.321 26.770 1.00 87.56 355 HIS A CA 1
ATOM 2937 C C . HIS A 1 355 ? -2.382 -3.279 27.303 1.00 87.56 355 HIS A C 1
ATOM 2939 O O . HIS A 1 355 ? -1.982 -2.135 27.509 1.00 87.56 355 HIS A O 1
ATOM 2945 N N . PHE A 1 356 ? -3.616 -3.692 27.594 1.00 87.62 356 PHE A N 1
ATOM 2946 C CA . PHE A 1 356 ? -4.675 -2.886 28.198 1.00 87.62 356 PHE A CA 1
ATOM 2947 C C . PHE A 1 356 ? -4.283 -2.449 29.615 1.00 87.62 356 PHE A C 1
ATOM 2949 O O . PHE A 1 356 ? -4.009 -3.299 30.474 1.00 87.62 356 PHE A O 1
ATOM 2956 N N . LYS A 1 357 ? -4.244 -1.141 29.881 1.00 84.25 357 LYS A N 1
ATOM 2957 C CA . LYS A 1 357 ? -3.766 -0.599 31.166 1.00 84.25 357 LYS A CA 1
ATOM 2958 C C . LYS A 1 357 ? -4.886 -0.455 32.188 1.00 84.25 357 LYS A C 1
ATOM 2960 O O . LYS A 1 357 ? -4.735 -0.848 33.344 1.00 84.25 357 LYS A O 1
ATOM 2965 N N . GLU A 1 358 ? -6.033 0.045 31.761 1.00 87.38 358 GLU A N 1
ATOM 2966 C CA . GLU A 1 358 ? -7.143 0.458 32.614 1.00 87.38 358 GLU A CA 1
ATOM 2967 C C . GLU A 1 358 ? -8.225 -0.631 32.723 1.00 87.38 358 GLU A C 1
ATOM 2969 O O . GLU A 1 358 ? -9.421 -0.353 32.720 1.00 87.38 358 GLU A O 1
ATOM 2974 N N . LYS A 1 359 ? -7.823 -1.903 32.857 1.00 86.38 359 LYS A N 1
ATOM 2975 C CA . LYS A 1 359 ? -8.742 -3.066 32.860 1.00 86.38 359 LYS A CA 1
ATOM 2976 C C . LYS A 1 359 ? -9.881 -2.962 33.875 1.00 86.38 359 LYS A C 1
ATOM 2978 O O . LYS A 1 359 ? -10.970 -3.466 33.644 1.00 86.38 359 LYS A O 1
ATOM 2983 N N . HIS A 1 360 ? -9.624 -2.300 35.000 1.00 86.50 360 HIS A N 1
ATOM 2984 C CA . HIS A 1 360 ? -10.590 -2.087 36.076 1.00 86.50 360 HIS A CA 1
ATOM 2985 C C . HIS A 1 360 ? -11.761 -1.166 35.687 1.00 86.50 360 HIS A C 1
ATOM 2987 O O . HIS A 1 360 ? -12.743 -1.111 36.421 1.00 86.50 360 HIS A O 1
ATOM 2993 N N . LYS A 1 361 ? -11.657 -0.443 34.563 1.00 89.75 361 LYS A N 1
ATOM 2994 C CA . LYS A 1 361 ? -12.707 0.426 34.016 1.00 89.75 361 LYS A CA 1
ATOM 2995 C C . LYS A 1 361 ? -13.559 -0.255 32.943 1.00 89.75 361 LYS A C 1
ATOM 2997 O O . LYS A 1 361 ? -14.508 0.355 32.463 1.00 89.75 361 LYS A O 1
ATOM 3002 N N . LEU A 1 362 ? -13.239 -1.494 32.559 1.00 90.31 362 LEU A N 1
ATOM 3003 C CA . LEU A 1 362 ? -14.019 -2.229 31.567 1.00 90.31 362 LEU A CA 1
ATOM 3004 C C . LEU A 1 362 ? -15.452 -2.441 32.056 1.00 90.31 362 LEU A C 1
ATOM 3006 O O . LEU A 1 362 ? -15.686 -2.848 33.198 1.00 90.31 362 LEU A O 1
ATOM 3010 N N . CYS A 1 363 ? -16.418 -2.221 31.166 1.00 91.50 363 CYS A N 1
ATOM 3011 C CA . CYS A 1 363 ? -17.788 -2.614 31.446 1.00 91.50 363 CYS A CA 1
ATOM 3012 C C . CYS A 1 363 ? -17.868 -4.144 31.576 1.00 91.50 363 CYS A C 1
ATOM 3014 O O . CYS A 1 363 ? -17.092 -4.890 30.968 1.00 91.50 363 CYS A O 1
ATOM 3016 N N . ARG A 1 364 ? -18.831 -4.623 32.372 1.00 89.94 364 ARG A N 1
ATOM 3017 C CA . ARG A 1 364 ? -18.956 -6.051 32.695 1.00 89.94 364 ARG A CA 1
ATOM 3018 C C . ARG A 1 364 ? -19.030 -6.931 31.446 1.00 89.94 364 ARG A C 1
ATOM 3020 O O . ARG A 1 364 ? -18.353 -7.946 31.390 1.00 89.94 364 ARG A O 1
ATOM 3027 N N . TYR A 1 365 ? -19.794 -6.510 30.437 1.00 91.94 365 TYR A N 1
ATOM 3028 C CA . TYR A 1 365 ? -19.954 -7.272 29.199 1.00 91.94 365 TYR A CA 1
ATOM 3029 C C . TYR A 1 365 ? -18.621 -7.489 28.470 1.00 91.94 365 TYR A C 1
ATOM 3031 O O . TYR A 1 365 ? -18.297 -8.619 28.118 1.00 91.94 365 TYR A O 1
ATOM 3039 N N . ILE A 1 366 ? -17.819 -6.436 28.284 1.00 91.50 366 ILE A N 1
ATOM 3040 C CA . ILE A 1 366 ? -16.519 -6.538 27.601 1.00 91.50 366 ILE A CA 1
ATOM 3041 C C . ILE A 1 366 ? -15.508 -7.308 28.461 1.00 91.50 366 ILE A C 1
ATOM 3043 O O . ILE A 1 366 ? -14.745 -8.112 27.925 1.00 91.50 366 ILE A O 1
ATOM 3047 N N . SER A 1 367 ? -15.532 -7.124 29.787 1.00 90.38 367 SER A N 1
ATOM 3048 C CA . SER A 1 367 ? -14.717 -7.926 30.710 1.00 90.38 367 SER A CA 1
ATOM 3049 C C . SER A 1 367 ? -15.004 -9.420 30.550 1.00 90.38 367 SER A C 1
ATOM 3051 O O . SER A 1 367 ? -14.075 -10.195 30.342 1.00 90.38 367 SER A O 1
ATOM 3053 N N . ASP A 1 368 ? -16.283 -9.810 30.535 1.00 90.50 368 ASP A N 1
ATOM 3054 C CA . ASP A 1 368 ? -16.698 -11.206 30.367 1.00 90.50 368 ASP A CA 1
ATOM 3055 C C . ASP A 1 368 ? -16.217 -11.784 29.017 1.00 90.50 368 ASP A C 1
ATOM 3057 O O . ASP A 1 368 ? -15.869 -12.963 28.932 1.00 90.50 368 ASP A O 1
ATOM 3061 N N . LYS A 1 369 ? -16.159 -10.972 27.947 1.00 90.31 369 LYS A N 1
ATOM 3062 C CA . LYS A 1 369 ? -15.611 -11.404 26.644 1.00 90.31 369 LYS A CA 1
ATOM 3063 C C . LYS A 1 369 ? -14.106 -11.640 26.704 1.00 90.31 369 LYS A C 1
ATOM 3065 O O . LYS A 1 369 ? -13.637 -12.621 26.135 1.00 90.31 369 LYS A O 1
ATOM 3070 N N . PHE A 1 370 ? -13.349 -10.784 27.389 1.00 89.56 370 PHE A N 1
ATOM 3071 C CA . PHE A 1 370 ? -11.919 -11.021 27.592 1.00 89.56 370 PHE A CA 1
ATOM 3072 C C . PHE A 1 370 ? -11.663 -12.261 28.452 1.00 89.56 370 PHE A C 1
ATOM 3074 O O . PHE A 1 370 ? -10.794 -13.058 28.102 1.00 89.56 370 PHE A O 1
ATOM 3081 N N . ASP A 1 371 ? -12.449 -12.474 29.506 1.00 88.62 371 ASP A N 1
ATOM 3082 C CA . ASP A 1 371 ? -12.320 -13.644 30.380 1.00 88.62 371 ASP A CA 1
ATOM 3083 C C . ASP A 1 371 ? -12.608 -14.961 29.643 1.00 88.62 371 ASP A C 1
ATOM 3085 O O . ASP A 1 371 ? -11.978 -15.973 29.923 1.00 88.62 371 ASP A O 1
ATOM 3089 N N . GLN A 1 372 ? -13.506 -14.959 28.651 1.00 88.44 372 GLN A N 1
ATOM 3090 C CA . GLN A 1 372 ? -13.751 -16.124 27.786 1.00 88.44 372 GLN A CA 1
ATOM 3091 C C . GLN A 1 372 ? -12.588 -16.442 26.838 1.00 88.44 372 GLN A C 1
ATOM 3093 O O . GLN A 1 372 ? -12.509 -17.552 26.308 1.00 88.44 372 GLN A O 1
ATOM 3098 N N . LEU A 1 373 ? -11.725 -15.464 26.559 1.00 84.50 373 LEU A N 1
ATOM 3099 C CA . LEU A 1 373 ? -10.602 -15.627 25.645 1.00 84.50 373 LEU A CA 1
ATOM 3100 C C . LEU A 1 373 ? -9.356 -16.150 26.363 1.00 84.50 373 LEU A C 1
ATOM 3102 O O . LEU A 1 373 ? -8.597 -16.907 25.753 1.00 84.50 373 LEU A O 1
ATOM 3106 N N . LEU A 1 374 ? -9.110 -15.716 27.599 1.00 77.50 374 LEU A N 1
ATOM 3107 C CA . LEU A 1 374 ? -7.922 -16.046 28.400 1.00 77.50 374 LEU A CA 1
ATOM 3108 C C . LEU A 1 374 ? -7.966 -17.481 28.925 1.00 77.50 374 LEU A C 1
ATOM 3110 O O . LEU A 1 374 ? -6.889 -18.120 28.849 1.00 77.50 374 LEU A O 1
#

Sequence (374 aa):
MSSNTEQNLYYYTMPLAKSNLRDFLIQYRQDNPGFMDDETAVFYFNQLLDGISFAHREGVIHRDLKPENILVFEEEGKEVLKLSDFGFGKYLNGDTFLTKTQTALGTNFYAPPEQLKDSKNTDETADIYSLGVILYELLTYDHPAYINIERLNNSKLKFIVNKATKGRKENRFHSIEEMKDRINMVMGYNNALKSTTKQFQSVYDIYNNKYEEIYMREIVDILLENNLDFILYTEKFMNMDEDDIAIMAVDFPDDFSEVVENFLSLIQGDHPFSFTDKLANMIVYKIFPVMRDTDFDLYEKAFKTLLIMAFRHNRFYIAKVIEDEILTAENNQQIITIGDVLKENPQPSKWLYKHFKEKHKLCRYISDKFDQLL

Foldseek 3Di:
DDDPPPPPDDDDDDDDFPAFQLVVLVVVCVVPPDFDALVVLCVQLVLVLVQLQVCVVVVAAQQLDDRRQWGWHADPNDTHTDGHRRPPVVPVDPDDPPDDDPDDDDPSLLFAPVCVVPVPPDDNLRVLQSSLQVSQCNGGVDDPPDRDLVSCVVHLCSVSSVQSNDNDSVSHDPGSVSSVVSSCLSVVVPPVLVVLLVVLVVLVVVCVVPVDVVSLVVNLVSLLVPLQNLCCLLVPVLPDDLVSLLCCCVVPVVSSLSSLVSSLVNPPDDDDDVSLLSLLCSCQVRVCVSDLVPPLPSVLSSLLSLLVSCQVVVPLSSLVSNLVVQLPDPDPSSVVSNLVSLLVCLNSNQSSVVSRDPLVSGDPSSNVSSVVSD

pLDDT: mean 84.37, std 14.87, range [30.45, 97.94]

InterPro domains:
  IPR000719 Protein kinase domain [PF00069] (14-189)
  IPR000719 Protein kinase domain [PS50011] (1-207)
  IPR000719 Protein kinase domain [SM00220] (1-184)
  IPR008271 Serine/threonine-protein kinase, active site [PS00108] (60-72)
  IPR011009 Protein kinase-like domain superfamily [SSF56112] (6-202)
  IPR045269 Serine/threonine-protein kinase Atg1-like [PTHR24348] (11-200)

Radius of gyration: 26.91 Å; chains: 1; bounding box: 68×76×71 Å